Protein 4YD8 (pdb70)

Radius of gyration: 30.94 Å; Cα contacts (8 Å, |Δi|>4): 1951; chains: 2; bounding box: 53×60×100 Å

Organism: Homo sapiens (NCBI:txid9606)

Sequence (660 aa):
LFKARDWWSTILGDKEEFDDQGCLCLLANVDNSGNGQDKIIVGSFGYLRIFSPHPAKTGDGAQAEDDLLLEVDLRDPVLQVEVGKFVSGTELHLAVLHSRKLCVYSVSGTLGNQCQKLYEHNLQRTACNTYGSSFGGVKGRDLICIQSDGLVFEEQESYAFGRFLPGFLLPGPLAYSSRTDSFLTVSSCQQVESYKKYQVLAFATDADKLVVDWTTLNIGEQALLDICIVSFSASSVFVLGEERNFFCLKDNGQIIRRFKKKLDWSPSCFLPYCSVSEGTIINTLIGNHNNLHIYQDVTLKWATTQLPHIPVAVRVGCCLHDLKGVIVTLSDDGHLQQCSSYLGTDPSLFQAPKARDWWSTILGDKEEFDQGCLCLLANVDNSGNGQDKIIVVGSSFGYLRIFSPHPAKTGDGAQEDLLLLEVVDLRDPVLLQVEVGKFVSGTELHLAVLHSSRKLCVYSSVSQCCQKLYEHNLQRTTACNTYGSSFGGVKGRDLICIQSDGLVFEQESYAFGRFLPGFLLPGPLAYSSRTDSFLTVSSCQQQVESYKKYQVLAFATDADKVVDWTTLNIGEQALDIICIVSFSVFVLGEERNFFCLKDNGQIRRFKKKLDWWSSPSCFLPYCSVSEGTIINTLIGNHNNLHIYQDVTLKWATTQLPHIPVAVRVGCCLHDDLKGVIVTLSDDGHLQCSYLGTDPSLFQAP

Solvent-accessible surface area: 27239 Å² total

B-factor: mean 36.92, std 14.33, range [16.3, 105.73]

InterPro domains:
  IPR026511 Parathyroid hormone-responsive B1 [PTHR20991] (1-833)
  IPR028073 PTHB1, N-terminal domain [PF14727] (1-363)
  IPR028074 PTHB1, GAE domain [PF14728] (437-527)
  IPR055362 PTHB1, platform domain [PF23337] (530-637)
  IPR055363 PTHB1, hairpin domain [PF23338] (639-742)
  IPR055364 PTHB1, C-terminal helix bundle domain [PF23339] (744-819)

Foldseek 3Di:
DDAFQFFDWDFPDDQWFAFPQQWDWAPQQPDPLGHTWIWGFTLFKIWIFFDDGDDDPPPDDDDRTQEIDGNVFTFQHKDWFQQAPPAATWIWTDGQFKIKIGRWHPADVHRIDGTQMDGHPATFHHEWDCQPLNPRHIWDWTWGCAITGNRNGDQADFGDPPADPFFAWYADNVQSWIWGAHPQQKIFIAHRVQRNPPNVGRCGDTQDIDRPPFGWDYWDWDDLPFIWIWTHGQFDIFTAHPSGHTPDEGDPAGWQEKDFAHAPDPPWTWMWTFGPQAIFIDTGHHTDDDHGHPAGFSDWDFAGHPNDGGWIWGAHRRGMITIGHDDDDPVVDDDD/DFFFFDWDFPDDQWFAFPQFWDWFPQQVDPVGHTWIWGFTCFKIWIFFDDGDDDPDDDDGRTLDIDGRPHGFQHKDWFQQAPPAQTWIWTDGQFKIWIGHKNVTDGTQMGGHPATFHAEWDCAPLNPRHIWDWTWGCAITGNRNGDQADFGDPPADDFFAWYADNVQSWIWGAHPQQKIFIGHSVNRNPPRVRRVDTQDIDRPPFGWHYWDDDDCAIWTHGQFDTFGADVSGHTPDEGDPAGWQEKDFAHAPDPPWTWMWTFGQQAIFIDTRHHTDDDDGHPAGFNDKHFAQHPNDGGWIWTAHRRGMITIGHGDDDVVVDDDD

GO terms:
  GO:0000242 pericentriolar material (C, IDA)
  GO:0005929 cilium (C, IDA)
  GO:0034464 BBSome (C, IDA)
  GO:0005515 protein binding (F, IPI)
  GO:0005829 cytosol (C, TAS)
  GO:0097542 ciliary tip (C, IDA)
  GO:0035869 ciliary transition zone (C, IDA)
  GO:0005829 cytosol (C, IDA)
  GO:0034451 centriolar satellite (C, IDA)
  GO:0061512 protein localization to cilium (P, IMP)
  GO:0060170 ciliary membrane (C, IDA)

Nearest PDB structures (foldseek):
  4yd8-assembly1_A  TM=1.003E+00  e=3.127E-58  Homo sapiens
  4yd8-assembly2_B  TM=9.718E-01  e=7.698E-51  Homo sapiens
  6voa-assembly1_I  TM=9.150E-01  e=1.988E-43  Bos taurus
  4v0n-assembly1_D  TM=7.879E-01  e=8.560E-11  Chlamydomonas reinhardtii
  4v0n-assembly4_F  TM=7.511E-01  e=4.605E-10  Chlamydomonas reinhardtii

Secondary structure (DSSP, 8-state):
-EEPEEEEEEE-TTT----TTSEEEE-TT--TT---EEEEE---EEEEE----EEESSS-PPPSEEEEEE-SS---EEEEE--STT---EEEEE-SSEEEEEPPPS----S-----EEE-SS-----EE-GGG-SS--EE--------EETTEE----PPSS-SS---EEEETTTTEEEEE-TTSEEEEEEHHHHHH-TT------SEEEE-SS-EEEEEEE-----EEEEEESSBEEEE-TTS-B---B-SS-EEEEEEEE-SSTT--EEEEEETT--EEEETTEEEEEEE-SS-EEEEEEEEETTEEEEEEEEETT-EEEEEEPPB-TTT----/--EEEEEEE-TTT----TTSEEEE-TT--TT---EEEEE---EEEEE----EEESSS----EEEEEE-SS---EEEEE--STT---EEEEE-SSEEEEE---------EEE-SS-----EE-GGG-SS--EE--------EETTEE----PPSS-SS---EEEETTTTEEEEE-TTSEEEEEEHHHHHH-GGG----SEEEE-SS-EEEEEE----EEEEESSBEEEE-TTS-B---B-SS-EEEEEEEE-SSTT--EEEEEETT--EEEETTEEEEE---SS-EEEEEEEEETTEEEEEEEEETT-EEEEEE--B-TTT----

Structure (mmCIF, N/CA/C/O backbone):
data_4YD8
#
_entry.id   4YD8
#
_cell.length_a   136.417
_cell.length_b   81.878
_cell.length_c   85.649
_cell.angle_alpha   90.00
_cell.angle_beta   90.00
_cell.angle_gamma   90.00
#
_symmetry.space_group_name_H-M   'P 21 21 2'
#
loop_
_entity.id
_entity.type
_entity.pdbx_description
1 polymer 'Protein PTHB1'
2 water water
#
loop_
_atom_site.group_PDB
_atom_site.id
_atom_site.type_symbol
_atom_site.label_atom_id
_atom_site.label_alt_id
_atom_site.label_comp_id
_atom_site.label_asym_id
_atom_site.label_entity_id
_atom_site.label_seq_id
_atom_site.pdbx_PDB_ins_code
_atom_site.Cartn_x
_atom_site.Cartn_y
_atom_site.Cartn_z
_atom_site.occupancy
_atom_site.B_iso_or_equiv
_atom_site.auth_seq_id
_atom_site.auth_comp_id
_atom_site.auth_asym_id
_atom_site.auth_atom_id
_atom_site.pdbx_PDB_model_num
ATOM 1 N N . LEU A 1 7 ? 61.851 63.936 109.984 1.00 71.50 3 LEU A N 1
ATOM 2 C CA . LEU A 1 7 ? 62.601 64.375 111.158 1.00 76.53 3 LEU A CA 1
ATOM 3 C C . LEU A 1 7 ? 61.693 64.392 112.390 1.00 79.13 3 LEU A C 1
ATOM 4 O O . LEU A 1 7 ? 61.705 63.457 113.193 1.00 85.07 3 LEU A O 1
ATOM 9 N N . PHE A 1 8 ? 60.906 65.451 112.534 1.00 70.45 4 PHE A N 1
ATOM 10 C CA . PHE A 1 8 ? 59.866 65.481 113.554 1.00 65.50 4 PHE A CA 1
ATOM 11 C C . PHE A 1 8 ? 58.626 64.769 113.027 1.00 61.38 4 PHE A C 1
ATOM 12 O O . PHE A 1 8 ? 58.342 64.814 111.832 1.00 55.78 4 PHE A O 1
ATOM 14 N N . LYS A 1 9 ? 57.897 64.084 113.898 1.00 57.96 5 LYS A N 1
ATOM 15 C CA . LYS A 1 9 ? 56.587 63.598 113.494 1.00 57.15 5 LYS A CA 1
ATOM 16 C C . LYS A 1 9 ? 55.656 64.793 113.583 1.00 51.09 5 LYS A C 1
ATOM 17 O O . LYS A 1 9 ? 56.005 65.801 114.201 1.00 52.55 5 LYS A O 1
ATOM 19 N N . ALA A 1 10 ? 54.497 64.711 112.936 1.00 49.40 6 ALA A N 1
ATOM 20 C CA . ALA A 1 10 ? 53.534 65.804 112.984 1.00 47.95 6 ALA A CA 1
ATOM 21 C C . ALA A 1 10 ? 52.915 65.922 114.372 1.00 43.26 6 ALA A C 1
ATOM 22 O O . ALA A 1 10 ? 52.636 64.915 115.021 1.00 49.39 6 ALA A O 1
ATOM 24 N N . ARG A 1 11 ? 52.738 67.159 114.828 1.00 40.86 7 ARG A N 1
ATOM 25 C CA . ARG A 1 11 ? 51.977 67.436 116.042 1.00 36.29 7 ARG A CA 1
ATOM 26 C C . ARG A 1 11 ? 50.527 67.603 115.615 1.00 32.95 7 ARG A C 1
ATOM 27 O O . ARG A 1 11 ? 49.962 68.699 115.657 1.00 33.39 7 ARG A O 1
ATOM 35 N N . ASP A 1 12 ? 49.937 66.509 115.163 1.00 30.32 8 ASP A N 1
ATOM 36 C CA . ASP A 1 12 ? 48.567 66.534 114.682 1.00 33.56 8 ASP A CA 1
ATOM 37 C C . ASP A 1 12 ? 47.572 66.540 115.833 1.00 31.68 8 ASP A C 1
ATOM 38 O O . ASP A 1 12 ? 47.865 66.054 116.933 1.00 34.28 8 ASP A O 1
ATOM 43 N N . TRP A 1 13 ? 46.395 67.099 115.585 1.00 28.61 9 TRP A N 1
ATOM 44 C CA . TRP A 1 13 ? 45.377 67.118 116.618 1.00 32.04 9 TRP A CA 1
ATOM 45 C C . TRP A 1 13 ? 43.992 66.814 116.067 1.00 32.08 9 TRP A C 1
ATOM 46 O O . TRP A 1 13 ? 43.019 66.815 116.819 1.00 26.89 9 TRP A O 1
ATOM 57 N N . TRP A 1 14 ? 43.904 66.538 114.765 1.00 26.20 10 TRP A N 1
ATOM 58 C CA . TRP A 1 14 ? 42.619 66.232 114.129 1.00 26.44 10 TRP A CA 1
ATOM 59 C C . TRP A 1 14 ? 42.832 65.718 112.713 1.00 31.06 10 TRP A C 1
ATOM 60 O O . TRP A 1 14 ? 43.622 66.279 111.953 1.00 26.49 10 TRP A O 1
ATOM 71 N N . SER A 1 15 ? 42.120 64.659 112.350 1.00 27.40 11 SER A N 1
ATOM 72 C CA . SER A 1 15 ? 42.118 64.228 110.965 1.00 29.32 11 SER A CA 1
ATOM 73 C C . SER A 1 15 ? 40.788 63.593 110.603 1.00 30.50 11 SER A C 1
ATOM 74 O O . SER A 1 15 ? 40.035 63.142 111.466 1.00 31.35 11 SER A O 1
ATOM 77 N N . THR A 1 16 ? 40.484 63.587 109.317 1.00 25.60 12 THR A N 1
ATOM 78 C CA . THR A 1 16 ? 39.325 62.854 108.840 1.00 26.39 12 THR A CA 1
ATOM 79 C C . THR A 1 16 ? 39.627 62.332 107.444 1.00 30.33 12 THR A C 1
ATOM 80 O O . THR A 1 16 ? 40.629 62.705 106.824 1.00 27.64 12 THR A O 1
ATOM 84 N N . ILE A 1 17 ? 38.760 61.457 106.960 1.00 32.69 13 ILE A N 1
ATOM 85 C CA . ILE A 1 17 ? 38.841 61.001 105.584 1.00 34.85 13 ILE A CA 1
ATOM 86 C C . ILE A 1 17 ? 37.558 61.424 104.886 1.00 34.07 13 ILE A C 1
ATOM 87 O O . ILE A 1 17 ? 36.462 61.141 105.369 1.00 33.13 13 ILE A O 1
ATOM 92 N N . LEU A 1 18 ? 37.706 62.130 103.768 1.00 27.12 14 LEU A N 1
ATOM 93 C CA . LEU A 1 18 ? 36.575 62.724 103.061 1.00 27.64 14 LEU A CA 1
ATOM 94 C C . LEU A 1 18 ? 35.915 61.763 102.078 1.00 35.60 14 LEU A C 1
ATOM 95 O O . LEU A 1 18 ? 36.467 61.477 101.017 1.00 37.48 14 LEU A O 1
ATOM 100 N N . GLY A 1 19 ? 34.734 61.273 102.435 1.00 35.36 15 GLY A N 1
ATOM 101 C CA . GLY A 1 19 ? 33.973 60.398 101.562 1.00 37.27 15 GLY A CA 1
ATOM 102 C C . GLY A 1 19 ? 34.633 59.056 101.315 1.00 43.34 15 GLY A C 1
ATOM 103 O O . GLY A 1 19 ? 35.512 58.629 102.069 1.00 43.08 15 GLY A O 1
ATOM 104 N N . ASP A 1 20 ? 34.201 58.390 100.247 1.00 44.24 16 ASP A N 1
ATOM 105 C CA . ASP A 1 20 ? 34.696 57.061 99.918 1.00 51.20 16 ASP A CA 1
ATOM 106 C C . ASP A 1 20 ? 35.403 57.058 98.575 1.00 48.59 16 ASP A C 1
ATOM 107 O O . ASP A 1 20 ? 34.759 57.118 97.526 1.00 48.94 16 ASP A O 1
ATOM 112 N N . LYS A 1 21 ? 36.729 56.981 98.624 1.00 47.78 17 LYS A N 1
ATOM 113 C CA . LYS A 1 21 ? 37.565 56.998 97.424 1.00 49.66 17 LYS A CA 1
ATOM 114 C C . LYS A 1 21 ? 37.274 58.218 96.552 1.00 42.12 17 LYS A C 1
ATOM 115 O O . LYS A 1 21 ? 37.194 58.119 95.332 1.00 39.47 17 LYS A O 1
ATOM 121 N N . GLU A 1 22 ? 37.113 59.370 97.192 1.00 37.68 18 GLU A N 1
ATOM 122 C CA . GLU A 1 22 ? 37.005 60.627 96.472 1.00 41.33 18 GLU A CA 1
ATOM 123 C C . GLU A 1 22 ? 38.403 61.123 96.098 1.00 37.93 18 GLU A C 1
ATOM 124 O O . GLU A 1 22 ? 39.395 60.701 96.680 1.00 37.10 18 GLU A O 1
ATOM 130 N N . GLU A 1 23 ? 38.467 62.009 95.111 1.00 34.28 19 GLU A N 1
ATOM 131 C CA . GLU A 1 23 ? 39.717 62.554 94.591 1.00 34.88 19 GLU A CA 1
ATOM 132 C C . GLU A 1 23 ? 39.690 64.075 94.675 1.00 32.44 19 GLU A C 1
ATOM 133 O O . GLU A 1 23 ? 38.639 64.719 94.563 1.00 30.80 19 GLU A O 1
ATOM 139 N N . PHE A 1 24 ? 40.867 64.642 94.906 1.00 30.88 20 PHE A N 1
ATOM 140 C CA . PHE A 1 24 ? 41.033 66.063 95.160 1.00 25.41 20 PHE A CA 1
ATOM 141 C C . PHE A 1 24 ? 42.310 66.535 94.499 1.00 30.06 20 PHE A C 1
ATOM 142 O O . PHE A 1 24 ? 43.192 65.729 94.220 1.00 28.66 20 PHE A O 1
ATOM 150 N N . ASP A 1 25 ? 42.436 67.830 94.252 1.00 28.64 21 ASP A N 1
ATOM 151 C CA A ASP A 1 25 ? 43.696 68.372 93.755 0.44 33.54 21 ASP A CA 1
ATOM 152 C CA B ASP A 1 25 ? 43.715 68.356 93.779 0.56 33.61 21 ASP A CA 1
ATOM 153 C C . ASP A 1 25 ? 43.938 69.732 94.380 1.00 29.11 21 ASP A C 1
ATOM 154 O O . ASP A 1 25 ? 43.151 70.182 95.217 1.00 26.71 21 ASP A O 1
ATOM 163 N N . GLN A 1 26 ? 45.016 70.384 93.964 1.00 29.45 22 GLN A N 1
ATOM 164 C CA . GLN A 1 26 ? 45.285 71.736 94.412 1.00 35.29 22 GLN A CA 1
ATOM 165 C C . GLN A 1 26 ? 44.105 72.577 93.926 1.00 38.80 22 GLN A C 1
ATOM 166 O O . GLN A 1 26 ? 43.575 72.350 92.838 1.00 48.20 22 GLN A O 1
ATOM 172 N N . GLY A 1 27 ? 43.666 73.519 94.739 1.00 35.81 23 GLY A N 1
ATOM 173 C CA . GLY A 1 27 ? 42.448 74.238 94.412 1.00 26.34 23 GLY A CA 1
ATOM 174 C C . GLY A 1 27 ? 41.261 73.820 95.265 1.00 22.66 23 GLY A C 1
ATOM 175 O O . GLY A 1 27 ? 40.359 74.620 95.500 1.00 24.37 23 GLY A O 1
ATOM 176 N N . CYS A 1 28 ? 41.263 72.572 95.736 1.00 23.09 24 CYS A N 1
ATOM 177 C CA . CYS A 1 28 ? 40.102 72.001 96.421 1.00 20.26 24 CYS A CA 1
ATOM 178 C C . CYS A 1 28 ? 40.036 72.363 97.905 1.00 23.10 24 CYS A C 1
ATOM 179 O O . CYS A 1 28 ? 39.052 72.056 98.552 1.00 21.97 24 CYS A O 1
ATOM 182 N N . LEU A 1 29 ? 41.100 72.964 98.431 1.00 21.01 25 LEU A N 1
ATOM 183 C CA . LEU A 1 29 ? 41.188 73.285 99.870 1.00 20.76 25 LEU A CA 1
ATOM 184 C C . LEU A 1 29 ? 41.198 74.797 100.113 1.00 22.43 25 LEU A C 1
ATOM 185 O O . LEU A 1 29 ? 42.011 75.524 99.522 1.00 22.50 25 LEU A O 1
ATOM 190 N N . CYS A 1 30 ? 40.313 75.272 100.981 1.00 18.56 26 CYS A N 1
ATOM 191 C CA . CYS A 1 30 ? 40.287 76.674 101.325 1.00 19.73 26 CYS A CA 1
ATOM 192 C C . CYS A 1 30 ? 40.127 76.828 102.835 1.00 21.43 26 CYS A C 1
ATOM 193 O O . CYS A 1 30 ? 39.370 76.092 103.464 1.00 22.31 26 CYS A O 1
ATOM 196 N N . LEU A 1 31 ? 40.892 77.750 103.397 1.00 19.11 27 LEU A N 1
ATOM 197 C CA A LEU A 1 31 ? 40.808 78.080 104.816 0.37 24.39 27 LEU A CA 1
ATOM 198 C CA B LEU A 1 31 ? 40.813 78.077 104.822 0.63 24.34 27 LEU A CA 1
ATOM 199 C C . LEU A 1 31 ? 40.369 79.525 104.980 1.00 25.40 27 LEU A C 1
ATOM 200 O O . LEU A 1 31 ? 41.119 80.439 104.640 1.00 27.83 27 LEU A O 1
ATOM 209 N N . ALA A 1 32 ? 39.166 79.747 105.503 1.00 18.98 28 ALA A N 1
ATOM 210 C CA . ALA A 1 32 ? 38.664 81.118 105.577 1.00 18.03 28 ALA A CA 1
ATOM 211 C C . ALA A 1 32 ? 37.517 81.262 106.556 1.00 21.09 28 ALA A C 1
ATOM 212 O O . ALA A 1 32 ? 36.866 80.279 106.915 1.00 24.11 28 ALA A O 1
ATOM 214 N N . ASN A 1 33 ? 37.266 82.499 106.967 1.00 21.10 29 ASN A N 1
ATOM 215 C CA . ASN A 1 33 ? 36.168 82.789 107.882 1.00 20.59 29 ASN A CA 1
ATOM 216 C C . ASN A 1 33 ? 34.883 82.914 107.073 1.00 25.54 29 ASN A C 1
ATOM 217 O O . ASN A 1 33 ? 34.297 83.991 106.984 1.00 22.46 29 ASN A O 1
ATOM 222 N N . VAL A 1 34 ? 34.458 81.791 106.495 1.00 22.53 30 VAL A N 1
ATOM 223 C CA . VAL A 1 34 ? 33.445 81.786 105.435 1.00 25.31 30 VAL A CA 1
ATOM 224 C C . VAL A 1 34 ? 32.048 82.121 105.975 1.00 24.76 30 VAL A C 1
ATOM 225 O O . VAL A 1 34 ? 31.177 82.579 105.223 1.00 25.88 30 VAL A O 1
ATOM 229 N N . ASP A 1 35 ? 31.846 81.955 107.283 1.00 23.87 31 ASP A N 1
ATOM 230 C CA . ASP A 1 35 ? 30.559 82.331 107.876 1.00 23.11 31 ASP A CA 1
ATOM 231 C C . ASP A 1 35 ? 30.610 83.682 108.576 1.00 25.51 31 ASP A C 1
ATOM 232 O O . ASP A 1 35 ? 29.710 84.011 109.354 1.00 27.06 31 ASP A O 1
ATOM 237 N N . ASN A 1 36 ? 31.658 84.456 108.297 1.00 24.23 32 ASN A N 1
ATOM 238 C CA . ASN A 1 36 ? 31.788 85.804 108.828 1.00 26.05 32 ASN A CA 1
ATOM 239 C C . ASN A 1 36 ? 31.608 85.867 110.336 1.00 27.57 32 ASN A C 1
ATOM 240 O O . ASN A 1 36 ? 30.946 86.753 110.851 1.00 29.63 32 ASN A O 1
ATOM 245 N N . SER A 1 37 ? 32.199 84.903 111.021 1.00 26.76 33 SER A N 1
ATOM 246 C CA . SER A 1 37 ? 32.081 84.842 112.481 1.00 28.29 33 SER A CA 1
ATOM 247 C C . SER A 1 37 ? 32.862 85.963 113.156 1.00 29.98 33 SER A C 1
ATOM 248 O O . SER A 1 37 ? 33.900 86.396 112.655 1.00 38.85 33 SER A O 1
ATOM 251 N N . GLY A 1 38 ? 32.391 86.407 114.321 1.00 32.30 34 GLY A N 1
ATOM 252 C CA . GLY A 1 38 ? 33.047 87.496 115.002 1.00 34.39 34 GLY A CA 1
ATOM 253 C C . GLY A 1 38 ? 34.337 87.095 115.693 1.00 41.23 34 GLY A C 1
ATOM 254 O O . GLY A 1 38 ? 35.183 87.945 115.958 1.00 47.31 34 GLY A O 1
ATOM 255 N N . ASN A 1 39 ? 34.505 85.812 115.994 1.00 35.91 35 ASN A N 1
ATOM 256 C CA . ASN A 1 39 ? 35.730 85.398 116.687 1.00 46.96 35 ASN A CA 1
ATOM 257 C C . ASN A 1 39 ? 36.906 85.250 115.717 1.00 45.46 35 ASN A C 1
ATOM 258 O O . ASN A 1 39 ? 38.043 85.015 116.125 1.00 43.80 35 ASN A O 1
ATOM 263 N N . GLY A 1 40 ? 36.614 85.384 114.430 1.00 38.20 36 GLY A N 1
ATOM 264 C CA . GLY A 1 40 ? 37.650 85.421 113.410 1.00 38.01 36 GLY A CA 1
ATOM 265 C C . GLY A 1 40 ? 38.315 84.088 113.089 1.00 39.83 36 GLY A C 1
ATOM 266 O O . GLY A 1 40 ? 39.353 84.047 112.435 1.00 41.72 36 GLY A O 1
ATOM 267 N N . GLN A 1 41 ? 37.725 82.991 113.541 1.00 27.22 37 GLN A N 1
ATOM 268 C CA . GLN A 1 41 ? 38.284 81.668 113.260 1.00 25.74 37 GLN A CA 1
ATOM 269 C C . GLN A 1 41 ? 38.071 81.223 111.817 1.00 26.71 37 GLN A C 1
ATOM 270 O O . GLN A 1 41 ? 36.998 81.432 111.242 1.00 28.37 37 GLN A O 1
ATOM 276 N N . ASP A 1 42 ? 39.077 80.575 111.230 1.00 25.24 38 ASP A N 1
ATOM 277 C CA . ASP A 1 42 ? 38.873 79.981 109.912 1.00 23.56 38 ASP A CA 1
ATOM 278 C C . ASP A 1 42 ? 38.003 78.736 110.003 1.00 25.32 38 ASP A C 1
ATOM 279 O O . ASP A 1 42 ? 37.876 78.129 111.064 1.00 25.20 38 ASP A O 1
ATOM 284 N N . LYS A 1 43 ? 37.389 78.383 108.885 1.00 20.40 39 LYS A N 1
ATOM 285 C CA . LYS A 1 43 ? 36.781 77.068 108.729 1.00 21.64 39 LYS A CA 1
ATOM 286 C C . LYS A 1 43 ? 37.495 76.392 107.573 1.00 23.27 39 LYS A C 1
ATOM 287 O O . LYS A 1 43 ? 38.061 77.075 106.728 1.00 22.03 39 LYS A O 1
ATOM 293 N N . ILE A 1 44 ? 37.478 75.063 107.546 1.00 18.24 40 ILE A N 1
ATOM 294 C CA . ILE A 1 44 ? 38.072 74.326 106.434 1.00 18.75 40 ILE A CA 1
ATOM 295 C C . ILE A 1 44 ? 36.976 74.082 105.405 1.00 20.91 40 ILE A C 1
ATOM 296 O O . ILE A 1 44 ? 35.928 73.510 105.736 1.00 22.67 40 ILE A O 1
ATOM 301 N N . ILE A 1 45 ? 37.203 74.531 104.174 1.00 19.25 41 ILE A N 1
ATOM 302 C CA . ILE A 1 45 ? 36.266 74.260 103.091 1.00 18.44 41 ILE A CA 1
ATOM 303 C C . ILE A 1 45 ? 36.953 73.367 102.080 1.00 19.12 41 ILE A C 1
ATOM 304 O O . ILE A 1 45 ? 38.042 73.696 101.611 1.00 20.72 41 ILE A O 1
ATOM 309 N N . VAL A 1 46 ? 36.332 72.232 101.767 1.00 17.75 42 VAL A N 1
ATOM 310 C CA . VAL A 1 46 ? 36.898 71.321 100.783 1.00 19.42 42 VAL A CA 1
ATOM 311 C C . VAL A 1 46 ? 35.849 70.890 99.769 1.00 22.92 42 VAL A C 1
ATOM 312 O O . VAL A 1 46 ? 34.764 70.436 100.147 1.00 23.49 42 VAL A O 1
ATOM 316 N N . GLY A 1 47 ? 36.173 71.036 98.483 1.00 22.28 43 GLY A N 1
ATOM 317 C CA . GLY A 1 47 ? 35.313 70.511 97.430 1.00 26.33 43 GLY A CA 1
ATOM 318 C C . GLY A 1 47 ? 35.984 69.307 96.790 1.00 25.40 43 GLY A C 1
ATOM 319 O O . GLY A 1 47 ? 37.211 69.234 96.756 1.00 26.48 43 GLY A O 1
ATOM 320 N N . SER A 1 48 ? 35.202 68.341 96.315 1.00 26.11 44 SER A N 1
ATOM 321 C CA . SER A 1 48 ? 35.802 67.167 95.689 1.00 26.63 44 SER A CA 1
ATOM 322 C C . SER A 1 48 ? 35.378 67.015 94.230 1.00 26.56 44 SER A C 1
ATOM 323 O O . SER A 1 48 ? 34.375 67.590 93.796 1.00 27.46 44 SER A O 1
ATOM 326 N N . PHE A 1 49 ? 36.144 66.233 93.479 1.00 26.99 45 PHE A N 1
ATOM 327 C CA . PHE A 1 49 ? 35.803 65.997 92.075 1.00 31.65 45 PHE A CA 1
ATOM 328 C C . PHE A 1 49 ? 34.574 65.069 92.004 1.00 33.73 45 PHE A C 1
ATOM 329 O O . PHE A 1 49 ? 34.048 64.828 90.930 1.00 32.24 45 PHE A O 1
ATOM 345 N N . GLY A 1 51 ? 31.904 65.929 93.603 1.00 29.84 47 GLY A N 1
ATOM 346 C CA . GLY A 1 51 ? 30.779 66.855 93.645 1.00 29.52 47 GLY A CA 1
ATOM 347 C C . GLY A 1 51 ? 30.355 67.306 95.032 1.00 33.46 47 GLY A C 1
ATOM 348 O O . GLY A 1 51 ? 29.467 68.141 95.160 1.00 32.39 47 GLY A O 1
ATOM 349 N N . TYR A 1 52 ? 30.985 66.765 96.071 1.00 28.21 48 TYR A N 1
ATOM 350 C CA . TYR A 1 52 ? 30.674 67.174 97.450 1.00 26.58 48 TYR A CA 1
ATOM 351 C C . TYR A 1 52 ? 31.422 68.420 97.921 1.00 30.11 48 TYR A C 1
ATOM 352 O O . TYR A 1 52 ? 32.618 68.561 97.698 1.00 28.16 48 TYR A O 1
ATOM 361 N N . LEU A 1 53 ? 30.698 69.307 98.597 1.00 30.28 49 LEU A N 1
ATOM 362 C CA . LEU A 1 53 ? 31.281 70.458 99.274 1.00 25.93 49 LEU A CA 1
ATOM 363 C C . LEU A 1 53 ? 31.137 70.236 100.778 1.00 26.13 49 LEU A C 1
ATOM 364 O O . LEU A 1 53 ? 30.034 69.970 101.261 1.00 25.14 49 LEU A O 1
ATOM 369 N N . ARG A 1 54 ? 32.241 70.340 101.511 1.00 23.16 50 ARG A N 1
ATOM 370 C CA . ARG A 1 54 ? 32.215 70.127 102.960 1.00 23.63 50 ARG A CA 1
ATOM 371 C C . ARG A 1 54 ? 32.853 71.307 103.690 1.00 23.04 50 ARG A C 1
ATOM 372 O O . ARG A 1 54 ? 33.843 71.858 103.233 1.00 22.65 50 ARG A O 1
ATOM 380 N N . ILE A 1 55 ? 32.284 71.677 104.831 1.00 24.09 51 ILE A N 1
ATOM 381 C CA . ILE A 1 55 ? 32.847 72.733 105.663 1.00 20.04 51 ILE A CA 1
ATOM 382 C C . ILE A 1 55 ? 33.033 72.206 107.087 1.00 20.62 51 ILE A C 1
ATOM 383 O O . ILE A 1 55 ? 32.093 71.663 107.675 1.00 22.81 51 ILE A O 1
ATOM 388 N N . PHE A 1 56 ? 34.240 72.351 107.620 1.00 18.51 52 PHE A N 1
ATOM 389 C CA . PHE A 1 56 ? 34.575 71.849 108.961 1.00 19.25 52 PHE A CA 1
ATOM 390 C C . PHE A 1 56 ? 35.016 72.959 109.900 1.00 24.31 52 PHE A C 1
ATOM 391 O O . PHE A 1 56 ? 35.661 73.925 109.493 1.00 23.39 52 PHE A O 1
ATOM 399 N N . SER A 1 57 ? 34.713 72.768 111.175 1.00 23.03 53 SER A N 1
ATOM 400 C CA . SER A 1 57 ? 35.314 73.556 112.245 1.00 25.89 53 SER A CA 1
ATOM 401 C C . SER A 1 57 ? 35.861 72.556 113.257 1.00 25.22 53 SER A C 1
ATOM 402 O O . SER A 1 57 ? 35.175 72.174 114.184 1.00 27.50 53 SER A O 1
ATOM 405 N N . PRO A 1 58 ? 37.094 72.093 113.043 1.00 28.20 54 PRO A N 1
ATOM 406 C CA . PRO A 1 58 ? 37.625 70.956 113.810 1.00 28.83 54 PRO A CA 1
ATOM 407 C C . PRO A 1 58 ? 37.911 71.284 115.272 1.00 29.03 54 PRO A C 1
ATOM 408 O O . PRO A 1 58 ? 38.299 72.402 115.608 1.00 28.11 54 PRO A O 1
ATOM 412 N N . HIS A 1 59 ? 37.719 70.289 116.125 1.00 26.06 55 HIS A N 1
ATOM 413 C CA . HIS A 1 59 ? 38.025 70.401 117.547 1.00 30.50 55 HIS A CA 1
ATOM 414 C C . HIS A 1 59 ? 38.811 69.172 117.956 1.00 32.50 55 HIS A C 1
ATOM 415 O O . HIS A 1 59 ? 38.578 68.085 117.432 1.00 32.69 55 HIS A O 1
ATOM 422 N N . PRO A 1 60 ? 39.745 69.331 118.898 1.00 33.13 56 PRO A N 1
ATOM 423 C CA . PRO A 1 60 ? 40.476 68.156 119.373 1.00 32.01 56 PRO A CA 1
ATOM 424 C C . PRO A 1 60 ? 39.572 67.224 120.179 1.00 32.77 56 PRO A C 1
ATOM 425 O O . PRO A 1 60 ? 38.523 67.646 120.677 1.00 31.56 56 PRO A O 1
ATOM 429 N N . ALA A 1 61 ? 39.989 65.969 120.289 1.00 30.98 57 ALA A N 1
ATOM 430 C CA . ALA A 1 61 ? 39.258 64.960 121.034 1.00 32.97 57 ALA A CA 1
ATOM 431 C C . ALA A 1 61 ? 38.932 65.444 122.449 1.00 40.61 57 ALA A C 1
ATOM 432 O O . ALA A 1 61 ? 39.814 65.918 123.170 1.00 35.32 57 ALA A O 1
ATOM 434 N N . LYS A 1 62 ? 37.659 65.331 122.831 1.00 38.84 58 LYS A N 1
ATOM 435 C CA . LYS A 1 62 ? 37.178 65.837 124.113 1.00 41.20 58 LYS A CA 1
ATOM 436 C C . LYS A 1 62 ? 36.060 64.950 124.646 1.00 47.34 58 LYS A C 1
ATOM 437 O O . LYS A 1 62 ? 34.942 64.979 124.137 1.00 51.34 58 LYS A O 1
ATOM 443 N N . THR A 1 63 ? 36.364 64.158 125.665 1.00 42.45 59 THR A N 1
ATOM 444 C CA . THR A 1 63 ? 35.447 63.123 126.126 1.00 46.84 59 THR A CA 1
ATOM 445 C C . THR A 1 63 ? 35.049 63.344 127.578 1.00 53.37 59 THR A C 1
ATOM 446 O O . THR A 1 63 ? 35.626 64.185 128.265 1.00 51.45 59 THR A O 1
ATOM 450 N N . GLY A 1 64 ? 34.051 62.595 128.037 1.00 59.52 60 GLY A N 1
ATOM 451 C CA . GLY A 1 64 ? 33.586 62.696 129.409 1.00 60.75 60 GLY A CA 1
ATOM 452 C C . GLY A 1 64 ? 32.809 63.967 129.705 1.00 60.47 60 GLY A C 1
ATOM 453 O O . GLY A 1 64 ? 32.444 64.223 130.854 1.00 65.09 60 GLY A O 1
ATOM 454 N N . ASP A 1 65 ? 32.557 64.763 128.670 1.00 56.49 61 ASP A N 1
ATOM 455 C CA . ASP A 1 65 ? 31.826 66.019 128.813 1.00 71.24 61 ASP A CA 1
ATOM 456 C C . ASP A 1 65 ? 30.469 65.940 128.098 1.00 75.21 61 ASP A C 1
ATOM 457 O O . ASP A 1 65 ? 29.829 66.960 127.823 1.00 75.37 61 ASP A O 1
ATOM 462 N N . GLY A 1 66 ? 30.035 64.720 127.796 1.00 73.25 62 GLY A N 1
ATOM 463 C CA . GLY A 1 66 ? 28.743 64.509 127.170 1.00 74.17 62 GLY A CA 1
ATOM 464 C C . GLY A 1 66 ? 28.754 64.656 125.659 1.00 79.97 62 GLY A C 1
ATOM 465 O O . GLY A 1 66 ? 29.415 63.893 124.953 1.00 83.53 62 GLY A O 1
ATOM 466 N N . ALA A 1 67 ? 28.022 65.649 125.164 1.00 78.40 63 ALA A N 1
ATOM 467 C CA . ALA A 1 67 ? 27.810 65.794 123.730 1.00 78.09 63 ALA A CA 1
ATOM 468 C C . ALA A 1 67 ? 28.587 66.964 123.138 1.00 76.02 63 ALA A C 1
ATOM 469 O O . ALA A 1 67 ? 28.369 68.116 123.511 1.00 75.03 63 ALA A O 1
ATOM 471 N N . GLN A 1 68 ? 29.491 66.660 122.211 1.00 76.74 64 GLN A N 1
ATOM 472 C CA . GLN A 1 68 ? 30.201 67.696 121.465 1.00 75.13 64 GLN A CA 1
ATOM 473 C C . GLN A 1 68 ? 29.551 67.915 120.104 1.00 66.12 64 GLN A C 1
ATOM 474 O O . GLN A 1 68 ? 29.136 66.959 119.443 1.00 60.25 64 GLN A O 1
ATOM 480 N N . ALA A 1 69 ? 29.452 69.176 119.693 1.00 63.35 65 ALA A N 1
ATOM 481 C CA . ALA A 1 69 ? 28.968 69.496 118.351 1.00 60.70 65 ALA A CA 1
ATOM 482 C C . ALA A 1 69 ? 29.889 68.866 117.313 1.00 52.75 65 ALA A C 1
ATOM 483 O O . ALA A 1 69 ? 31.092 68.734 117.537 1.00 55.71 65 ALA A O 1
ATOM 485 N N . GLU A 1 70 ? 29.315 68.464 116.186 1.00 54.11 66 GLU A N 1
ATOM 486 C CA . GLU A 1 70 ? 30.079 67.835 115.121 1.00 48.28 66 GLU A CA 1
ATOM 487 C C . GLU A 1 70 ? 31.111 68.791 114.542 1.00 39.87 66 GLU A C 1
ATOM 488 O O . GLU A 1 70 ? 30.908 70.004 114.525 1.00 38.71 66 GLU A O 1
ATOM 494 N N . ASP A 1 71 ? 32.219 68.233 114.075 1.00 32.13 67 ASP A N 1
ATOM 495 C CA A ASP A 1 71 ? 33.263 68.989 113.391 0.54 31.24 67 ASP A CA 1
ATOM 496 C CA B ASP A 1 71 ? 33.222 69.045 113.417 0.46 30.91 67 ASP A CA 1
ATOM 497 C C . ASP A 1 71 ? 32.741 69.420 112.022 1.00 26.26 67 ASP A C 1
ATOM 498 O O . ASP A 1 71 ? 33.132 70.447 111.481 1.00 29.78 67 ASP A O 1
ATOM 507 N N . LEU A 1 72 ? 31.874 68.594 111.455 1.00 24.29 68 LEU A N 1
ATOM 508 C CA . LEU A 1 72 ? 31.331 68.865 110.127 1.00 26.44 68 LEU A CA 1
ATOM 509 C C . LEU A 1 72 ? 30.162 69.840 110.240 1.00 26.65 68 LEU A C 1
ATOM 510 O O . LEU A 1 72 ? 29.121 69.506 110.798 1.00 29.99 68 LEU A O 1
ATOM 515 N N . LEU A 1 73 ? 30.339 71.046 109.717 1.00 26.54 69 LEU A N 1
ATOM 516 C CA . LEU A 1 73 ? 29.282 72.051 109.777 1.00 25.03 69 LEU A CA 1
ATOM 517 C C . LEU A 1 73 ? 28.278 71.859 108.655 1.00 24.68 69 LEU A C 1
ATOM 518 O O . LEU A 1 73 ? 27.096 72.106 108.825 1.00 28.27 69 LEU A O 1
ATOM 523 N N . LEU A 1 74 ? 28.768 71.422 107.502 1.00 24.64 70 LEU A N 1
ATOM 524 C CA . LEU A 1 74 ? 27.921 71.331 106.336 1.00 29.65 70 LEU A CA 1
ATOM 525 C C . LEU A 1 74 ? 28.515 70.383 105.321 1.00 26.00 70 LEU A C 1
ATOM 526 O O . LEU A 1 74 ? 29.722 70.384 105.086 1.00 26.48 70 LEU A O 1
ATOM 531 N N . GLU A 1 75 ? 27.647 69.580 104.724 1.00 28.49 71 GLU A N 1
ATOM 532 C CA . GLU A 1 75 ? 28.015 68.751 103.595 1.00 29.00 71 GLU A CA 1
ATOM 533 C C . GLU A 1 75 ? 26.882 68.842 102.588 1.00 26.11 71 GLU A C 1
ATOM 534 O O . GLU A 1 75 ? 25.732 68.638 102.945 1.00 31.59 71 GLU A O 1
ATOM 540 N N . VAL A 1 76 ? 27.202 69.168 101.343 1.00 29.82 72 VAL A N 1
ATOM 541 C CA . VAL A 1 76 ? 26.184 69.216 100.302 1.00 29.89 72 VAL A CA 1
ATOM 542 C C . VAL A 1 76 ? 26.709 68.575 99.016 1.00 32.59 72 VAL A C 1
ATOM 543 O O . VAL A 1 76 ? 27.867 68.764 98.625 1.00 27.92 72 VAL A O 1
ATOM 547 N N . ASP A 1 77 ? 25.849 67.795 98.378 1.00 30.93 73 ASP A N 1
ATOM 548 C CA . ASP A 1 77 ? 26.137 67.230 97.073 1.00 32.11 73 ASP A CA 1
ATOM 549 C C . ASP A 1 77 ? 25.769 68.237 95.987 1.00 29.98 73 ASP A C 1
ATOM 550 O O . ASP A 1 77 ? 24.590 68.449 95.706 1.00 32.14 73 ASP A O 1
ATOM 555 N N . LEU A 1 78 ? 26.777 68.849 95.376 1.00 27.24 74 LEU A N 1
ATOM 556 C CA . LEU A 1 78 ? 26.546 69.841 94.332 1.00 31.93 74 LEU A CA 1
ATOM 557 C C . LEU A 1 78 ? 26.306 69.196 92.960 1.00 34.74 74 LEU A C 1
ATOM 558 O O . LEU A 1 78 ? 25.984 69.893 91.999 1.00 36.71 74 LEU A O 1
ATOM 563 N N . ARG A 1 79 ? 26.444 67.869 92.897 1.00 37.43 75 ARG A N 1
ATOM 564 C CA . ARG A 1 79 ? 26.125 67.052 91.715 1.00 38.94 75 ARG A CA 1
ATOM 565 C C . ARG A 1 79 ? 26.905 67.445 90.462 1.00 40.10 75 ARG A C 1
ATOM 566 O O . ARG A 1 79 ? 26.410 67.326 89.337 1.00 44.81 75 ARG A O 1
ATOM 568 N N . ASP A 1 80 ? 28.137 67.876 90.675 1.00 32.74 76 ASP A N 1
ATOM 569 C CA . ASP A 1 80 ? 28.985 68.441 89.640 1.00 37.79 76 ASP A CA 1
ATOM 570 C C . ASP A 1 80 ? 30.398 68.520 90.238 1.00 31.11 76 ASP A C 1
ATOM 571 O O . ASP A 1 80 ? 30.565 69.081 91.319 1.00 32.14 76 ASP A O 1
ATOM 576 N N . PRO A 1 81 ? 31.409 67.930 89.565 1.00 31.51 77 PRO A N 1
ATOM 577 C CA . PRO A 1 81 ? 32.765 67.982 90.141 1.00 29.40 77 PRO A CA 1
ATOM 578 C C . PRO A 1 81 ? 33.213 69.397 90.507 1.00 29.30 77 PRO A C 1
ATOM 579 O O . PRO A 1 81 ? 32.995 70.343 89.739 1.00 30.74 77 PRO A O 1
ATOM 583 N N . VAL A 1 82 ? 33.808 69.534 91.689 1.00 27.68 78 VAL A N 1
ATOM 584 C CA . VAL A 1 82 ? 34.332 70.811 92.142 1.00 26.96 78 VAL A CA 1
ATOM 585 C C . VAL A 1 82 ? 35.784 70.944 91.691 1.00 33.52 78 VAL A C 1
ATOM 586 O O . VAL A 1 82 ? 36.616 70.099 92.014 1.00 32.09 78 VAL A O 1
ATOM 590 N N . LEU A 1 83 ? 36.070 71.985 90.915 1.00 23.69 79 LEU A N 1
ATOM 591 C CA . LEU A 1 83 ? 37.423 72.233 90.417 1.00 24.12 79 LEU A CA 1
ATOM 592 C C . LEU A 1 83 ? 38.227 73.126 91.357 1.00 26.37 79 LEU A C 1
ATOM 593 O O . LEU A 1 83 ? 39.441 72.999 91.451 1.00 27.20 79 LEU A O 1
ATOM 598 N N . GLN A 1 84 ? 37.548 74.044 92.034 1.00 24.25 80 GLN A N 1
ATOM 599 C CA . GLN A 1 84 ? 38.235 74.993 92.911 1.00 24.03 80 GLN A CA 1
ATOM 600 C C . GLN A 1 84 ? 37.252 75.636 93.878 1.00 24.88 80 GLN A C 1
ATOM 601 O O . GLN A 1 84 ? 36.073 75.780 93.554 1.00 24.02 80 GLN A O 1
ATOM 607 N N . VAL A 1 85 ? 37.730 75.998 95.069 1.00 23.23 81 VAL A N 1
ATOM 608 C CA . VAL A 1 85 ? 36.933 76.788 96.009 1.00 22.90 81 VAL A CA 1
ATOM 609 C C . VAL A 1 85 ? 37.751 77.999 96.467 1.00 23.53 81 VAL A C 1
ATOM 610 O O . VAL A 1 85 ? 38.973 77.897 96.656 1.00 21.46 81 VAL A O 1
ATOM 614 N N . GLU A 1 86 ? 37.084 79.140 96.608 1.00 21.96 82 GLU A N 1
ATOM 615 C CA . GLU A 1 86 ? 37.713 80.365 97.109 1.00 20.20 82 GLU A CA 1
ATOM 616 C C . GLU A 1 86 ? 36.677 81.138 97.916 1.00 21.16 82 GLU A C 1
ATOM 617 O O . GLU A 1 86 ? 35.479 80.947 97.742 1.00 22.74 82 GLU A O 1
ATOM 623 N N . VAL A 1 87 ? 37.150 82.028 98.776 1.00 20.82 83 VAL A N 1
ATOM 624 C CA . VAL A 1 87 ? 36.272 82.791 99.651 1.00 18.73 83 VAL A CA 1
ATOM 625 C C . VAL A 1 87 ? 36.690 84.237 99.554 1.00 22.67 83 VAL A C 1
ATOM 626 O O . VAL A 1 87 ? 37.875 84.545 99.673 1.00 21.60 83 VAL A O 1
ATOM 630 N N . GLY A 1 88 ? 35.730 85.126 99.322 1.00 21.10 84 GLY A N 1
ATOM 631 C CA . GLY A 1 88 ? 36.046 86.515 99.097 1.00 22.07 84 GLY A CA 1
ATOM 632 C C . GLY A 1 88 ? 34.808 87.387 99.056 1.00 23.21 84 GLY A C 1
ATOM 633 O O . GLY A 1 88 ? 33.687 86.919 99.277 1.00 23.88 84 GLY A O 1
ATOM 634 N N . LYS A 1 89 ? 35.010 88.660 98.753 1.00 21.45 85 LYS A N 1
ATOM 635 C CA . LYS A 1 89 ? 33.901 89.612 98.753 1.00 22.27 85 LYS A CA 1
ATOM 636 C C . LYS A 1 89 ? 33.186 89.614 97.395 1.00 22.70 85 LYS A C 1
ATOM 637 O O . LYS A 1 89 ? 33.268 90.587 96.645 1.00 22.81 85 LYS A O 1
ATOM 643 N N . PHE A 1 90 ? 32.471 88.529 97.118 1.00 26.42 86 PHE A N 1
ATOM 644 C CA . PHE A 1 90 ? 31.960 88.253 95.781 1.00 26.58 86 PHE A CA 1
ATOM 645 C C . PHE A 1 90 ? 30.547 88.797 95.548 1.00 28.72 86 PHE A C 1
ATOM 646 O O . PHE A 1 90 ? 29.989 88.617 94.461 1.00 26.80 86 PHE A O 1
ATOM 654 N N . VAL A 1 91 ? 29.960 89.453 96.557 1.00 21.93 87 VAL A N 1
ATOM 655 C CA . VAL A 1 91 ? 28.587 89.963 96.423 1.00 24.05 87 VAL A CA 1
ATOM 656 C C . VAL A 1 91 ? 28.550 91.490 96.514 1.00 26.59 87 VAL A C 1
ATOM 657 O O . VAL A 1 91 ? 29.103 92.085 97.439 1.00 23.18 87 VAL A O 1
ATOM 661 N N . SER A 1 92 ? 27.922 92.135 95.533 1.00 24.36 88 SER A N 1
ATOM 662 C CA . SER A 1 92 ? 27.923 93.592 95.504 1.00 24.84 88 SER A CA 1
ATOM 663 C C . SER A 1 92 ? 27.099 94.154 96.671 1.00 28.00 88 SER A C 1
ATOM 664 O O . SER A 1 92 ? 26.111 93.563 97.083 1.00 27.27 88 SER A O 1
ATOM 667 N N . GLY A 1 93 ? 27.535 95.278 97.221 1.00 26.74 89 GLY A N 1
ATOM 668 C CA . GLY A 1 93 ? 26.752 95.966 98.239 1.00 26.27 89 GLY A CA 1
ATOM 669 C C . GLY A 1 93 ? 27.071 95.490 99.654 1.00 25.70 89 GLY A C 1
ATOM 670 O O . GLY A 1 93 ? 26.556 96.045 100.623 1.00 28.16 89 GLY A O 1
ATOM 671 N N . THR A 1 94 ? 27.924 94.474 99.771 1.00 24.97 90 THR A N 1
ATOM 672 C CA . THR A 1 94 ? 28.404 94.026 101.082 1.00 25.17 90 THR A CA 1
ATOM 673 C C . THR A 1 94 ? 29.875 93.637 101.026 1.00 23.72 90 THR A C 1
ATOM 674 O O . THR A 1 94 ? 30.399 93.251 99.973 1.00 23.89 90 THR A O 1
ATOM 678 N N . GLU A 1 95 ? 30.554 93.730 102.162 1.00 24.85 91 GLU A N 1
ATOM 679 C CA . GLU A 1 95 ? 31.932 93.265 102.235 1.00 24.45 91 GLU A CA 1
ATOM 680 C C . GLU A 1 95 ? 32.035 91.923 102.946 1.00 24.75 91 GLU A C 1
ATOM 681 O O . GLU A 1 95 ? 33.134 91.417 103.193 1.00 28.97 91 GLU A O 1
ATOM 700 N N . LEU A 1 97 ? 32.263 87.999 103.463 1.00 21.13 93 LEU A N 1
ATOM 701 C CA . LEU A 1 97 ? 32.872 86.944 102.660 1.00 20.62 93 LEU A CA 1
ATOM 702 C C . LEU A 1 97 ? 31.809 85.960 102.184 1.00 25.27 93 LEU A C 1
ATOM 703 O O . LEU A 1 97 ? 30.857 85.647 102.909 1.00 20.84 93 LEU A O 1
ATOM 708 N N . HIS A 1 98 ? 31.991 85.482 100.957 1.00 20.98 94 HIS A N 1
ATOM 709 C CA . HIS A 1 98 ? 31.146 84.461 100.351 1.00 20.59 94 HIS A CA 1
ATOM 710 C C . HIS A 1 98 ? 32.017 83.374 99.712 1.00 20.32 94 HIS A C 1
ATOM 711 O O . HIS A 1 98 ? 33.198 83.584 99.464 1.00 22.27 94 HIS A O 1
ATOM 718 N N . LEU A 1 99 ? 31.407 82.226 99.446 1.00 20.45 95 LEU A N 1
ATOM 719 C CA . LEU A 1 99 ? 32.096 81.059 98.884 1.00 21.23 95 LEU A CA 1
ATOM 720 C C . LEU A 1 99 ? 31.889 81.018 97.383 1.00 20.63 95 LEU A C 1
ATOM 721 O O . LEU A 1 99 ? 30.745 81.045 96.929 1.00 21.26 95 LEU A O 1
ATOM 726 N N . ALA A 1 100 ? 32.978 80.946 96.617 1.00 20.41 96 ALA A N 1
ATOM 727 C CA . ALA A 1 100 ? 32.857 80.693 95.176 1.00 21.61 96 ALA A CA 1
ATOM 728 C C . ALA A 1 100 ? 33.240 79.242 94.923 1.00 23.15 96 ALA A C 1
ATOM 729 O O . ALA A 1 100 ? 34.256 78.765 95.421 1.00 21.21 96 ALA A O 1
ATOM 731 N N . VAL A 1 101 ? 32.402 78.538 94.174 1.00 23.26 97 VAL A N 1
ATOM 732 C CA . VAL A 1 101 ? 32.669 77.165 93.794 1.00 22.40 97 VAL A CA 1
ATOM 733 C C . VAL A 1 101 ? 32.776 77.134 92.279 1.00 25.90 97 VAL A C 1
ATOM 734 O O . VAL A 1 101 ? 31.831 77.506 91.577 1.00 23.41 97 VAL A O 1
ATOM 738 N N . LEU A 1 102 ? 33.929 76.711 91.786 1.00 22.84 98 LEU A N 1
ATOM 739 C CA . LEU A 1 102 ? 34.144 76.613 90.348 1.00 23.43 98 LEU A CA 1
ATOM 740 C C . LEU A 1 102 ? 33.857 75.203 89.887 1.00 24.54 98 LEU A C 1
ATOM 741 O O . LEU A 1 102 ? 34.427 74.245 90.418 1.00 26.98 98 LEU A O 1
ATOM 746 N N . HIS A 1 103 ? 32.982 75.082 88.889 1.00 25.54 99 HIS A N 1
ATOM 747 C CA . HIS A 1 103 ? 32.724 73.818 88.202 1.00 26.89 99 HIS A CA 1
ATOM 748 C C . HIS A 1 103 ? 33.216 73.962 86.770 1.00 27.48 99 HIS A C 1
ATOM 749 O O . HIS A 1 103 ? 33.588 75.053 86.351 1.00 28.24 99 HIS A O 1
ATOM 756 N N . SER A 1 104 ? 33.201 72.868 86.020 1.00 28.81 100 SER A N 1
ATOM 757 C CA . SER A 1 104 ? 33.640 72.906 84.629 1.00 31.19 100 SER A CA 1
ATOM 758 C C . SER A 1 104 ? 32.900 73.949 83.786 1.00 29.98 100 SER A C 1
ATOM 759 O O . SER A 1 104 ? 33.527 74.672 82.998 1.00 34.48 100 SER A O 1
ATOM 762 N N . ARG A 1 105 ? 31.576 74.010 83.928 1.00 30.58 101 ARG A N 1
ATOM 763 C CA . ARG A 1 105 ? 30.772 74.935 83.130 1.00 31.18 101 ARG A CA 1
ATOM 764 C C . ARG A 1 105 ? 29.913 75.917 83.931 1.00 30.42 101 ARG A C 1
ATOM 765 O O . ARG A 1 105 ? 28.992 76.530 83.381 1.00 31.15 101 ARG A O 1
ATOM 773 N N . LYS A 1 106 ? 30.193 76.087 85.219 1.00 31.12 102 LYS A N 1
ATOM 774 C CA . LYS A 1 106 ? 29.499 77.143 85.955 1.00 28.27 102 LYS A CA 1
ATOM 775 C C . LYS A 1 106 ? 30.300 77.584 87.175 1.00 26.68 102 LYS A C 1
ATOM 776 O O . LYS A 1 106 ? 31.091 76.828 87.720 1.00 27.11 102 LYS A O 1
ATOM 782 N N . LEU A 1 107 ? 30.098 78.835 87.551 1.00 26.00 103 LEU A N 1
ATOM 783 C CA . LEU A 1 107 ? 30.672 79.409 88.756 1.00 26.95 103 LEU A CA 1
ATOM 784 C C . LEU A 1 107 ? 29.503 79.744 89.679 1.00 28.65 103 LEU A C 1
ATOM 785 O O . LEU A 1 107 ? 28.574 80.445 89.265 1.00 28.16 103 LEU A O 1
ATOM 790 N N . CYS A 1 108 ? 29.527 79.232 90.910 1.00 24.12 104 CYS A N 1
ATOM 791 C CA . CYS A 1 108 ? 28.415 79.453 91.841 1.00 24.15 104 CYS A CA 1
ATOM 792 C C . CYS A 1 108 ? 28.918 80.160 93.089 1.00 25.93 104 CYS A C 1
ATOM 793 O O . CYS A 1 108 ? 29.959 79.788 93.632 1.00 23.51 104 CYS A O 1
ATOM 796 N N . VAL A 1 109 ? 28.199 81.192 93.517 1.00 23.03 105 VAL A N 1
ATOM 797 C CA . VAL A 1 109 ? 28.609 81.957 94.696 1.00 24.80 105 VAL A CA 1
ATOM 798 C C . VAL A 1 109 ? 27.549 81.795 95.790 1.00 24.45 105 VAL A C 1
ATOM 799 O O . VAL A 1 109 ? 26.358 81.945 95.537 1.00 23.12 105 VAL A O 1
ATOM 803 N N . TYR A 1 110 ? 27.997 81.438 96.995 1.00 22.84 106 TYR A N 1
ATOM 804 C CA . TYR A 1 110 ? 27.107 81.072 98.096 1.00 22.35 106 TYR A CA 1
ATOM 805 C C . TYR A 1 110 ? 27.314 81.932 99.319 1.00 23.69 106 TYR A C 1
ATOM 806 O O . TYR A 1 110 ? 28.437 82.340 99.618 1.00 22.87 106 TYR A O 1
ATOM 815 N N . SER A 1 111 ? 26.230 82.143 100.051 1.00 22.32 107 SER A N 1
ATOM 816 C CA . SER A 1 111 ? 26.291 82.733 101.386 1.00 22.75 107 SER A CA 1
ATOM 817 C C . SER A 1 111 ? 26.208 81.643 102.459 1.00 24.74 107 SER A C 1
ATOM 818 O O . SER A 1 111 ? 25.218 80.919 102.529 1.00 29.52 107 SER A O 1
ATOM 821 N N . VAL A 1 112 ? 27.223 81.548 103.319 1.00 22.22 108 VAL A N 1
ATOM 822 C CA . VAL A 1 112 ? 27.222 80.562 104.393 1.00 22.67 108 VAL A CA 1
ATOM 823 C C . VAL A 1 112 ? 26.903 81.258 105.700 1.00 24.51 108 VAL A C 1
ATOM 824 O O . VAL A 1 112 ? 27.585 82.209 106.069 1.00 25.11 108 VAL A O 1
ATOM 828 N N . SER A 1 113 ? 25.852 80.808 106.377 1.00 25.32 109 SER A N 1
ATOM 829 C CA . SER A 1 113 ? 25.427 81.439 107.619 1.00 25.63 109 SER A CA 1
ATOM 830 C C . SER A 1 113 ? 26.281 81.006 108.802 1.00 26.08 109 SER A C 1
ATOM 831 O O . SER A 1 113 ? 27.000 80.006 108.748 1.00 24.74 109 SER A O 1
ATOM 834 N N . GLY A 1 114 ? 26.166 81.742 109.900 1.00 26.15 110 GLY A N 1
ATOM 835 C CA . GLY A 1 114 ? 26.706 81.261 111.155 1.00 30.10 110 GLY A CA 1
ATOM 836 C C . GLY A 1 114 ? 25.839 80.119 111.662 1.00 32.09 110 GLY A C 1
ATOM 837 O O . GLY A 1 114 ? 24.902 79.679 110.983 1.00 28.91 110 GLY A O 1
ATOM 838 N N . THR A 1 115 ? 26.134 79.653 112.869 1.00 32.50 111 THR A N 1
ATOM 839 C CA . THR A 1 115 ? 25.461 78.495 113.443 1.00 31.16 111 THR A CA 1
ATOM 840 C C . THR A 1 115 ? 23.944 78.623 113.559 1.00 34.82 111 THR A C 1
ATOM 841 O O . THR A 1 115 ? 23.433 79.582 114.141 1.00 39.58 111 THR A O 1
ATOM 845 N N . LEU A 1 116 ? 23.233 77.630 113.029 1.00 32.71 112 LEU A N 1
ATOM 846 C CA . LEU A 1 116 ? 21.780 77.565 113.146 1.00 41.94 112 LEU A CA 1
ATOM 847 C C . LEU A 1 116 ? 21.370 76.622 114.281 1.00 65.74 112 LEU A C 1
ATOM 848 O O . LEU A 1 116 ? 22.163 76.359 115.186 1.00 67.52 112 LEU A O 1
ATOM 853 N N . GLY A 1 122 ? 22.539 66.626 111.221 1.00 81.15 118 GLY A N 1
ATOM 854 C CA . GLY A 1 122 ? 22.637 67.277 109.925 1.00 71.78 118 GLY A CA 1
ATOM 855 C C . GLY A 1 122 ? 23.546 68.492 109.896 1.00 57.63 118 GLY A C 1
ATOM 856 O O . GLY A 1 122 ? 24.473 68.620 110.695 1.00 54.30 118 GLY A O 1
ATOM 857 N N . ASN A 1 123 ? 23.273 69.391 108.959 1.00 44.95 119 ASN A N 1
ATOM 858 C CA . ASN A 1 123 ? 24.050 70.611 108.806 1.00 41.04 119 ASN A CA 1
ATOM 859 C C . ASN A 1 123 ? 23.809 71.577 109.960 1.00 39.70 119 ASN A C 1
ATOM 860 O O . ASN A 1 123 ? 22.714 71.636 110.503 1.00 45.56 119 ASN A O 1
ATOM 865 N N . GLN A 1 124 ? 24.837 72.332 110.331 1.00 34.30 120 GLN A N 1
ATOM 866 C CA . GLN A 1 124 ? 24.739 73.267 111.444 1.00 37.71 120 GLN A CA 1
ATOM 867 C C . GLN A 1 124 ? 24.639 74.713 110.969 1.00 40.03 120 GLN A C 1
ATOM 868 O O . GLN A 1 124 ? 24.582 75.646 111.770 1.00 39.61 120 GLN A O 1
ATOM 874 N N . CYS A 1 125 ? 24.624 74.889 109.657 1.00 35.69 121 CYS A N 1
ATOM 875 C CA . CYS A 1 125 ? 24.496 76.201 109.057 1.00 29.86 121 CYS A CA 1
ATOM 876 C C . CYS A 1 125 ? 23.763 76.033 107.741 1.00 33.90 121 CYS A C 1
ATOM 877 O O . CYS A 1 125 ? 23.496 74.910 107.316 1.00 37.79 121 CYS A O 1
ATOM 880 N N . GLN A 1 126 ? 23.432 77.138 107.091 1.00 28.27 122 GLN A N 1
ATOM 881 C CA . GLN A 1 126 ? 22.855 77.037 105.753 1.00 30.30 122 GLN A CA 1
ATOM 882 C C . GLN A 1 126 ? 23.851 77.584 104.745 1.00 30.95 122 GLN A C 1
ATOM 883 O O . GLN A 1 126 ? 24.743 78.359 105.091 1.00 29.00 122 GLN A O 1
ATOM 897 N N . LYS A 1 128 ? 23.368 79.263 100.981 1.00 29.97 124 LYS A N 1
ATOM 898 C CA . LYS A 1 128 ? 22.372 79.682 100.000 1.00 29.53 124 LYS A CA 1
ATOM 899 C C . LYS A 1 128 ? 23.055 80.236 98.766 1.00 29.29 124 LYS A C 1
ATOM 900 O O . LYS A 1 128 ? 23.995 81.026 98.875 1.00 24.89 124 LYS A O 1
ATOM 906 N N . LEU A 1 129 ? 22.563 79.853 97.594 1.00 26.04 125 LEU A N 1
ATOM 907 C CA . LEU A 1 129 ? 23.097 80.374 96.339 1.00 26.68 125 LEU A CA 1
ATOM 908 C C . LEU A 1 129 ? 22.744 81.848 96.167 1.00 27.97 125 LEU A C 1
ATOM 909 O O . LEU A 1 129 ? 21.569 82.231 96.262 1.00 26.38 125 LEU A O 1
ATOM 922 N N . TYR A 1 131 ? 24.236 83.770 93.382 1.00 24.79 127 TYR A N 1
ATOM 923 C CA . TYR A 1 131 ? 24.102 83.852 91.934 1.00 26.03 127 TYR A CA 1
ATOM 924 C C . TYR A 1 131 ? 24.984 82.802 91.316 1.00 29.02 127 TYR A C 1
ATOM 925 O O . TYR A 1 131 ? 25.865 82.254 91.974 1.00 25.65 127 TYR A O 1
ATOM 934 N N . GLU A 1 132 ? 24.743 82.519 90.046 1.00 28.17 128 GLU A N 1
ATOM 935 C CA . GLU A 1 132 ? 25.639 81.637 89.317 1.00 27.07 128 GLU A CA 1
ATOM 936 C C . GLU A 1 132 ? 25.823 82.147 87.902 1.00 29.64 128 GLU A C 1
ATOM 937 O O . GLU A 1 132 ? 24.918 82.759 87.324 1.00 30.37 128 GLU A O 1
ATOM 943 N N . HIS A 1 133 ? 27.009 81.894 87.363 1.00 27.36 129 HIS A N 1
ATOM 944 C CA . HIS A 1 133 ? 27.325 82.225 85.988 1.00 31.16 129 HIS A CA 1
ATOM 945 C C . HIS A 1 133 ? 27.500 80.943 85.200 1.00 29.06 129 HIS A C 1
ATOM 946 O O . HIS A 1 133 ? 28.313 80.095 85.562 1.00 30.14 129 HIS A O 1
ATOM 953 N N . ASN A 1 134 ? 26.759 80.801 84.112 1.00 30.22 130 ASN A N 1
ATOM 954 C CA . ASN A 1 134 ? 26.979 79.665 83.239 1.00 33.88 130 ASN A CA 1
ATOM 955 C C . ASN A 1 134 ? 28.092 80.006 82.250 1.00 38.03 130 ASN A C 1
ATOM 956 O O . ASN A 1 134 ? 28.021 81.016 81.552 1.00 37.67 130 ASN A O 1
ATOM 961 N N . LEU A 1 135 ? 29.129 79.171 82.213 1.00 36.11 131 LEU A N 1
ATOM 962 C CA . LEU A 1 135 ? 30.331 79.458 81.433 1.00 34.20 131 LEU A CA 1
ATOM 963 C C . LEU A 1 135 ? 30.177 78.991 79.995 1.00 39.78 131 LEU A C 1
ATOM 964 O O . LEU A 1 135 ? 29.658 77.901 79.736 1.00 39.89 131 LEU A O 1
ATOM 969 N N . GLN A 1 136 ? 30.634 79.813 79.058 1.00 42.04 132 GLN A N 1
ATOM 970 C CA . GLN A 1 136 ? 30.517 79.473 77.646 1.00 46.83 132 GLN A CA 1
ATOM 971 C C . GLN A 1 136 ? 31.645 78.534 77.214 1.00 45.28 132 GLN A C 1
ATOM 972 O O . GLN A 1 136 ? 31.623 77.990 76.111 1.00 44.31 132 GLN A O 1
ATOM 974 N N . ARG A 1 137 ? 32.632 78.357 78.089 1.00 42.63 133 ARG A N 1
ATOM 975 C CA . ARG A 1 137 ? 33.774 77.472 77.837 1.00 44.28 133 ARG A CA 1
ATOM 976 C C . ARG A 1 137 ? 34.103 76.666 79.085 1.00 40.20 133 ARG A C 1
ATOM 977 O O . ARG A 1 137 ? 33.858 77.126 80.193 1.00 36.48 133 ARG A O 1
ATOM 985 N N . THR A 1 138 ? 34.663 75.472 78.907 1.00 35.61 134 THR A N 1
ATOM 986 C CA . THR A 1 138 ? 35.114 74.661 80.049 1.00 32.85 134 THR A CA 1
ATOM 987 C C . THR A 1 138 ? 36.186 75.363 80.880 1.00 35.52 134 THR A C 1
ATOM 988 O O . THR A 1 138 ? 37.155 75.888 80.334 1.00 31.79 134 THR A O 1
ATOM 992 N N . ALA A 1 139 ? 36.027 75.342 82.204 1.00 29.75 135 ALA A N 1
ATOM 993 C CA . ALA A 1 139 ? 36.948 76.053 83.092 1.00 28.02 135 ALA A CA 1
ATOM 994 C C . ALA A 1 139 ? 38.174 75.230 83.460 1.00 29.71 135 ALA A C 1
ATOM 995 O O . ALA A 1 139 ? 38.114 74.007 83.510 1.00 28.44 135 ALA A O 1
ATOM 997 N N . CYS A 1 140 ? 39.285 75.914 83.725 1.00 26.02 136 CYS A N 1
ATOM 998 C CA . CYS A 1 140 ? 40.441 75.268 84.326 1.00 25.52 136 CYS A CA 1
ATOM 999 C C . CYS A 1 140 ? 40.568 75.659 85.803 1.00 30.46 136 CYS A C 1
ATOM 1000 O O . CYS A 1 140 ? 40.417 74.819 86.689 1.00 28.53 136 CYS A O 1
ATOM 1003 N N . ASN A 1 141 ? 40.840 76.938 86.048 1.00 23.49 137 ASN A N 1
ATOM 1004 C CA . ASN A 1 141 ? 41.107 77.436 87.406 1.00 22.46 137 ASN A CA 1
ATOM 1005 C C . ASN A 1 141 ? 40.683 78.903 87.494 1.00 23.11 137 ASN A C 1
ATOM 1006 O O . ASN A 1 141 ? 40.211 79.468 86.513 1.00 26.11 137 ASN A O 1
ATOM 1019 N N . THR A 1 143 ? 41.107 82.961 89.788 1.00 21.56 139 THR A N 1
ATOM 1020 C CA . THR A 1 143 ? 41.709 83.795 90.825 1.00 21.87 139 THR A CA 1
ATOM 1021 C C . THR A 1 143 ? 40.734 84.947 91.083 1.00 22.82 139 THR A C 1
ATOM 1022 O O . THR A 1 143 ? 39.706 85.059 90.414 1.00 21.73 139 THR A O 1
ATOM 1026 N N . TYR A 1 144 ? 41.031 85.793 92.058 1.00 23.44 140 TYR A N 1
ATOM 1027 C CA . TYR A 1 144 ? 40.102 86.853 92.412 1.00 21.58 140 TYR A CA 1
ATOM 1028 C C . TYR A 1 144 ? 40.843 87.995 93.061 1.00 25.14 140 TYR A C 1
ATOM 1029 O O . TYR A 1 144 ? 41.979 87.838 93.509 1.00 22.44 140 TYR A O 1
ATOM 1038 N N . GLY A 1 145 ? 40.190 89.145 93.142 1.00 25.09 141 GLY A N 1
ATOM 1039 C CA . GLY A 1 145 ? 40.806 90.278 93.800 1.00 24.55 141 GLY A CA 1
ATOM 1040 C C . GLY A 1 145 ? 40.166 91.563 93.347 1.00 25.07 141 GLY A C 1
ATOM 1041 O O . GLY A 1 145 ? 39.188 91.554 92.593 1.00 26.06 141 GLY A O 1
ATOM 1042 N N . SER A 1 146 ? 40.712 92.677 93.813 1.00 24.75 142 SER A N 1
ATOM 1043 C CA A SER A 1 146 ? 40.143 93.992 93.538 0.50 28.65 142 SER A CA 1
ATOM 1044 C CA B SER A 1 146 ? 40.113 93.978 93.525 0.50 27.82 142 SER A CA 1
ATOM 1045 C C . SER A 1 146 ? 40.636 94.532 92.202 1.00 26.98 142 SER A C 1
ATOM 1046 O O . SER A 1 146 ? 41.302 95.568 92.168 1.00 29.14 142 SER A O 1
ATOM 1051 N N . PHE A 1 147 ? 40.320 93.820 91.122 1.00 27.54 143 PHE A N 1
ATOM 1052 C CA . PHE A 1 147 ? 40.792 94.174 89.772 1.00 28.41 143 PHE A CA 1
ATOM 1053 C C . PHE A 1 147 ? 40.505 95.637 89.497 1.00 27.11 143 PHE A C 1
ATOM 1054 O O . PHE A 1 147 ? 39.404 96.109 89.751 1.00 27.70 143 PHE A O 1
ATOM 1062 N N . GLY A 1 148 ? 41.479 96.353 88.952 1.00 34.10 144 GLY A N 1
ATOM 1063 C CA . GLY A 1 148 ? 41.254 97.734 88.579 1.00 35.92 144 GLY A CA 1
ATOM 1064 C C . GLY A 1 148 ? 41.441 98.678 89.746 1.00 40.13 144 GLY A C 1
ATOM 1065 O O . GLY A 1 148 ? 41.345 99.884 89.579 1.00 40.54 144 GLY A O 1
ATOM 1066 N N . GLY A 1 149 ? 41.710 98.135 90.930 1.00 37.28 145 GLY A N 1
ATOM 1067 C CA . GLY A 1 149 ? 41.936 98.966 92.099 1.00 40.53 145 GLY A CA 1
ATOM 1068 C C . GLY A 1 149 ? 40.644 99.385 92.780 1.00 37.68 145 GLY A C 1
ATOM 1069 O O . GLY A 1 149 ? 40.641 100.283 93.614 1.00 37.37 145 GLY A O 1
ATOM 1070 N N . VAL A 1 150 ? 39.543 98.741 92.404 1.00 34.93 146 VAL A N 1
ATOM 1071 C CA . VAL A 1 150 ? 38.255 98.935 93.063 1.00 42.29 146 VAL A CA 1
ATOM 1072 C C . VAL A 1 150 ? 38.337 98.493 94.520 1.00 43.25 146 VAL A C 1
ATOM 1073 O O . VAL A 1 150 ? 38.834 97.428 94.808 1.00 47.92 146 VAL A O 1
ATOM 1077 N N . LYS A 1 151 ? 37.866 99.304 95.452 1.00 44.73 147 LYS A N 1
ATOM 1078 C CA . LYS A 1 151 ? 37.926 98.894 96.855 1.00 49.25 147 LYS A CA 1
ATOM 1079 C C . LYS A 1 151 ? 36.653 98.176 97.291 1.00 39.49 147 LYS A C 1
ATOM 1080 O O . LYS A 1 151 ? 35.564 98.491 96.814 1.00 41.79 147 LYS A O 1
ATOM 1082 N N . GLY A 1 152 ? 36.796 97.209 98.198 1.00 34.81 148 GLY A N 1
ATOM 1083 C CA . GLY A 1 152 ? 35.651 96.625 98.878 1.00 33.02 148 GLY A CA 1
ATOM 1084 C C . GLY A 1 152 ? 34.914 95.538 98.117 1.00 30.82 148 GLY A C 1
ATOM 1085 O O . GLY A 1 152 ? 33.811 95.155 98.474 1.00 30.34 148 GLY A O 1
ATOM 1086 N N . ARG A 1 153 ? 35.518 95.032 97.053 1.00 27.41 149 ARG A N 1
ATOM 1087 C CA . ARG A 1 153 ? 34.880 93.964 96.298 1.00 25.88 149 ARG A CA 1
ATOM 1088 C C . ARG A 1 153 ? 35.939 93.081 95.642 1.00 26.47 149 ARG A C 1
ATOM 1089 O O . ARG A 1 153 ? 37.006 93.562 95.245 1.00 29.23 149 ARG A O 1
ATOM 1097 N N . ASP A 1 154 ? 35.648 91.790 95.548 1.00 25.42 150 ASP A N 1
ATOM 1098 C CA . ASP A 1 154 ? 36.539 90.846 94.876 1.00 24.12 150 ASP A CA 1
ATOM 1099 C C . ASP A 1 154 ? 35.905 90.395 93.571 1.00 24.76 150 ASP A C 1
ATOM 1100 O O . ASP A 1 154 ? 34.866 89.745 93.583 1.00 24.07 150 ASP A O 1
ATOM 1105 N N . LEU A 1 155 ? 36.526 90.760 92.457 1.00 24.92 151 LEU A N 1
ATOM 1106 C CA . LEU A 1 155 ? 36.082 90.284 91.144 1.00 22.76 151 LEU A CA 1
ATOM 1107 C C . LEU A 1 155 ? 36.730 88.928 90.911 1.00 27.27 151 LEU A C 1
ATOM 1108 O O . LEU A 1 155 ? 37.681 88.587 91.600 1.00 23.15 151 LEU A O 1
ATOM 1113 N N . ILE A 1 156 ? 36.227 88.160 89.950 1.00 23.05 152 ILE A N 1
ATOM 1114 C CA . ILE A 1 156 ? 36.716 86.807 89.726 1.00 21.64 152 ILE A CA 1
ATOM 1115 C C . ILE A 1 156 ? 37.159 86.681 88.273 1.00 25.43 152 ILE A C 1
ATOM 1116 O O . ILE A 1 156 ? 36.516 87.223 87.371 1.00 25.05 152 ILE A O 1
ATOM 1121 N N . CYS A 1 157 ? 38.286 86.015 88.069 1.00 23.08 153 CYS A N 1
ATOM 1122 C CA . CYS A 1 157 ? 38.785 85.737 86.721 1.00 22.60 153 CYS A CA 1
ATOM 1123 C C . CYS A 1 157 ? 38.963 84.241 86.589 1.00 24.67 153 CYS A C 1
ATOM 1124 O O . CYS A 1 157 ? 39.675 83.619 87.385 1.00 25.87 153 CYS A O 1
ATOM 1127 N N . ILE A 1 158 ? 38.302 83.656 85.597 1.00 25.73 154 ILE A N 1
ATOM 1128 C CA . ILE A 1 158 ? 38.382 82.223 85.364 1.00 23.37 154 ILE A CA 1
ATOM 1129 C C . ILE A 1 158 ? 39.168 81.974 84.077 1.00 24.31 154 ILE A C 1
ATOM 1130 O O . ILE A 1 158 ? 38.862 82.566 83.047 1.00 28.43 154 ILE A O 1
ATOM 1135 N N . GLN A 1 159 ? 40.185 81.121 84.148 1.00 25.96 155 GLN A N 1
ATOM 1136 C CA . GLN A 1 159 ? 40.888 80.686 82.950 1.00 24.65 155 GLN A CA 1
ATOM 1137 C C . GLN A 1 159 ? 40.210 79.451 82.369 1.00 27.21 155 GLN A C 1
ATOM 1138 O O . GLN A 1 159 ? 40.031 78.454 83.079 1.00 27.93 155 GLN A O 1
ATOM 1144 N N . SER A 1 160 ? 39.844 79.499 81.080 1.00 26.78 156 SER A N 1
ATOM 1145 C CA . SER A 1 160 ? 39.236 78.346 80.440 1.00 27.91 156 SER A CA 1
ATOM 1146 C C . SER A 1 160 ? 40.306 77.333 80.051 1.00 28.46 156 SER A C 1
ATOM 1147 O O . SER A 1 160 ? 41.490 77.662 80.009 1.00 29.84 156 SER A O 1
ATOM 1158 N N . ASP A 1 162 ? 40.911 76.312 77.188 1.00 34.63 158 ASP A N 1
ATOM 1159 C CA . ASP A 1 162 ? 41.549 76.713 75.934 1.00 37.59 158 ASP A CA 1
ATOM 1160 C C . ASP A 1 162 ? 42.136 78.129 76.010 1.00 39.13 158 ASP A C 1
ATOM 1161 O O . ASP A 1 162 ? 42.494 78.715 74.996 1.00 37.23 158 ASP A O 1
ATOM 1166 N N . GLY A 1 163 ? 42.271 78.659 77.220 1.00 38.09 159 GLY A N 1
ATOM 1167 C CA . GLY A 1 163 ? 43.100 79.832 77.431 1.00 35.10 159 GLY A CA 1
ATOM 1168 C C . GLY A 1 163 ? 42.465 81.203 77.332 1.00 39.73 159 GLY A C 1
ATOM 1169 O O . GLY A 1 163 ? 43.146 82.184 77.044 1.00 39.24 159 GLY A O 1
ATOM 1178 N N . LEU A 1 165 ? 40.824 84.194 79.451 1.00 28.79 161 LEU A N 1
ATOM 1179 C CA . LEU A 1 165 ? 40.580 84.752 80.780 1.00 27.70 161 LEU A CA 1
ATOM 1180 C C . LEU A 1 165 ? 39.211 85.407 80.764 1.00 31.60 161 LEU A C 1
ATOM 1181 O O . LEU A 1 165 ? 38.957 86.315 79.965 1.00 35.08 161 LEU A O 1
ATOM 1194 N N . VAL A 1 167 ? 36.425 87.371 82.935 1.00 28.21 163 VAL A N 1
ATOM 1195 C CA . VAL A 1 167 ? 36.350 88.240 84.097 1.00 28.36 163 VAL A CA 1
ATOM 1196 C C . VAL A 1 167 ? 34.902 88.508 84.451 1.00 31.40 163 VAL A C 1
ATOM 1197 O O . VAL A 1 167 ? 34.094 88.875 83.590 1.00 31.19 163 VAL A O 1
ATOM 1201 N N . PHE A 1 168 ? 34.584 88.302 85.725 1.00 30.94 164 PHE A N 1
ATOM 1202 C CA . PHE A 1 168 ? 33.246 88.511 86.252 1.00 30.06 164 PHE A CA 1
ATOM 1203 C C . PHE A 1 168 ? 33.265 89.584 87.327 1.00 31.62 164 PHE A C 1
ATOM 1204 O O . PHE A 1 168 ? 34.018 89.489 88.294 1.00 29.79 164 PHE A O 1
ATOM 1212 N N . GLU A 1 169 ? 32.442 90.610 87.139 1.00 26.07 165 GLU A N 1
ATOM 1213 C CA A GLU A 1 169 ? 32.309 91.669 88.119 0.56 29.41 165 GLU A CA 1
ATOM 1214 C CA B GLU A 1 169 ? 32.304 91.675 88.118 0.44 29.41 165 GLU A CA 1
ATOM 1215 C C . GLU A 1 169 ? 31.152 91.295 89.039 1.00 30.71 165 GLU A C 1
ATOM 1216 O O . GLU A 1 169 ? 30.024 91.753 88.854 1.00 31.72 165 GLU A O 1
ATOM 1227 N N . GLN A 1 170 ? 31.448 90.419 89.996 1.00 27.71 166 GLN A N 1
ATOM 1228 C CA . GLN A 1 170 ? 30.457 89.877 90.918 1.00 24.37 166 GLN A CA 1
ATOM 1229 C C . GLN A 1 170 ? 29.271 89.308 90.125 1.00 27.97 166 GLN A C 1
ATOM 1230 O O . GLN A 1 170 ? 29.459 88.360 89.364 1.00 28.93 166 GLN A O 1
ATOM 1236 N N . GLU A 1 171 ? 28.069 89.874 90.282 1.00 29.56 167 GLU A N 1
ATOM 1237 C CA . GLU A 1 171 ? 26.874 89.323 89.635 1.00 29.28 167 GLU A CA 1
ATOM 1238 C C . GLU A 1 171 ? 26.861 89.438 88.107 1.00 32.67 167 GLU A C 1
ATOM 1239 O O . GLU A 1 171 ? 25.975 88.883 87.464 1.00 32.24 167 GLU A O 1
ATOM 1245 N N . SER A 1 172 ? 27.793 90.173 87.513 1.00 28.88 168 SER A N 1
ATOM 1246 C CA . SER A 1 172 ? 27.727 90.330 86.057 1.00 36.44 168 SER A CA 1
ATOM 1247 C C . SER A 1 172 ? 29.023 89.980 85.331 1.00 35.27 168 SER A C 1
ATOM 1248 O O . SER A 1 172 ? 30.125 90.209 85.828 1.00 33.91 168 SER A O 1
ATOM 1251 N N . TYR A 1 173 ? 28.869 89.401 84.142 1.00 34.65 169 TYR A N 1
ATOM 1252 C CA . TYR A 1 173 ? 30.004 89.083 83.289 1.00 36.02 169 TYR A CA 1
ATOM 1253 C C . TYR A 1 173 ? 30.569 90.365 82.699 1.00 40.17 169 TYR A C 1
ATOM 1254 O O . TYR A 1 173 ? 29.820 91.188 82.180 1.00 41.72 169 TYR A O 1
ATOM 1263 N N . ALA A 1 174 ? 31.884 90.534 82.771 1.00 37.42 170 ALA A N 1
ATOM 1264 C CA . ALA A 1 174 ? 32.525 91.738 82.252 1.00 34.41 170 ALA A CA 1
ATOM 1265 C C . ALA A 1 174 ? 33.036 91.527 80.828 1.00 36.62 170 ALA A C 1
ATOM 1266 O O . ALA A 1 174 ? 32.552 92.147 79.891 1.00 38.15 170 ALA A O 1
ATOM 1268 N N . PHE A 1 175 ? 34.009 90.639 80.663 1.00 33.49 171 PHE A N 1
ATOM 1269 C CA . PHE A 1 175 ? 34.593 90.401 79.348 1.00 35.10 171 PHE A CA 1
ATOM 1270 C C . PHE A 1 175 ? 35.455 89.142 79.351 1.00 36.41 171 PHE A C 1
ATOM 1271 O O . PHE A 1 175 ? 35.726 88.562 80.409 1.00 34.80 171 PHE A O 1
ATOM 1279 N N . GLY A 1 176 ? 35.892 88.739 78.162 1.00 34.58 172 GLY A N 1
ATOM 1280 C CA . GLY A 1 176 ? 36.795 87.606 78.015 1.00 36.97 172 GLY A CA 1
ATOM 1281 C C . GLY A 1 176 ? 37.891 87.882 76.990 1.00 39.31 172 GLY A C 1
ATOM 1282 O O . GLY A 1 176 ? 37.640 88.503 75.957 1.00 38.50 172 GLY A O 1
ATOM 1283 N N . ARG A 1 177 ? 39.108 87.423 77.280 1.00 35.35 173 ARG A N 1
ATOM 1284 C CA . ARG A 1 177 ? 40.266 87.638 76.407 1.00 40.48 173 ARG A CA 1
ATOM 1285 C C . ARG A 1 177 ? 41.082 86.366 76.271 1.00 39.15 173 ARG A C 1
ATOM 1286 O O . ARG A 1 177 ? 41.384 85.725 77.270 1.00 35.27 173 ARG A O 1
ATOM 1294 N N . PH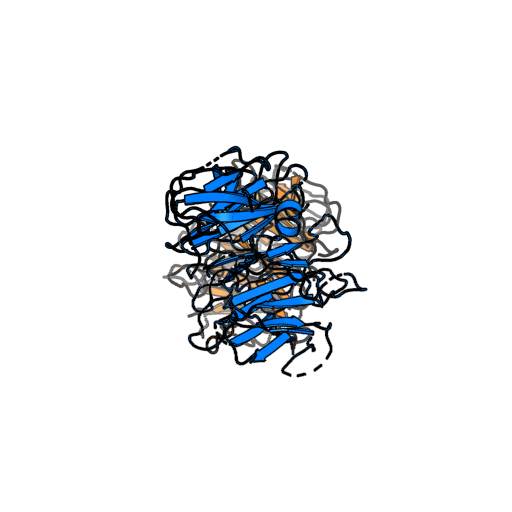E A 1 178 ? 41.450 86.001 75.043 1.00 35.50 174 PHE A N 1
ATOM 1295 C CA . PHE A 1 178 ? 42.355 84.873 74.837 1.00 34.14 174 PHE A CA 1
ATOM 1296 C C . PHE A 1 178 ? 43.807 85.245 75.091 1.00 37.14 174 PHE A C 1
ATOM 1297 O O . PHE A 1 178 ? 44.294 86.244 74.569 1.00 38.00 174 PHE A O 1
ATOM 1305 N N . LEU A 1 179 ? 44.493 84.421 75.877 1.00 35.48 175 LEU A N 1
ATOM 1306 C CA . LEU A 1 179 ? 45.944 84.526 76.066 1.00 31.84 175 LEU A CA 1
ATOM 1307 C C . LEU A 1 179 ? 46.740 84.159 74.820 1.00 33.67 175 LEU A C 1
ATOM 1308 O O . LEU A 1 179 ? 46.487 83.126 74.212 1.00 36.14 175 LEU A O 1
ATOM 1313 N N . PRO A 1 180 ? 47.749 84.975 74.480 1.00 41.49 176 PRO A N 1
ATOM 1314 C CA . PRO A 1 180 ? 48.673 84.585 73.414 1.00 44.58 176 PRO A CA 1
ATOM 1315 C C . PRO A 1 180 ? 49.742 83.629 73.954 1.00 42.03 176 PRO A C 1
ATOM 1316 O O . PRO A 1 180 ? 49.931 83.540 75.183 1.00 36.30 176 PRO A O 1
ATOM 1320 N N . GLY A 1 181 ? 50.401 82.907 73.051 1.00 38.02 177 GLY A N 1
ATOM 1321 C CA . GLY A 1 181 ? 51.475 81.994 73.410 1.00 40.29 177 GLY A CA 1
ATOM 1322 C C . GLY A 1 181 ? 50.984 80.867 74.296 1.00 37.21 177 GLY A C 1
ATOM 1323 O O . GLY A 1 181 ? 51.700 80.394 75.198 1.00 36.65 177 GLY A O 1
ATOM 1324 N N . PHE A 1 182 ? 49.747 80.443 74.042 1.00 38.66 178 PHE A N 1
ATOM 1325 C CA . PHE A 1 182 ? 49.048 79.509 74.921 1.00 38.46 178 PHE A CA 1
ATOM 1326 C C . PHE A 1 182 ? 49.061 78.098 74.368 1.00 39.09 178 PHE A C 1
ATOM 1327 O O . PHE A 1 182 ? 48.811 77.897 73.188 1.00 35.59 178 PHE A O 1
ATOM 1335 N N . LEU A 1 183 ? 49.305 77.113 75.224 1.00 31.07 179 LEU A N 1
ATOM 1336 C CA . LEU A 1 183 ? 49.180 75.720 74.808 1.00 32.05 179 LEU A CA 1
ATOM 1337 C C . LEU A 1 183 ? 48.290 74.964 75.802 1.00 37.47 179 LEU A C 1
ATOM 1338 O O . LEU A 1 183 ? 47.158 74.601 75.476 1.00 35.27 179 LEU A O 1
ATOM 1343 N N . LEU A 1 184 ? 48.809 74.736 77.009 1.00 32.01 180 LEU A N 1
ATOM 1344 C CA . LEU A 1 184 ? 48.025 74.187 78.127 1.00 29.49 180 LEU A CA 1
ATOM 1345 C C . LEU A 1 184 ? 47.913 75.204 79.275 1.00 29.61 180 LEU A C 1
ATOM 1346 O O . LEU A 1 184 ? 48.831 75.986 79.514 1.00 30.91 180 LEU A O 1
ATOM 1351 N N . PRO A 1 185 ? 46.782 75.193 79.994 1.00 27.51 181 PRO A N 1
ATOM 1352 C CA . PRO A 1 185 ? 46.574 76.218 81.020 1.00 26.56 181 PRO A CA 1
ATOM 1353 C C . PRO A 1 185 ? 47.485 76.032 82.238 1.00 27.32 181 PRO A C 1
ATOM 1354 O O . PRO A 1 185 ? 47.586 74.929 82.784 1.00 28.85 181 PRO A O 1
ATOM 1358 N N . GLY A 1 186 ? 48.147 77.109 82.641 1.00 26.58 182 GLY A N 1
ATOM 1359 C CA . GLY A 1 186 ? 49.033 77.073 83.793 1.00 23.72 182 GLY A CA 1
ATOM 1360 C C . GLY A 1 186 ? 48.317 77.607 85.023 1.00 25.12 182 GLY A C 1
ATOM 1361 O O . GLY A 1 186 ? 47.143 77.972 84.966 1.00 25.45 182 GLY A O 1
ATOM 1362 N N . PRO A 1 187 ? 49.038 77.679 86.147 1.00 22.24 183 PRO A N 1
ATOM 1363 C CA . PRO A 1 187 ? 48.467 78.277 87.356 1.00 22.43 183 PRO A CA 1
ATOM 1364 C C . PRO A 1 187 ? 48.150 79.742 87.109 1.00 23.72 183 PRO A C 1
ATOM 1365 O O . PRO A 1 187 ? 48.747 80.366 86.217 1.00 26.38 183 PRO A O 1
ATOM 1369 N N . LEU A 1 188 ? 47.223 80.290 87.888 1.00 21.62 184 LEU A N 1
ATOM 1370 C CA . LEU A 1 188 ? 46.757 81.650 87.669 1.00 24.02 184 LEU A CA 1
ATOM 1371 C C . LEU A 1 188 ? 46.664 82.412 88.989 1.00 26.30 184 LEU A C 1
ATOM 1372 O O . LEU A 1 188 ? 46.142 81.885 89.967 1.00 24.58 184 LEU A O 1
ATOM 1377 N N . ALA A 1 189 ? 47.158 83.644 89.015 1.00 23.02 185 ALA A N 1
ATOM 1378 C CA . ALA A 1 189 ? 47.069 84.457 90.233 1.00 21.69 185 ALA A CA 1
ATOM 1379 C C . ALA A 1 189 ? 46.931 85.932 89.889 1.00 23.33 185 ALA A C 1
ATOM 1380 O O . ALA A 1 189 ? 47.361 86.383 88.828 1.00 29.99 185 ALA A O 1
ATOM 1382 N N . TYR A 1 190 ? 46.284 86.671 90.782 1.00 21.94 186 TYR A N 1
ATOM 1383 C CA . TYR A 1 190 ? 46.144 88.115 90.642 1.00 22.01 186 TYR A CA 1
ATOM 1384 C C . TYR A 1 190 ? 47.073 88.842 91.609 1.00 25.67 186 TYR A C 1
ATOM 1385 O O . TYR A 1 190 ? 47.136 88.510 92.801 1.00 26.80 186 TYR A O 1
ATOM 1394 N N . SER A 1 191 ? 47.795 89.834 91.101 1.00 25.15 187 SER A N 1
ATOM 1395 C CA . SER A 1 191 ? 48.623 90.696 91.944 1.00 26.15 187 SER A CA 1
ATOM 1396 C C . SER A 1 191 ? 47.936 92.043 92.141 1.00 30.65 187 SER A C 1
ATOM 1397 O O . SER A 1 191 ? 47.780 92.794 91.190 1.00 29.31 187 SER A O 1
ATOM 1400 N N . SER A 1 192 ? 47.512 92.356 93.364 1.00 27.73 188 SER A N 1
ATOM 1401 C CA . SER A 1 192 ? 46.852 93.634 93.588 1.00 31.72 188 SER A CA 1
ATOM 1402 C C . SER A 1 192 ? 47.842 94.789 93.469 1.00 31.64 188 SER A C 1
ATOM 1403 O O . SER A 1 192 ? 47.469 95.871 93.028 1.00 36.09 188 SER A O 1
ATOM 1406 N N . ARG A 1 193 ? 49.103 94.557 93.839 1.00 27.24 189 ARG A N 1
ATOM 1407 C CA . ARG A 1 193 ? 50.086 95.638 93.845 1.00 30.90 189 ARG A CA 1
ATOM 1408 C C . ARG A 1 193 ? 50.368 96.139 92.432 1.00 35.34 189 ARG A C 1
ATOM 1409 O O . ARG A 1 193 ? 50.558 97.338 92.217 1.00 36.88 189 ARG A O 1
ATOM 1411 N N . THR A 1 194 ? 50.377 95.229 91.466 1.00 28.97 190 THR A N 1
ATOM 1412 C CA . THR A 1 194 ? 50.634 95.627 90.084 1.00 31.10 190 THR A CA 1
ATOM 1413 C C . THR A 1 194 ? 49.372 95.585 89.228 1.00 32.43 190 THR A C 1
ATOM 1414 O O . THR A 1 194 ? 49.441 95.808 88.017 1.00 33.56 190 THR A O 1
ATOM 1418 N N . ASP A 1 195 ? 48.244 95.297 89.870 1.00 31.04 191 ASP A N 1
ATOM 1419 C CA . ASP A 1 195 ? 46.949 95.096 89.207 1.00 29.18 191 ASP A CA 1
ATOM 1420 C C . ASP A 1 195 ? 47.141 94.269 87.928 1.00 29.99 191 ASP A C 1
ATOM 1421 O O . ASP A 1 195 ? 46.828 94.718 86.823 1.00 30.66 191 ASP A O 1
ATOM 1426 N N . SER A 1 196 ? 47.686 93.063 88.097 1.00 27.86 192 SER A N 1
ATOM 1427 C CA . SER A 1 196 ? 47.989 92.191 86.963 1.00 26.91 192 SER A CA 1
ATOM 1428 C C . SER A 1 196 ? 47.641 90.737 87.235 1.00 28.30 192 SER A C 1
ATOM 1429 O O . SER A 1 196 ? 47.558 90.304 88.392 1.00 25.48 192 SER A O 1
ATOM 1432 N N . PHE A 1 197 ? 47.447 89.986 86.154 1.00 28.03 193 PHE A N 1
ATOM 1433 C CA . PHE A 1 197 ? 47.275 88.542 86.227 1.00 25.54 193 PHE A CA 1
ATOM 1434 C C . PHE A 1 197 ? 48.582 87.852 85.891 1.00 27.02 193 PHE A C 1
ATOM 1435 O O . PHE A 1 197 ? 49.248 88.209 84.919 1.00 26.47 193 PHE A O 1
ATOM 1443 N N . LEU A 1 198 ? 48.940 86.854 86.686 1.00 22.68 194 LEU A N 1
ATOM 1444 C CA . LEU A 1 198 ? 50.167 86.101 86.439 1.00 22.38 194 LEU A CA 1
ATOM 1445 C C . LEU A 1 198 ? 49.831 84.663 86.081 1.00 30.14 194 LEU A C 1
ATOM 1446 O O . LEU A 1 198 ? 48.937 84.051 86.673 1.00 25.30 194 LEU A O 1
ATOM 1451 N N . THR A 1 199 ? 50.530 84.123 85.093 1.00 27.53 195 THR A N 1
ATOM 1452 C CA . THR A 1 199 ? 50.393 82.715 84.803 1.00 24.01 195 THR A CA 1
ATOM 1453 C C . THR A 1 199 ? 51.740 82.172 84.338 1.00 27.95 195 THR A C 1
ATOM 1454 O O . THR A 1 199 ? 52.714 82.921 84.253 1.00 26.70 195 THR A O 1
ATOM 1458 N N . VAL A 1 200 ? 51.813 80.864 84.113 1.00 23.00 196 VAL A N 1
ATOM 1459 C CA . VAL A 1 200 ? 53.003 80.273 83.502 1.00 25.37 196 VAL A CA 1
ATOM 1460 C C . VAL A 1 200 ? 52.580 79.414 82.317 1.00 30.48 196 VAL A C 1
ATOM 1461 O O . VAL A 1 200 ? 51.719 78.546 82.452 1.00 30.51 196 VAL A O 1
ATOM 1465 N N . SER A 1 201 ? 53.199 79.647 81.167 1.00 26.92 197 SER A N 1
ATOM 1466 C CA . SER A 1 201 ? 52.788 78.978 79.936 1.00 27.30 197 SER A CA 1
ATOM 1467 C C . SER A 1 201 ? 53.483 77.637 79.757 1.00 29.73 197 SER A C 1
ATOM 1468 O O . SER A 1 201 ? 54.421 77.308 80.481 1.00 27.28 197 SER A O 1
ATOM 1471 N N . SER A 1 202 ? 53.051 76.881 78.752 1.00 27.46 198 SER A N 1
ATOM 1472 C CA . SER A 1 202 ? 53.666 75.589 78.473 1.00 29.98 198 SER A CA 1
ATOM 1473 C C . SER A 1 202 ? 55.101 75.705 77.980 1.00 33.32 198 SER A C 1
ATOM 1474 O O . SER A 1 202 ? 55.881 74.766 78.125 1.00 34.52 198 SER A O 1
ATOM 1477 N N . CYS A 1 203 ? 55.469 76.846 77.413 1.00 28.75 199 CYS A N 1
ATOM 1478 C CA . CYS A 1 203 ? 56.859 77.001 77.005 1.00 35.59 199 CYS A CA 1
ATOM 1479 C C . CYS A 1 203 ? 57.674 77.659 78.133 1.00 34.26 199 CYS A C 1
ATOM 1480 O O . CYS A 1 203 ? 58.739 78.239 77.906 1.00 32.75 199 CYS A O 1
ATOM 1483 N N . GLN A 1 204 ? 57.157 77.526 79.353 1.00 27.54 200 GLN A N 1
ATOM 1484 C CA . GLN A 1 204 ? 57.912 77.749 80.590 1.00 29.90 200 GLN A CA 1
ATOM 1485 C C . GLN A 1 204 ? 58.218 79.228 80.848 1.00 32.41 200 GLN A C 1
ATOM 1486 O O . GLN A 1 204 ? 59.229 79.577 81.464 1.00 29.94 200 GLN A O 1
ATOM 1492 N N . GLN A 1 205 ? 57.311 80.086 80.396 1.00 28.92 201 GLN A N 1
ATOM 1493 C CA . GLN A 1 205 ? 57.388 81.522 80.636 1.00 31.86 201 GLN A CA 1
ATOM 1494 C C . GLN A 1 205 ? 56.416 81.954 81.722 1.00 26.04 201 GLN A C 1
ATOM 1495 O O . GLN A 1 205 ? 55.207 81.746 81.590 1.00 28.85 201 GLN A O 1
ATOM 1501 N N . VAL A 1 206 ? 56.931 82.572 82.779 1.00 25.27 202 VAL A N 1
ATOM 1502 C CA . VAL A 1 206 ? 56.075 83.311 83.691 1.00 23.37 202 VAL A CA 1
ATOM 1503 C C . VAL A 1 206 ? 55.641 84.589 82.979 1.00 28.14 202 VAL A C 1
ATOM 1504 O O . VAL A 1 206 ? 56.473 85.315 82.465 1.00 34.89 202 VAL A O 1
ATOM 1508 N N . GLU A 1 207 ? 54.342 84.855 82.947 1.00 26.96 203 GLU A N 1
ATOM 1509 C CA . GLU A 1 207 ? 53.812 86.000 82.215 1.00 27.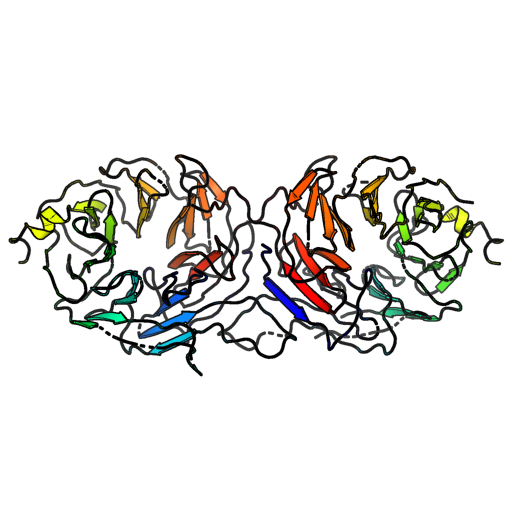22 203 GLU A CA 1
ATOM 1510 C C . GLU A 1 207 ? 52.925 86.861 83.093 1.00 25.36 203 GLU A C 1
ATOM 1511 O O . GLU A 1 207 ? 52.147 86.341 83.890 1.00 27.62 203 GLU A O 1
ATOM 1517 N N . SER A 1 208 ? 53.048 88.175 82.944 1.00 25.60 204 SER A N 1
ATOM 1518 C CA . SER A 1 208 ? 52.236 89.108 83.708 1.00 28.13 204 SER A CA 1
ATOM 1519 C C . SER A 1 208 ? 51.452 89.990 82.741 1.00 27.92 204 SER A C 1
ATOM 1520 O O . SER A 1 208 ? 52.035 90.614 81.860 1.00 31.25 204 SER A O 1
ATOM 1523 N N . TYR A 1 209 ? 50.136 90.035 82.923 1.00 27.18 205 TYR A N 1
ATOM 1524 C CA . TYR A 1 209 ? 49.254 90.846 82.088 1.00 30.54 205 TYR A CA 1
ATOM 1525 C C . TYR A 1 209 ? 48.534 91.903 82.917 1.00 33.90 205 TYR A C 1
ATOM 1526 O O . TYR A 1 209 ? 47.836 91.566 83.865 1.00 28.05 205 TYR A O 1
ATOM 1535 N N . LYS A 1 210 ? 48.684 93.170 82.548 1.00 32.67 206 LYS A N 1
ATOM 1536 C CA A LYS A 1 210 ? 47.978 94.254 83.224 0.52 35.27 206 LYS A CA 1
ATOM 1537 C CA B LYS A 1 210 ? 47.981 94.244 83.238 0.48 35.26 206 LYS A CA 1
ATOM 1538 C C . LYS A 1 210 ? 46.474 94.137 83.026 1.00 36.34 206 LYS A C 1
ATOM 1539 O O . LYS A 1 210 ? 46.004 93.906 81.904 1.00 33.77 206 LYS A O 1
ATOM 1550 N N . TYR A 1 211 ? 45.717 94.297 84.112 1.00 30.91 207 TYR A N 1
ATOM 1551 C CA . TYR A 1 211 ? 44.262 94.218 84.035 1.00 32.17 207 TYR A CA 1
ATOM 1552 C C . TYR A 1 211 ? 43.657 95.189 83.017 1.00 34.50 207 TYR A C 1
ATOM 1553 O O . TYR A 1 211 ? 42.777 94.812 82.235 1.00 38.90 207 TYR A O 1
ATOM 1562 N N . GLN A 1 212 ? 44.114 96.437 83.027 1.00 34.99 208 GLN A N 1
ATOM 1563 C CA . GLN A 1 212 ? 43.527 97.431 82.127 1.00 38.44 208 GLN A CA 1
ATOM 1564 C C . GLN A 1 212 ? 43.878 97.145 80.672 1.00 43.52 208 GLN A C 1
ATOM 1565 O O . GLN A 1 212 ? 43.068 97.393 79.782 1.00 46.55 208 GLN A O 1
ATOM 1571 N N . VAL A 1 213 ? 45.070 96.604 80.433 1.00 40.22 209 VAL A N 1
ATOM 1572 C CA . VAL A 1 213 ? 45.450 96.189 79.090 1.00 44.67 209 VAL A CA 1
ATOM 1573 C C . VAL A 1 213 ? 44.525 95.067 78.627 1.00 45.45 209 VAL A C 1
ATOM 1574 O O . VAL A 1 213 ? 44.046 95.077 77.498 1.00 47.28 209 VAL A O 1
ATOM 1578 N N . LEU A 1 214 ? 44.257 94.112 79.509 1.00 41.03 210 LEU A N 1
ATOM 1579 C CA . LEU A 1 214 ? 43.266 93.073 79.233 1.00 38.06 210 LEU A CA 1
ATOM 1580 C C . LEU A 1 214 ? 41.897 93.665 78.944 1.00 40.41 210 LEU A C 1
ATOM 1581 O O . LEU A 1 214 ? 41.272 93.338 77.939 1.00 45.38 210 LEU A O 1
ATOM 1586 N N . ALA A 1 215 ? 41.443 94.537 79.840 1.00 39.82 211 ALA A N 1
ATOM 1587 C CA . ALA A 1 215 ? 40.131 95.154 79.727 1.00 41.69 211 ALA A CA 1
ATOM 1588 C C . ALA A 1 215 ? 39.985 95.895 78.404 1.00 52.35 211 ALA A C 1
ATOM 1589 O O . ALA A 1 215 ? 38.944 95.809 77.750 1.00 52.96 211 ALA A O 1
ATOM 1591 N N . PHE A 1 216 ? 41.034 96.606 78.000 1.00 47.29 212 PHE A N 1
ATOM 1592 C CA . PHE A 1 216 ? 40.933 97.479 76.828 1.00 54.04 212 PHE A CA 1
ATOM 1593 C C . PHE A 1 216 ? 41.425 96.828 75.536 1.00 49.88 212 PHE A C 1
ATOM 1594 O O . PHE A 1 216 ? 41.335 97.438 74.477 1.00 50.27 212 PHE A O 1
ATOM 1596 N N . ALA A 1 217 ? 41.936 95.601 75.617 1.00 50.64 213 ALA A N 1
ATOM 1597 C CA . ALA A 1 217 ? 42.344 94.858 74.422 1.00 54.79 213 ALA A CA 1
ATOM 1598 C C . ALA A 1 217 ? 41.142 94.169 73.803 1.00 58.64 213 ALA A C 1
ATOM 1599 O O . ALA A 1 217 ? 41.106 92.943 73.671 1.00 59.17 213 ALA A O 1
ATOM 1601 N N . THR A 1 218 ? 40.175 94.978 73.390 1.00 54.79 214 THR A N 1
ATOM 1602 C CA . THR A 1 218 ? 38.885 94.494 72.916 1.00 60.34 214 THR A CA 1
ATOM 1603 C C . THR A 1 218 ? 38.982 93.588 71.690 1.00 64.31 214 THR A C 1
ATOM 1604 O O . THR A 1 218 ? 37.984 93.032 71.245 1.00 65.86 214 THR A O 1
ATOM 1608 N N . ASP A 1 219 ? 40.190 93.433 71.162 1.00 66.58 215 ASP A N 1
ATOM 1609 C CA . ASP A 1 219 ? 40.406 92.682 69.942 1.00 71.93 215 ASP A CA 1
ATOM 1610 C C . ASP A 1 219 ? 41.010 91.301 70.214 1.00 72.02 215 ASP A C 1
ATOM 1611 O O . ASP A 1 219 ? 41.557 90.670 69.311 1.00 73.21 215 ASP A O 1
ATOM 1613 N N . ALA A 1 220 ? 40.902 90.827 71.453 1.00 70.17 216 ALA A N 1
ATOM 1614 C CA . ALA A 1 220 ? 41.391 89.495 71.809 1.00 62.93 216 ALA A CA 1
ATOM 1615 C C . ALA A 1 220 ? 40.254 88.577 72.272 1.00 60.80 216 ALA A C 1
ATOM 1616 O O . ALA A 1 220 ? 40.501 87.477 72.772 1.00 49.25 216 ALA A O 1
ATOM 1618 N N . ASP A 1 221 ? 39.011 89.026 72.107 1.00 61.09 217 ASP A N 1
ATOM 1619 C CA . ASP A 1 221 ? 37.861 88.212 72.497 1.00 61.97 217 ASP A CA 1
ATOM 1620 C C . ASP A 1 221 ? 37.527 87.181 71.412 1.00 64.18 217 ASP A C 1
ATOM 1621 O O . ASP A 1 221 ? 36.574 86.411 71.536 1.00 64.71 217 ASP A O 1
ATOM 1623 N N . LYS A 1 222 ? 38.327 87.181 70.351 1.00 65.50 218 LYS A N 1
ATOM 1624 C CA . LYS A 1 222 ? 38.223 86.187 69.288 1.00 68.85 218 LYS A CA 1
ATOM 1625 C C . LYS A 1 222 ? 39.624 85.722 68.903 1.00 75.02 218 LYS A C 1
ATOM 1626 O O . LYS A 1 222 ? 40.594 86.469 69.051 1.00 74.81 218 LYS A O 1
ATOM 1628 N N . LEU A 1 237 ? 46.131 91.822 72.773 1.00 70.11 233 LEU A N 1
ATOM 1629 C CA . LEU A 1 237 ? 46.563 91.618 74.148 1.00 63.14 233 LEU A CA 1
ATOM 1630 C C . LEU A 1 237 ? 48.073 91.393 74.211 1.00 66.41 233 LEU A C 1
ATOM 1631 O O . LEU A 1 237 ? 48.585 90.419 73.659 1.00 69.55 233 LEU A O 1
ATOM 1636 N N . VAL A 1 238 ? 48.784 92.294 74.884 1.00 57.21 234 VAL A N 1
ATOM 1637 C CA . VAL A 1 238 ? 50.230 92.171 74.989 1.00 52.82 234 VAL A CA 1
ATOM 1638 C C . VAL A 1 238 ? 50.664 91.909 76.436 1.00 47.58 234 VAL A C 1
ATOM 1639 O O . VAL A 1 238 ? 50.103 92.448 77.390 1.00 46.56 234 VAL A O 1
ATOM 1643 N N . VAL A 1 239 ? 51.657 91.049 76.589 1.00 35.96 235 VAL A N 1
ATOM 1644 C CA . VAL A 1 239 ? 52.174 90.732 77.911 1.00 35.09 235 VAL A CA 1
ATOM 1645 C C . VAL A 1 239 ? 52.906 91.964 78.453 1.00 39.32 235 VAL A C 1
ATOM 1646 O O . VAL A 1 239 ? 53.445 92.757 77.680 1.00 40.83 235 VAL A O 1
ATOM 1650 N N . ASP A 1 240 ? 52.888 92.152 79.768 1.00 38.13 236 ASP A N 1
ATOM 1651 C CA . ASP A 1 240 ? 53.606 93.265 80.385 1.00 42.76 236 ASP A CA 1
ATOM 1652 C C . ASP A 1 240 ? 55.081 92.902 80.556 1.00 41.33 236 ASP A C 1
ATOM 1653 O O . ASP A 1 240 ? 55.980 93.640 80.134 1.00 40.59 236 ASP A O 1
ATOM 1658 N N . TRP A 1 241 ? 55.325 91.753 81.176 1.00 33.27 237 TRP A N 1
ATOM 1659 C CA . TRP A 1 241 ? 56.668 91.198 81.221 1.00 34.18 237 TRP A CA 1
ATOM 1660 C C . TRP A 1 241 ? 56.612 89.674 81.216 1.00 33.99 237 TRP A C 1
ATOM 1661 O O . TRP A 1 241 ? 55.579 89.075 81.480 1.00 29.24 237 TRP A O 1
ATOM 1672 N N . THR A 1 242 ? 57.743 89.058 80.899 1.00 32.74 238 THR A N 1
ATOM 1673 C CA A THR A 1 242 ? 57.861 87.604 80.834 0.49 31.85 238 THR A CA 1
ATOM 1674 C CA B THR A 1 242 ? 57.826 87.612 80.877 0.51 30.38 238 THR A CA 1
ATOM 1675 C C . THR A 1 242 ? 59.182 87.171 81.443 1.00 30.00 238 THR A C 1
ATOM 1676 O O . THR A 1 242 ? 60.160 87.919 81.393 1.00 34.71 238 THR A O 1
ATOM 1683 N N . LEU A 1 243 ? 59.218 85.972 82.019 1.00 29.19 239 LEU A N 1
ATOM 1684 C CA . LEU A 1 243 ? 60.451 85.417 82.582 1.00 28.58 239 LEU A CA 1
ATOM 1685 C C . LEU A 1 243 ? 60.509 83.936 82.236 1.00 31.24 239 LEU A C 1
ATOM 1686 O O . LEU A 1 243 ? 59.612 83.170 82.592 1.00 33.18 239 LEU A O 1
ATOM 1691 N N . ASN A 1 244 ? 61.553 83.518 81.531 1.00 32.90 240 ASN A N 1
ATOM 1692 C CA . ASN A 1 244 ? 61.695 82.096 81.281 1.00 31.63 240 ASN A CA 1
ATOM 1693 C C . ASN A 1 244 ? 62.324 81.413 82.475 1.00 33.84 240 ASN A C 1
ATOM 1694 O O . ASN A 1 244 ? 63.458 81.722 82.836 1.00 37.27 240 ASN A O 1
ATOM 1699 N N . ILE A 1 245 ? 61.595 80.481 83.086 1.00 32.47 241 ILE A N 1
ATOM 1700 C CA . ILE A 1 245 ? 62.111 79.771 84.254 1.00 28.84 241 ILE A CA 1
ATOM 1701 C C . ILE A 1 245 ? 62.627 78.370 83.926 1.00 30.65 241 ILE A C 1
ATOM 1702 O O . ILE A 1 245 ? 63.073 77.640 84.816 1.00 29.18 241 ILE A O 1
ATOM 1707 N N . GLY A 1 246 ? 62.523 77.983 82.658 1.00 31.44 242 GLY A N 1
ATOM 1708 C CA . GLY A 1 246 ? 63.145 76.763 82.171 1.00 36.68 242 GLY A CA 1
ATOM 1709 C C . GLY A 1 246 ? 62.563 75.450 82.661 1.00 29.73 242 GLY A C 1
ATOM 1710 O O . GLY A 1 246 ? 63.200 74.405 82.525 1.00 32.56 242 GLY A O 1
ATOM 1711 N N . GLU A 1 247 ? 61.353 75.495 83.201 1.00 28.81 243 GLU A N 1
ATOM 1712 C CA . GLU A 1 247 ? 60.681 74.295 83.697 1.00 29.14 243 GLU A CA 1
ATOM 1713 C C . GLU A 1 247 ? 59.198 74.565 83.809 1.00 26.86 243 GLU A C 1
ATOM 1714 O O . GLU A 1 247 ? 58.783 75.721 83.797 1.00 27.49 243 GLU A O 1
ATOM 1720 N N . GLN A 1 248 ? 58.400 73.511 83.946 1.00 27.14 244 GLN A N 1
ATOM 1721 C CA . GLN A 1 248 ? 56.961 73.679 84.137 1.00 28.16 244 GLN A CA 1
ATOM 1722 C C . GLN A 1 248 ? 56.666 74.140 85.564 1.00 30.73 244 GLN A C 1
ATOM 1723 O O . GLN A 1 248 ? 57.335 73.719 86.515 1.00 27.50 244 GLN A O 1
ATOM 1729 N N . ALA A 1 249 ? 55.677 75.016 85.707 1.00 24.31 245 ALA A N 1
ATOM 1730 C CA . ALA A 1 249 ? 55.242 75.468 87.034 1.00 23.97 245 ALA A CA 1
ATOM 1731 C C . ALA A 1 249 ? 54.090 74.635 87.583 1.00 30.80 245 ALA A C 1
ATOM 1732 O O . ALA A 1 249 ? 53.169 74.272 86.851 1.00 29.17 245 ALA A O 1
ATOM 1734 N N . LEU A 1 250 ? 54.150 74.346 88.880 1.00 23.29 246 LEU A N 1
ATOM 1735 C CA A LEU A 1 250 ? 53.055 73.675 89.578 0.50 25.77 246 LEU A CA 1
ATOM 1736 C CA B LEU A 1 250 ? 53.051 73.681 89.584 0.50 25.75 246 LEU A CA 1
ATOM 1737 C C . LEU A 1 250 ? 52.038 74.669 90.141 1.00 26.65 246 LEU A C 1
ATOM 1738 O O . LEU A 1 250 ? 50.831 74.410 90.148 1.00 24.46 246 LEU A O 1
ATOM 1747 N N . ASP A 1 251 ? 52.529 75.800 90.629 1.00 21.21 247 ASP A N 1
ATOM 1748 C CA . ASP A 1 251 ? 51.666 76.743 91.318 1.00 24.65 247 ASP A CA 1
ATOM 1749 C C . ASP A 1 251 ? 52.310 78.122 91.341 1.00 26.27 247 ASP A C 1
ATOM 1750 O O . ASP A 1 251 ? 53.532 78.251 91.184 1.00 25.50 247 ASP A O 1
ATOM 1755 N N . ILE A 1 252 ? 51.474 79.143 91.519 1.00 24.62 248 ILE A N 1
ATOM 1756 C CA . ILE A 1 252 ? 51.916 80.512 91.777 1.00 28.55 248 ILE A CA 1
ATOM 1757 C C . ILE A 1 252 ? 51.162 81.035 92.985 1.00 33.26 248 ILE A C 1
ATOM 1758 O O . ILE A 1 252 ? 49.969 80.785 93.123 1.00 33.85 248 ILE A O 1
ATOM 1763 N N . CYS A 1 253 ? 51.853 81.772 93.842 1.00 25.99 249 CYS A N 1
ATOM 1764 C CA . CYS A 1 253 ? 51.241 82.367 95.028 1.00 26.57 249 CYS A CA 1
ATOM 1765 C C . CYS A 1 253 ? 51.781 83.783 95.178 1.00 33.68 249 CYS A C 1
ATOM 1766 O O . CYS A 1 253 ? 52.992 83.965 95.290 1.00 35.98 249 CYS A O 1
ATOM 1769 N N . ILE A 1 254 ? 50.913 84.789 95.182 1.00 25.67 250 ILE A N 1
ATOM 1770 C CA . ILE A 1 254 ? 51.398 86.161 95.360 1.00 21.58 250 ILE A CA 1
ATOM 1771 C C . ILE A 1 254 ? 51.126 86.623 96.781 1.00 28.94 250 ILE A C 1
ATOM 1772 O O . ILE A 1 254 ? 49.982 86.619 97.213 1.00 27.46 250 ILE A O 1
ATOM 1777 N N . VAL A 1 255 ? 52.177 87.025 97.495 1.00 24.10 251 VAL A N 1
ATOM 1778 C CA . VAL A 1 255 ? 52.043 87.413 98.907 1.00 27.87 251 VAL A CA 1
ATOM 1779 C C . VAL A 1 255 ? 52.802 88.698 99.248 1.00 35.36 251 VAL A C 1
ATOM 1780 O O . VAL A 1 255 ? 53.797 89.038 98.618 1.00 39.0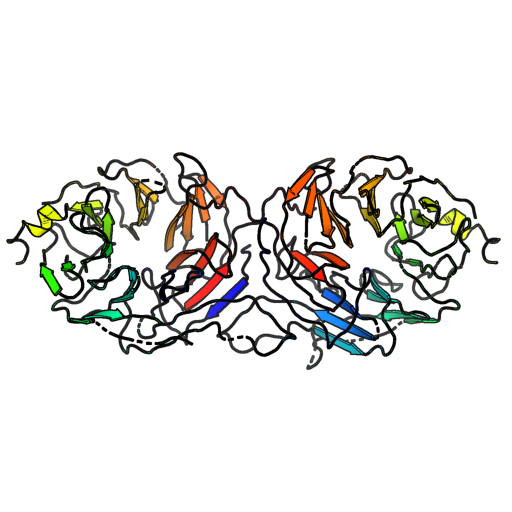6 251 VAL A O 1
ATOM 1784 N N . SER A 1 256 ? 52.327 89.397 100.268 1.00 33.69 252 SER A N 1
ATOM 1785 C CA . SER A 1 256 ? 53.061 90.513 100.853 1.00 47.16 252 SER A CA 1
ATOM 1786 C C . SER A 1 256 ? 52.904 90.487 102.371 1.00 50.31 252 SER A C 1
ATOM 1787 O O . SER A 1 256 ? 51.785 90.425 102.884 1.00 54.63 252 SER A O 1
ATOM 1790 N N . PHE A 1 257 ? 54.021 90.522 103.088 1.00 53.44 253 PHE A N 1
ATOM 1791 C CA . PHE A 1 257 ? 53.988 90.465 104.548 1.00 57.95 253 PHE A CA 1
ATOM 1792 C C . PHE A 1 257 ? 54.698 91.656 105.196 1.00 63.98 253 PHE A C 1
ATOM 1793 O O . PHE A 1 2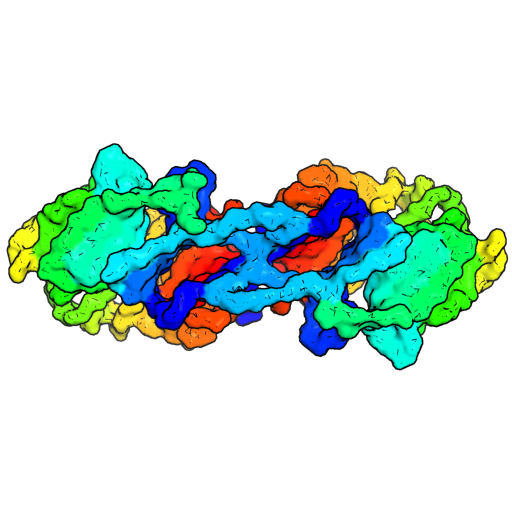57 ? 54.618 92.787 104.716 1.00 68.22 253 PHE A O 1
ATOM 1801 N N . SER A 1 260 ? 55.719 94.585 103.559 1.00 69.58 256 SER A N 1
ATOM 1802 C CA . SER A 1 260 ? 54.957 95.470 102.687 1.00 74.67 256 SER A CA 1
ATOM 1803 C C . SER A 1 260 ? 55.316 95.292 101.208 1.00 82.26 256 SER A C 1
ATOM 1804 O O . SER A 1 260 ? 54.523 95.633 100.330 1.00 89.45 256 SER A O 1
ATOM 1807 N N . ALA A 1 261 ? 56.505 94.761 100.935 1.00 80.63 257 ALA A N 1
ATOM 1808 C CA . ALA A 1 261 ? 56.970 94.592 99.557 1.00 82.53 257 ALA A CA 1
ATOM 1809 C C . ALA A 1 261 ? 56.488 93.272 98.961 1.00 73.88 257 ALA A C 1
ATOM 1810 O O . ALA A 1 261 ? 56.778 92.195 99.489 1.00 81.84 257 ALA A O 1
ATOM 1812 N N . SER A 1 262 ? 55.770 93.370 97.846 1.00 58.23 258 SER A N 1
ATOM 1813 C CA . SER A 1 262 ? 55.069 92.235 97.248 1.00 58.35 258 SER A CA 1
ATOM 1814 C C . SER A 1 262 ? 56.009 91.227 96.564 1.00 59.01 258 SER A C 1
ATOM 1815 O O . SER A 1 262 ? 57.060 91.599 96.026 1.00 65.30 258 SER A O 1
ATOM 1818 N N . SER A 1 263 ? 55.631 89.949 96.595 1.00 40.32 259 SER A N 1
ATOM 1819 C CA . SER A 1 263 ? 56.440 88.907 95.973 1.00 35.88 259 SER A CA 1
ATOM 1820 C C . SER A 1 263 ? 55.597 87.894 95.210 1.00 30.91 259 SER A C 1
ATOM 1821 O O . SER A 1 263 ? 54.535 87.458 95.668 1.00 31.10 259 SER A O 1
ATOM 1824 N N . VAL A 1 264 ? 56.100 87.512 94.046 1.00 26.35 260 VAL A N 1
ATOM 1825 C CA . VAL A 1 264 ? 55.493 86.473 93.235 1.00 26.19 260 VAL A CA 1
ATOM 1826 C C . VAL A 1 264 ? 56.213 85.156 93.474 1.00 28.17 260 VAL A C 1
ATOM 1827 O O . VAL A 1 264 ? 57.364 85.009 93.083 1.00 30.79 260 VAL A O 1
ATOM 1831 N N . PHE A 1 265 ? 55.573 84.198 94.130 1.00 21.60 261 PHE A N 1
ATOM 1832 C CA . PHE A 1 265 ? 56.263 82.924 94.336 1.00 22.01 261 PHE A CA 1
ATOM 1833 C C . PHE A 1 265 ? 55.816 81.922 93.296 1.00 22.14 261 PHE A C 1
ATOM 1834 O O . PHE A 1 265 ? 54.617 81.810 93.017 1.00 23.84 261 PHE A O 1
ATOM 1842 N N . VAL A 1 266 ? 56.786 81.216 92.708 1.00 22.92 262 VAL A N 1
ATOM 1843 C CA . VAL A 1 266 ? 56.493 80.178 91.734 1.00 22.26 262 VAL A CA 1
ATOM 1844 C C . VAL A 1 266 ? 57.075 78.846 92.185 1.00 21.29 262 VAL A C 1
ATOM 1845 O O . VAL A 1 266 ? 58.268 78.735 92.498 1.00 22.21 262 VAL A O 1
ATOM 1849 N N . LEU A 1 267 ? 56.206 77.847 92.269 1.00 20.02 263 LEU A N 1
ATOM 1850 C CA . LEU A 1 267 ? 56.641 76.487 92.539 1.00 25.16 263 LEU A CA 1
ATOM 1851 C C . LEU A 1 267 ? 56.848 75.745 91.228 1.00 26.13 263 LEU A C 1
ATOM 1852 O O . LEU A 1 267 ? 55.878 75.386 90.569 1.00 26.07 263 LEU A O 1
ATOM 1857 N N . GLY A 1 268 ? 58.103 75.510 90.860 1.00 23.46 264 GLY A N 1
ATOM 1858 C CA . GLY A 1 268 ? 58.405 74.761 89.653 1.00 25.51 264 GLY A CA 1
ATOM 1859 C C . GLY A 1 268 ? 58.591 73.291 89.974 1.00 27.90 264 GLY A C 1
ATOM 1860 O O . GLY A 1 268 ? 58.606 72.899 91.141 1.00 26.60 264 GLY A O 1
ATOM 1861 N N . GLU A 1 269 ? 58.730 72.465 88.947 1.00 25.43 265 GLU A N 1
ATOM 1862 C CA A GLU A 1 269 ? 58.979 71.043 89.141 0.51 30.57 265 GLU A CA 1
ATOM 1863 C CA B GLU A 1 269 ? 58.975 71.044 89.150 0.49 30.50 265 GLU A CA 1
ATOM 1864 C C . GLU A 1 269 ? 60.358 70.794 89.742 1.00 30.71 265 GLU A C 1
ATOM 1865 O O . GLU A 1 269 ? 60.585 69.773 90.387 1.00 35.11 265 GLU A O 1
ATOM 1876 N N . ARG A 1 270 ? 61.283 71.726 89.520 1.00 28.36 266 ARG A N 1
ATOM 1877 C CA . ARG A 1 270 ? 62.677 71.530 89.948 1.00 33.08 266 ARG A CA 1
ATOM 1878 C C . ARG A 1 270 ? 63.204 72.631 90.869 1.00 37.18 266 ARG A C 1
ATOM 1879 O O . ARG A 1 270 ? 64.192 72.442 91.590 1.00 36.00 266 ARG A O 1
ATOM 1887 N N . ASN A 1 271 ? 62.569 73.793 90.804 1.00 33.51 267 ASN A N 1
ATOM 1888 C CA . ASN A 1 271 ? 63.040 74.958 91.533 1.00 30.77 267 ASN A CA 1
ATOM 1889 C C . ASN A 1 271 ? 61.892 75.720 92.150 1.00 28.47 267 ASN A C 1
ATOM 1890 O O . ASN A 1 271 ? 60.743 75.619 91.723 1.00 30.46 267 ASN A O 1
ATOM 1895 N N . PHE A 1 272 ? 62.227 76.501 93.156 1.00 23.44 268 PHE A N 1
ATOM 1896 C CA . PHE A 1 272 ? 61.288 77.379 93.805 1.00 25.01 268 PHE A CA 1
ATOM 1897 C C . PHE A 1 272 ? 61.811 78.803 93.579 1.00 22.01 268 PHE A C 1
ATOM 1898 O O . PHE A 1 272 ? 63.005 79.073 93.781 1.00 23.04 268 PHE A O 1
ATOM 1906 N N . PHE A 1 273 ? 60.937 79.691 93.117 1.00 22.76 269 PHE A N 1
ATOM 1907 C CA . PHE A 1 273 ? 61.319 81.058 92.768 1.00 22.41 269 PHE A CA 1
ATOM 1908 C C . PHE A 1 273 ? 60.578 82.108 93.593 1.00 24.92 269 PHE A C 1
ATOM 1909 O O . PHE A 1 273 ? 59.378 81.989 93.841 1.00 25.31 269 PHE A O 1
ATOM 1917 N N . CYS A 1 274 ? 61.286 83.166 93.968 1.00 21.67 270 CYS A N 1
ATOM 1918 C CA . CYS A 1 274 ? 60.654 84.365 94.493 1.00 24.36 270 CYS A CA 1
ATOM 1919 C C . CYS A 1 274 ? 60.964 85.518 93.549 1.00 24.78 270 CYS A C 1
ATOM 1920 O O . CYS A 1 274 ? 62.125 85.891 93.397 1.00 28.66 270 CYS A O 1
ATOM 1923 N N . LEU A 1 275 ? 59.933 86.064 92.893 1.00 23.06 271 LEU A N 1
ATOM 1924 C CA . LEU A 1 275 ? 60.113 87.165 91.939 1.00 23.50 271 LEU A CA 1
ATOM 1925 C C . LEU A 1 275 ? 59.707 88.507 92.518 1.00 30.64 271 LEU A C 1
ATOM 1926 O O . LEU A 1 275 ? 58.769 88.588 93.329 1.00 30.32 271 LEU A O 1
ATOM 1931 N N . LYS A 1 276 ? 60.416 89.558 92.109 1.00 32.56 272 LYS A N 1
ATOM 1932 C CA . LYS A 1 276 ? 59.950 90.928 92.339 1.00 31.64 272 LYS A CA 1
ATOM 1933 C C . LYS A 1 276 ? 58.720 91.158 91.480 1.00 31.77 272 LYS A C 1
ATOM 1934 O O . LYS A 1 276 ? 58.513 90.429 90.508 1.00 30.57 272 LYS A O 1
ATOM 1940 N N . ASP A 1 277 ? 57.917 92.159 91.851 1.00 33.52 273 ASP A N 1
ATOM 1941 C CA . ASP A 1 277 ? 56.696 92.529 91.128 1.00 38.54 273 ASP A CA 1
ATOM 1942 C C . ASP A 1 277 ? 56.935 92.790 89.655 1.00 35.52 273 ASP A C 1
ATOM 1943 O O . ASP A 1 277 ? 56.037 92.601 88.840 1.00 32.14 273 ASP A O 1
ATOM 1948 N N . ASN A 1 278 ? 58.136 93.263 89.333 1.00 34.32 274 ASN A N 1
ATOM 1949 C CA . ASN A 1 278 ? 58.467 93.685 87.977 1.00 32.36 274 ASN A CA 1
ATOM 1950 C C . ASN A 1 278 ? 59.015 92.522 87.158 1.00 35.99 274 ASN A C 1
ATOM 1951 O O . ASN A 1 278 ? 59.443 92.687 86.005 1.00 31.52 274 ASN A O 1
ATOM 1956 N N . GLY A 1 279 ? 59.044 91.349 87.782 1.00 36.24 275 GLY A N 1
ATOM 1957 C CA . GLY A 1 279 ? 59.415 90.141 87.080 1.00 33.20 275 GLY A CA 1
ATOM 1958 C C . GLY A 1 279 ? 60.859 89.700 87.221 1.00 32.75 275 GLY A C 1
ATOM 1959 O O . GLY A 1 279 ? 61.237 88.676 86.669 1.00 35.07 275 GLY A O 1
ATOM 1960 N N . GLN A 1 280 ? 61.673 90.447 87.958 1.00 31.63 276 GLN A N 1
ATOM 1961 C CA . GLN A 1 280 ? 63.065 90.032 88.143 1.00 30.55 276 GLN A CA 1
ATOM 1962 C C . GLN A 1 280 ? 63.122 89.003 89.251 1.00 28.44 276 GLN A C 1
ATOM 1963 O O . GLN A 1 280 ? 62.361 89.064 90.200 1.00 27.22 276 GLN A O 1
ATOM 1969 N N . ILE A 1 281 ? 64.023 88.051 89.140 1.00 26.18 277 ILE A N 1
ATOM 1970 C CA A ILE A 1 281 ? 64.212 87.074 90.203 0.32 27.16 277 ILE A CA 1
ATOM 1971 C CA B ILE A 1 281 ? 64.163 87.089 90.217 0.68 26.68 277 ILE A CA 1
ATOM 1972 C C . ILE A 1 281 ? 64.753 87.762 91.448 1.00 27.22 277 ILE A C 1
ATOM 1973 O O . ILE A 1 281 ? 65.752 88.472 91.361 1.00 28.29 277 ILE A O 1
ATOM 1982 N N . ARG A 1 282 ? 64.101 87.560 92.597 1.00 23.24 278 ARG A N 1
ATOM 1983 C CA A ARG A 1 282 ? 64.638 88.042 93.863 0.60 23.67 278 ARG A CA 1
ATOM 1984 C CA B ARG A 1 282 ? 64.643 88.030 93.870 0.40 23.67 278 ARG A CA 1
ATOM 1985 C C . ARG A 1 282 ? 65.527 86.949 94.475 1.00 25.55 278 ARG A C 1
ATOM 1986 O O . ARG A 1 282 ? 66.655 87.213 94.888 1.00 25.15 278 ARG A O 1
ATOM 2001 N N . PHE A 1 283 ? 65.010 85.727 94.532 1.00 24.20 279 PHE A N 1
ATOM 2002 C CA . PHE A 1 283 ? 65.866 84.578 94.845 1.00 23.08 279 PHE A CA 1
ATOM 2003 C C . PHE A 1 283 ? 65.268 83.305 94.257 1.00 28.00 279 PHE A C 1
ATOM 2004 O O . PHE A 1 283 ? 64.089 83.265 93.874 1.00 26.37 279 PHE A O 1
ATOM 2025 N N . LYS A 1 285 ? 65.784 78.699 94.475 1.00 23.63 281 LYS A N 1
ATOM 2026 C CA . LYS A 1 285 ? 66.342 77.579 95.189 1.00 26.49 281 LYS A CA 1
ATOM 2027 C C . LYS A 1 285 ? 66.048 76.281 94.443 1.00 24.61 281 LYS A C 1
ATOM 2028 O O . LYS A 1 285 ? 64.885 75.990 94.162 1.00 24.66 281 LYS A O 1
ATOM 2034 N N . LYS A 1 286 ? 67.090 75.508 94.133 1.00 25.35 282 LYS A N 1
ATOM 2035 C CA A LYS A 1 286 ? 66.901 74.179 93.572 0.54 26.20 282 LYS A CA 1
ATOM 2036 C CA B LYS A 1 286 ? 66.909 74.176 93.574 0.46 26.31 282 LYS A CA 1
ATOM 2037 C C . LYS A 1 286 ? 66.350 73.248 94.640 1.00 30.12 282 LYS A C 1
ATOM 2038 O O . LYS A 1 286 ? 66.873 73.177 95.741 1.00 27.46 282 LYS A O 1
ATOM 2049 N N . LEU A 1 287 ? 65.283 72.536 94.312 1.00 24.58 283 LEU A N 1
ATOM 2050 C CA . LEU A 1 287 ? 64.687 71.618 95.268 1.00 33.22 283 LEU A CA 1
ATOM 2051 C C . LEU A 1 287 ? 65.333 70.236 95.148 1.00 34.58 283 LEU A C 1
ATOM 2052 O O . LEU A 1 287 ? 65.586 69.766 94.053 1.00 36.98 283 LEU A O 1
ATOM 2057 N N . ASP A 1 288 ? 65.603 69.598 96.283 1.00 39.37 284 ASP A N 1
ATOM 2058 C CA . ASP A 1 288 ? 66.271 68.301 96.293 1.00 50.08 284 ASP A CA 1
ATOM 2059 C C . ASP A 1 288 ? 65.287 67.132 96.210 1.00 49.26 284 ASP A C 1
ATOM 2060 O O . ASP A 1 288 ? 65.691 65.969 96.213 1.00 46.40 284 ASP A O 1
ATOM 2065 N N . TRP A 1 289 ? 63.999 67.456 96.147 1.00 41.63 285 TRP A N 1
ATOM 2066 C CA . TRP A 1 289 ? 62.917 66.474 96.101 1.00 42.95 285 TRP A CA 1
ATOM 2067 C C . TRP A 1 289 ? 61.814 67.041 95.209 1.00 41.96 285 TRP A C 1
ATOM 2068 O O . TRP A 1 289 ? 61.655 68.257 95.156 1.00 44.32 285 TRP A O 1
ATOM 2070 N N . SER A 1 290 ? 61.058 66.185 94.519 1.00 37.35 286 SER A N 1
ATOM 2071 C CA . SER A 1 290 ? 59.935 66.642 93.690 1.00 35.39 286 SER A CA 1
ATOM 2072 C C . SER A 1 290 ? 58.805 67.216 94.545 1.00 30.96 286 SER A C 1
ATOM 2073 O O . SER A 1 290 ? 58.208 66.496 95.340 1.00 30.82 286 SER A O 1
ATOM 2076 N N . PRO A 1 291 ? 58.487 68.502 94.360 1.00 33.11 287 PRO A N 1
ATOM 2077 C CA . PRO A 1 291 ? 57.415 69.076 95.184 1.00 26.27 287 PRO A CA 1
ATOM 2078 C C . PRO A 1 291 ? 56.017 68.661 94.720 1.00 32.38 287 PRO A C 1
ATOM 2079 O O . PRO A 1 291 ? 55.809 68.318 93.547 1.00 29.73 287 PRO A O 1
ATOM 2083 N N . SER A 1 292 ? 55.068 68.694 95.649 1.00 26.55 288 SER A N 1
ATOM 2084 C CA . SER A 1 292 ? 53.670 68.457 95.321 1.00 29.42 288 SER A CA 1
ATOM 2085 C C . SER A 1 292 ? 52.842 69.722 95.510 1.00 30.31 288 SER A C 1
ATOM 2086 O O . SER A 1 292 ? 51.865 69.923 94.802 1.00 27.57 288 SER A O 1
ATOM 2089 N N . CYS A 1 293 ? 53.225 70.572 96.461 1.00 25.03 289 CYS A N 1
ATOM 2090 C CA . CYS A 1 293 ? 52.463 71.787 96.712 1.00 23.94 289 CYS A CA 1
ATOM 2091 C C . CYS A 1 293 ? 53.262 72.746 97.581 1.00 21.82 289 CYS A C 1
ATOM 2092 O O . CYS A 1 293 ? 54.295 72.369 98.139 1.00 23.70 289 CYS A O 1
ATOM 2095 N N . PHE A 1 294 ? 52.786 73.979 97.731 1.00 18.29 290 PHE A N 1
ATOM 2096 C CA . PHE A 1 294 ? 53.523 74.943 98.570 1.00 19.91 290 PHE A CA 1
ATOM 2097 C C . PHE A 1 294 ? 52.637 76.076 99.062 1.00 22.96 290 PHE A C 1
ATOM 2098 O O . PHE A 1 294 ? 51.485 76.215 98.630 1.00 21.62 290 PHE A O 1
ATOM 2106 N N . LEU A 1 295 ? 53.160 76.842 100.013 1.00 20.97 291 LEU A N 1
ATOM 2107 C CA . LEU A 1 295 ? 52.459 77.988 100.558 1.00 24.51 291 LEU A CA 1
ATOM 2108 C C . LEU A 1 295 ? 53.440 78.909 101.273 1.00 21.77 291 LEU A C 1
ATOM 2109 O O . LEU A 1 295 ? 53.866 78.604 102.392 1.00 23.81 291 LEU A O 1
ATOM 2114 N N . PRO A 1 296 ? 53.800 80.041 100.638 1.00 24.52 292 PRO A N 1
ATOM 2115 C CA . PRO A 1 296 ? 54.461 81.136 101.362 1.00 23.16 292 PRO A CA 1
ATOM 2116 C C . PRO A 1 296 ? 53.464 81.677 102.378 1.00 26.31 292 PRO A C 1
ATOM 2117 O O . PRO A 1 296 ? 52.433 82.198 101.939 1.00 24.56 292 PRO A O 1
ATOM 2121 N N . TYR A 1 297 ? 53.728 81.539 103.677 1.00 25.46 293 TYR A N 1
ATOM 2122 C CA . TYR A 1 297 ? 52.647 81.678 104.668 1.00 27.18 293 TYR A CA 1
ATOM 2123 C C . TYR A 1 297 ? 52.883 82.717 105.743 1.00 27.88 293 TYR A C 1
ATOM 2124 O O . TYR A 1 297 ? 51.944 83.096 106.439 1.00 28.01 293 TYR A O 1
ATOM 2133 N N . CYS A 1 298 ? 54.117 83.187 105.901 1.00 25.73 294 CYS A N 1
ATOM 2134 C CA . CYS A 1 298 ? 54.363 84.235 106.891 1.00 33.18 294 CYS A CA 1
ATOM 2135 C C . CYS A 1 298 ? 55.755 84.811 106.743 1.00 36.84 294 CYS A C 1
ATOM 2136 O O . CYS A 1 298 ? 56.595 84.287 106.001 1.00 32.74 294 CYS A O 1
ATOM 2139 N N . SER A 1 299 ? 55.988 85.898 107.463 1.00 29.44 295 SER A N 1
ATOM 2140 C CA . SER A 1 299 ? 57.327 86.437 107.604 1.00 34.45 295 SER A CA 1
ATOM 2141 C C . SER A 1 299 ? 57.661 86.539 109.079 1.00 40.12 295 SER A C 1
ATOM 2142 O O . SER A 1 299 ? 56.916 87.165 109.835 1.00 40.45 295 SER A O 1
ATOM 2145 N N . VAL A 1 300 ? 58.761 85.916 109.501 1.00 34.73 296 VAL A N 1
ATOM 2146 C CA . VAL A 1 300 ? 59.138 85.966 110.922 1.00 37.12 296 VAL A CA 1
ATOM 2147 C C . VAL A 1 300 ? 60.217 87.004 111.178 1.00 37.23 296 VAL A C 1
ATOM 2148 O O . VAL A 1 300 ? 60.588 87.250 112.325 1.00 43.53 296 VAL A O 1
ATOM 2152 N N . SER A 1 301 ? 60.732 87.612 110.115 1.00 36.12 297 SER A N 1
ATOM 2153 C CA . SER A 1 301 ? 61.680 88.716 110.273 1.00 44.64 297 SER A CA 1
ATOM 2154 C C . SER A 1 301 ? 61.689 89.571 109.019 1.00 46.34 297 SER A C 1
ATOM 2155 O O . SER A 1 301 ? 61.430 89.075 107.917 1.00 42.24 297 SER A O 1
ATOM 2158 N N . GLU A 1 302 ? 61.992 90.855 109.190 1.00 44.36 298 GLU A N 1
ATOM 2159 C CA . GLU A 1 302 ? 61.922 91.799 108.081 1.00 46.74 298 GLU A CA 1
ATOM 2160 C C . GLU A 1 302 ? 62.749 91.343 106.879 1.00 44.36 298 GLU A C 1
ATOM 2161 O O . GLU A 1 302 ? 63.901 90.921 107.016 1.00 39.45 298 GLU A O 1
ATOM 2163 N N . GLY A 1 303 ? 62.145 91.413 105.701 1.00 39.02 299 GLY A N 1
ATOM 2164 C CA . GLY A 1 303 ? 62.835 91.042 104.484 1.00 39.19 299 GLY A CA 1
ATOM 2165 C C . GLY A 1 303 ? 62.864 89.550 104.202 1.00 40.31 299 GLY A C 1
ATOM 2166 O O . GLY A 1 303 ? 63.332 89.146 103.138 1.00 42.11 299 GLY A O 1
ATOM 2167 N N . THR A 1 304 ? 62.381 88.720 105.131 1.00 33.65 300 THR A N 1
ATOM 2168 C CA . THR A 1 304 ? 62.354 87.278 104.861 1.00 30.17 300 THR A CA 1
ATOM 2169 C C . THR A 1 304 ? 60.936 86.724 104.788 1.00 31.33 300 THR A C 1
ATOM 2170 O O . THR A 1 304 ? 59.979 87.332 105.259 1.00 34.68 300 THR A O 1
ATOM 2174 N N . ILE A 1 305 ? 60.820 85.554 104.180 1.00 31.72 301 ILE A N 1
ATOM 2175 C CA A ILE A 1 305 ? 59.547 84.885 103.957 0.41 31.29 301 ILE A CA 1
ATOM 2176 C CA B ILE A 1 305 ? 59.527 84.903 104.050 0.59 31.49 301 ILE A CA 1
ATOM 2177 C C . ILE A 1 305 ? 59.666 83.411 104.324 1.00 32.59 301 ILE A C 1
ATOM 2178 O O . ILE A 1 305 ? 60.645 82.762 103.920 1.00 30.60 301 ILE A O 1
ATOM 2187 N N . ASN A 1 306 ? 58.691 82.875 105.057 1.00 23.12 302 ASN A N 1
ATOM 2188 C CA . ASN A 1 306 ? 58.641 81.433 105.323 1.00 26.23 302 ASN A CA 1
ATOM 2189 C C . ASN A 1 306 ? 57.686 80.733 104.360 1.00 26.07 302 ASN A C 1
ATOM 2190 O O . ASN A 1 306 ? 56.567 81.199 104.127 1.00 27.46 302 ASN A O 1
ATOM 2195 N N . THR A 1 307 ? 58.126 79.603 103.813 1.00 21.24 303 THR A N 1
ATOM 2196 C CA . THR A 1 307 ? 57.363 78.872 102.810 1.00 21.35 303 THR A CA 1
ATOM 2197 C C . THR A 1 307 ? 57.262 77.391 103.154 1.00 24.15 303 THR A C 1
ATOM 2198 O O . THR A 1 307 ? 58.277 76.729 103.417 1.00 24.07 303 THR A O 1
ATOM 2202 N N . LEU A 1 308 ? 56.037 76.874 103.154 1.00 21.52 304 LEU A N 1
ATOM 2203 C CA . LEU A 1 308 ? 55.811 75.441 103.300 1.00 20.10 304 LEU A CA 1
ATOM 2204 C C . LEU A 1 308 ? 55.926 74.782 101.940 1.00 23.64 304 LEU A C 1
ATOM 2205 O O . LEU A 1 308 ? 55.379 75.291 100.983 1.00 24.12 304 LEU A O 1
ATOM 2210 N N . ILE A 1 309 ? 56.626 73.657 101.861 1.00 21.51 305 ILE A N 1
ATOM 2211 C CA . ILE A 1 309 ? 56.664 72.882 100.616 1.00 25.11 305 ILE A CA 1
ATOM 2212 C C . ILE A 1 309 ? 56.432 71.408 100.931 1.00 26.75 305 ILE A C 1
ATOM 2213 O O . ILE A 1 309 ? 57.179 70.806 101.713 1.00 26.55 305 ILE A O 1
ATOM 2218 N N . GLY A 1 310 ? 55.366 70.852 100.357 1.00 23.67 306 GLY A N 1
ATOM 2219 C CA . GLY A 1 310 ? 55.032 69.452 100.530 1.00 27.24 306 GLY A CA 1
ATOM 2220 C C . GLY A 1 310 ? 55.611 68.692 99.350 1.00 33.21 306 GLY A C 1
ATOM 2221 O O . GLY A 1 310 ? 55.763 69.261 98.267 1.00 33.27 306 GLY A O 1
ATOM 2222 N N . ASN A 1 311 ? 55.943 67.422 99.550 1.00 29.16 307 ASN A N 1
ATOM 2223 C CA . ASN A 1 311 ? 56.611 66.651 98.503 1.00 36.40 307 ASN A CA 1
ATOM 2224 C C . ASN A 1 311 ? 56.010 65.275 98.277 1.00 35.69 307 ASN A C 1
ATOM 2225 O O . ASN A 1 311 ? 55.169 64.821 99.049 1.00 30.96 307 ASN A O 1
ATOM 2230 N N . HIS A 1 312 ? 56.473 64.595 97.231 1.00 33.43 308 HIS A N 1
ATOM 2231 C CA . HIS A 1 312 ? 55.924 63.290 96.885 1.00 34.41 308 HIS A CA 1
ATOM 2232 C C . HIS A 1 312 ? 56.510 62.176 97.735 1.00 40.24 308 HIS A C 1
ATOM 2233 O O . HIS A 1 312 ? 56.140 61.016 97.587 1.00 51.54 308 HIS A O 1
ATOM 2240 N N . ASN A 1 313 ? 57.423 62.527 98.630 1.00 37.73 309 ASN A N 1
ATOM 2241 C CA . ASN A 1 313 ? 57.956 61.547 99.573 1.00 40.81 309 ASN A CA 1
ATOM 2242 C C . ASN A 1 313 ? 57.364 61.705 100.976 1.00 42.62 309 ASN A C 1
ATOM 2243 O O . ASN A 1 313 ? 57.980 61.308 101.967 1.00 48.61 309 ASN A O 1
ATOM 2248 N N . ASN A 1 314 ? 56.185 62.315 101.040 1.00 36.85 310 ASN A N 1
ATOM 2249 C CA . ASN A 1 314 ? 55.439 62.525 102.288 1.00 44.75 310 ASN A CA 1
ATOM 2250 C C . ASN A 1 314 ? 56.076 63.516 103.268 1.00 46.10 310 ASN A C 1
ATOM 2251 O O . ASN A 1 314 ? 55.613 63.661 104.395 1.00 52.17 310 ASN A O 1
ATOM 2269 N N . LEU A 1 316 ? 57.081 67.304 104.625 1.00 24.30 312 LEU A N 1
ATOM 2270 C CA . LEU A 1 316 ? 56.638 68.682 104.570 1.00 23.82 312 LEU A CA 1
ATOM 2271 C C . LEU A 1 316 ? 57.773 69.555 105.110 1.00 29.44 312 LEU A C 1
ATOM 2272 O O . LEU A 1 316 ? 58.239 69.336 106.228 1.00 33.23 312 LEU A O 1
ATOM 2277 N N . HIS A 1 317 ? 58.215 70.532 104.318 1.00 25.54 313 HIS A N 1
ATOM 2278 C CA . HIS A 1 317 ? 59.370 71.361 104.666 1.00 29.65 313 HIS A CA 1
ATOM 2279 C C . HIS A 1 317 ? 58.987 72.811 104.875 1.00 26.37 313 HIS A C 1
ATOM 2280 O O . HIS A 1 317 ? 58.073 73.302 104.235 1.00 26.66 313 HIS A O 1
ATOM 2287 N N . ILE A 1 318 ? 59.695 73.487 105.771 1.00 23.06 314 ILE A N 1
ATOM 2288 C CA . ILE A 1 318 ? 59.574 74.931 105.901 1.00 23.27 314 ILE A CA 1
ATOM 2289 C C . ILE A 1 318 ? 60.904 75.584 105.614 1.00 22.77 314 ILE A C 1
ATOM 2290 O O . ILE A 1 318 ? 61.893 75.257 106.245 1.00 23.93 314 ILE A O 1
ATOM 2295 N N . TYR A 1 319 ? 60.907 76.485 104.637 1.00 22.17 315 TYR A N 1
ATOM 2296 C CA . TYR A 1 319 ? 62.069 77.297 104.292 1.00 23.38 315 TYR A CA 1
ATOM 2297 C C . TYR A 1 319 ? 61.885 78.732 104.757 1.00 25.51 315 TYR A C 1
ATOM 2298 O O . TYR A 1 319 ? 60.810 79.298 104.611 1.00 25.94 315 TYR A O 1
ATOM 2307 N N . GLN A 1 320 ? 62.934 79.306 105.332 1.00 24.96 316 GLN A N 1
ATOM 2308 C CA . GLN A 1 320 ? 63.024 80.748 105.464 1.00 26.05 316 GLN A CA 1
ATOM 2309 C C . GLN A 1 320 ? 63.918 81.224 104.333 1.00 26.97 316 GLN A C 1
ATOM 2310 O O . GLN A 1 320 ? 65.111 80.916 104.320 1.00 27.14 316 GLN A O 1
ATOM 2316 N N . ASP A 1 321 ? 63.331 81.958 103.391 1.00 23.46 317 ASP A N 1
ATOM 2317 C CA . ASP A 1 321 ? 63.972 82.287 102.114 1.00 25.63 317 ASP A CA 1
ATOM 2318 C C . ASP A 1 321 ? 64.351 80.963 101.444 1.00 22.97 317 ASP A C 1
ATOM 2319 O O . ASP A 1 321 ? 63.452 80.203 101.096 1.00 22.77 317 ASP A O 1
ATOM 2324 N N . VAL A 1 322 ? 65.638 80.647 101.294 1.00 23.73 318 VAL A N 1
ATOM 2325 C CA . VAL A 1 322 ? 66.001 79.356 100.701 1.00 26.00 318 VAL A CA 1
ATOM 2326 C C . VAL A 1 322 ? 66.569 78.372 101.729 1.00 26.17 318 VAL A C 1
ATOM 2327 O O . VAL A 1 322 ? 67.061 77.300 101.374 1.00 27.45 318 VAL A O 1
ATOM 2331 N N . THR A 1 323 ? 66.488 78.720 103.007 1.00 25.07 319 THR A N 1
ATOM 2332 C CA . THR A 1 323 ? 67.149 77.920 104.031 1.00 26.18 319 THR A CA 1
ATOM 2333 C C . THR A 1 323 ? 66.146 76.993 104.725 1.00 36.86 319 THR A C 1
ATOM 2334 O O . THR A 1 323 ? 65.159 77.453 105.272 1.00 25.96 319 THR A O 1
ATOM 2338 N N . LEU A 1 324 ? 66.390 75.688 104.693 1.00 31.29 320 LEU A N 1
ATOM 2339 C CA . LEU A 1 324 ? 65.497 74.750 105.380 1.00 31.62 320 LEU A CA 1
ATOM 2340 C C . LEU A 1 324 ? 65.547 74.951 106.897 1.00 33.66 320 LEU A C 1
ATOM 2341 O O . LEU A 1 324 ? 66.623 75.004 107.488 1.00 33.58 320 LEU A O 1
ATOM 2346 N N . LYS A 1 325 ? 64.378 75.062 107.521 1.00 32.75 321 LYS A N 1
ATOM 2347 C CA . LYS A 1 325 ? 64.305 75.354 108.957 1.00 37.19 321 LYS A CA 1
ATOM 2348 C C . LYS A 1 325 ? 63.642 74.235 109.757 1.00 36.72 321 LYS A C 1
ATOM 2349 O O . LYS A 1 325 ? 63.842 74.123 110.969 1.00 35.35 321 LYS A O 1
ATOM 2355 N N . TRP A 1 326 ? 62.842 73.417 109.084 1.00 31.63 322 TRP A N 1
ATOM 2356 C CA . TRP A 1 326 ? 61.980 72.454 109.768 1.00 37.85 322 TRP A CA 1
ATOM 2357 C C . TRP A 1 326 ? 61.457 71.437 108.788 1.00 32.77 322 TRP A C 1
ATOM 2358 O O . TRP A 1 326 ? 61.214 71.769 107.631 1.00 29.47 322 TRP A O 1
ATOM 2369 N N . ALA A 1 327 ? 61.285 70.206 109.250 1.00 31.03 323 ALA A N 1
ATOM 2370 C CA . ALA A 1 327 ? 60.788 69.138 108.396 1.00 32.78 323 ALA A CA 1
ATOM 2371 C C . ALA A 1 327 ? 59.976 68.125 109.185 1.00 38.29 323 ALA A C 1
ATOM 2372 O O . ALA A 1 327 ? 60.366 67.738 110.287 1.00 35.70 323 ALA A O 1
ATOM 2374 N N . THR A 1 328 ? 58.858 67.695 108.611 1.00 34.64 324 THR A N 1
ATOM 2375 C CA A THR A 1 328 ? 58.010 66.680 109.214 0.52 38.36 324 THR A CA 1
ATOM 2376 C CA B THR A 1 328 ? 58.061 66.630 109.213 0.48 37.26 324 THR A CA 1
ATOM 2377 C C . THR A 1 328 ? 57.557 65.644 108.193 1.00 38.62 324 THR A C 1
ATOM 2378 O O . THR A 1 328 ? 57.352 65.979 107.025 1.00 35.20 324 THR A O 1
ATOM 2385 N N . GLN A 1 329 ? 57.377 64.410 108.649 1.00 36.83 325 GLN A N 1
ATOM 2386 C CA . GLN A 1 329 ? 56.809 63.370 107.821 1.00 44.93 325 GLN A CA 1
ATOM 2387 C C . GLN A 1 329 ? 55.305 63.426 107.972 1.00 41.42 325 GLN A C 1
ATOM 2388 O O . GLN A 1 329 ? 54.791 63.503 109.087 1.00 42.75 325 GLN A O 1
ATOM 2394 N N . LEU A 1 330 ? 54.605 63.416 106.844 1.00 34.36 326 LEU A N 1
ATOM 2395 C CA . LEU A 1 330 ? 53.157 63.323 106.837 1.00 34.92 326 LEU A CA 1
ATOM 2396 C C . LEU A 1 330 ? 52.763 61.886 106.518 1.00 37.33 326 LEU A C 1
ATOM 2397 O O . LEU A 1 330 ? 53.515 61.177 105.852 1.00 36.99 326 LEU A O 1
ATOM 2402 N N . PRO A 1 331 ? 51.581 61.456 106.986 1.00 41.29 327 PRO A N 1
ATOM 2403 C CA . PRO A 1 331 ? 51.071 60.116 106.665 1.00 42.08 327 PRO A CA 1
ATOM 2404 C C . PRO A 1 331 ? 50.671 59.981 105.198 1.00 42.22 327 PRO A C 1
ATOM 2405 O O . PRO A 1 331 ? 50.574 58.868 104.679 1.00 43.75 327 PRO A O 1
ATOM 2409 N N . HIS A 1 332 ? 50.455 61.109 104.528 1.00 37.61 328 HIS A N 1
ATOM 2410 C CA . HIS A 1 332 ? 49.991 61.088 103.145 1.00 35.32 328 HIS A CA 1
ATOM 2411 C C . HIS A 1 332 ? 50.585 62.242 102.349 1.00 36.71 328 HIS A C 1
ATOM 2412 O O . HIS A 1 332 ? 50.923 63.278 102.913 1.00 36.41 328 HIS A O 1
ATOM 2419 N N . ILE A 1 333 ? 50.704 62.064 101.038 1.00 32.87 329 ILE A N 1
ATOM 2420 C CA . ILE A 1 333 ? 51.208 63.121 100.170 1.00 33.40 329 ILE A CA 1
ATOM 2421 C C . ILE A 1 333 ? 50.188 64.247 100.037 1.00 29.60 329 ILE A C 1
ATOM 2422 O O . ILE A 1 333 ? 49.068 64.022 99.605 1.00 32.74 329 ILE A O 1
ATOM 2427 N N . PRO A 1 334 ? 50.585 65.471 100.401 1.00 29.46 330 PRO A N 1
ATOM 2428 C CA . PRO A 1 334 ? 49.666 66.609 100.324 1.00 28.27 330 PRO A CA 1
ATOM 2429 C C . PRO A 1 334 ? 49.527 67.130 98.886 1.00 29.88 330 PRO A C 1
ATOM 2430 O O . PRO A 1 334 ? 50.536 67.316 98.207 1.00 31.12 330 PRO A O 1
ATOM 2434 N N . VAL A 1 335 ? 48.298 67.338 98.429 1.00 26.55 331 VAL A N 1
ATOM 2435 C CA . VAL A 1 335 ? 48.080 68.071 97.180 1.00 28.25 331 VAL A CA 1
ATOM 2436 C C . VAL A 1 335 ? 47.815 69.533 97.453 1.00 26.23 331 VAL A C 1
ATOM 2437 O O . VAL A 1 335 ? 47.875 70.352 96.546 1.00 25.75 331 VAL A O 1
ATOM 2441 N N . ALA A 1 336 ? 47.476 69.857 98.703 1.00 24.80 332 ALA A N 1
ATOM 2442 C CA . ALA A 1 336 ? 47.314 71.246 99.109 1.00 22.74 332 ALA A CA 1
ATOM 2443 C C . ALA A 1 336 ? 47.647 71.395 100.580 1.00 24.97 332 ALA A C 1
ATOM 2444 O O . ALA A 1 336 ? 47.408 70.483 101.367 1.00 23.98 332 ALA A O 1
ATOM 2446 N N . VAL A 1 337 ? 48.189 72.555 100.929 1.00 21.83 333 VAL A N 1
ATOM 2447 C CA . VAL A 1 337 ? 48.467 72.900 102.319 1.00 21.66 333 VAL A CA 1
ATOM 2448 C C . VAL A 1 337 ? 48.031 74.333 102.548 1.00 23.28 333 VAL A C 1
ATOM 2449 O O . VAL A 1 337 ? 48.205 75.197 101.671 1.00 23.72 333 VAL A O 1
ATOM 2453 N N . ARG A 1 338 ? 47.414 74.576 103.702 1.00 21.12 334 ARG A N 1
ATOM 2454 C CA . ARG A 1 338 ? 47.028 75.922 104.122 1.00 20.12 334 ARG A CA 1
ATOM 2455 C C . ARG A 1 338 ? 47.413 76.147 105.576 1.00 25.30 334 ARG A C 1
ATOM 2456 O O . ARG A 1 338 ? 47.581 75.186 106.331 1.00 24.87 334 ARG A O 1
ATOM 2464 N N . VAL A 1 339 ? 47.561 77.412 105.960 1.00 22.64 335 VAL A N 1
ATOM 2465 C CA . VAL A 1 339 ? 47.802 77.788 107.351 1.00 19.81 335 VAL A CA 1
ATOM 2466 C C . VAL A 1 339 ? 46.723 78.748 107.807 1.00 27.76 335 VAL A C 1
ATOM 2467 O O . VAL A 1 339 ? 46.362 79.659 107.081 1.00 29.04 335 VAL A O 1
ATOM 2471 N N . GLY A 1 340 ? 46.212 78.574 109.015 1.00 23.53 336 GLY A N 1
ATOM 2472 C CA . GLY A 1 340 ? 45.190 79.501 109.458 1.00 25.50 336 GLY A CA 1
ATOM 2473 C C . GLY A 1 340 ? 44.893 79.415 110.923 1.00 28.64 336 GLY A C 1
ATOM 2474 O O . GLY A 1 340 ? 45.644 78.817 111.696 1.00 30.82 336 GLY A O 1
ATOM 2475 N N . CYS A 1 341 ? 43.778 80.024 111.305 1.00 24.97 337 CYS A N 1
ATOM 2476 C CA A CYS A 1 341 ? 43.387 80.091 112.700 0.50 26.22 337 CYS A CA 1
ATOM 2477 C CA B CYS A 1 341 ? 43.389 80.088 112.705 0.50 26.24 337 CYS A CA 1
ATOM 2478 C C . CYS A 1 341 ? 42.254 79.118 113.002 1.00 30.45 337 CYS A C 1
ATOM 2479 O O . CYS A 1 341 ? 41.113 79.308 112.553 1.00 26.51 337 CYS A O 1
ATOM 2484 N N . LEU A 1 342 ? 42.576 78.080 113.762 1.00 27.99 338 LEU A N 1
ATOM 2485 C CA . LEU A 1 342 ? 41.639 77.022 114.110 1.00 24.90 338 LEU A CA 1
ATOM 2486 C C . LEU A 1 342 ? 41.817 76.714 115.574 1.00 26.15 338 LEU A C 1
ATOM 2487 O O . LEU A 1 342 ? 42.913 76.885 116.093 1.00 31.85 338 LEU A O 1
ATOM 2492 N N . HIS A 1 343 ? 40.745 76.288 116.234 1.00 30.19 339 HIS A N 1
ATOM 2493 C CA . HIS A 1 343 ? 40.810 75.932 117.652 1.00 35.80 339 HIS A CA 1
ATOM 2494 C C . HIS A 1 343 ? 41.359 77.113 118.461 1.00 40.07 339 HIS A C 1
ATOM 2495 O O . HIS A 1 343 ? 42.053 76.936 119.467 1.00 38.63 339 HIS A O 1
ATOM 2502 N N . ASP A 1 344 ? 41.047 78.319 117.987 1.00 37.92 340 ASP A N 1
ATOM 2503 C CA . ASP A 1 344 ? 41.443 79.576 118.621 1.00 37.33 340 ASP A CA 1
ATOM 2504 C C . ASP A 1 344 ? 42.948 79.760 118.708 1.00 42.26 340 ASP A C 1
ATOM 2505 O O . ASP A 1 344 ? 43.441 80.483 119.575 1.00 47.16 340 ASP A O 1
ATOM 2510 N N . LEU A 1 345 ? 43.660 79.111 117.796 1.00 39.52 341 LEU A N 1
ATOM 2511 C CA . LEU A 1 345 ? 45.114 79.159 117.715 1.00 41.04 341 LEU A CA 1
ATOM 2512 C C . LEU A 1 345 ? 45.540 79.600 116.334 1.00 45.57 341 LEU A C 1
ATOM 2513 O O . LEU A 1 345 ? 44.933 79.188 115.348 1.00 47.41 341 LEU A O 1
ATOM 2518 N N . LYS A 1 346 ? 46.575 80.428 116.244 1.00 40.75 342 LYS A N 1
ATOM 2519 C CA . LYS A 1 346 ? 47.082 80.816 114.928 1.00 43.61 342 LYS A CA 1
ATOM 2520 C C . LYS A 1 346 ? 48.146 79.822 114.450 1.00 37.33 342 LYS A C 1
ATOM 2521 O O . LYS A 1 346 ? 48.668 79.029 115.241 1.00 39.60 342 LYS A O 1
ATOM 2527 N N . GLY A 1 347 ? 48.447 79.863 113.160 1.00 35.39 343 GLY A N 1
ATOM 2528 C CA . GLY A 1 347 ? 49.503 79.034 112.599 1.00 40.04 343 GLY A CA 1
ATOM 2529 C C . GLY A 1 347 ? 49.233 77.539 112.589 1.00 40.90 343 GLY A C 1
ATOM 2530 O O . GLY A 1 347 ? 50.167 76.742 112.640 1.00 39.33 343 GLY A O 1
ATOM 2531 N N . VAL A 1 348 ? 47.962 77.153 112.515 1.00 29.66 344 VAL A N 1
ATOM 2532 C CA . VAL A 1 348 ? 47.614 75.744 112.370 1.00 24.01 344 VAL A CA 1
ATOM 2533 C C . VAL A 1 348 ? 47.782 75.311 110.914 1.00 25.85 344 VAL A C 1
ATOM 2534 O O . VAL A 1 348 ? 47.311 75.982 110.007 1.00 22.78 344 VAL A O 1
ATOM 2538 N N . ILE A 1 349 ? 48.466 74.194 110.700 1.00 21.50 345 ILE A N 1
ATOM 2539 C CA . ILE A 1 349 ? 48.683 73.649 109.360 1.00 23.37 345 ILE A CA 1
ATOM 2540 C C . ILE A 1 349 ? 47.550 72.710 108.989 1.00 25.25 345 ILE A C 1
ATOM 2541 O O . ILE A 1 349 ? 47.197 71.825 109.769 1.00 21.57 345 ILE A O 1
ATOM 2546 N N . VAL A 1 350 ? 46.978 72.906 107.809 1.00 19.73 346 VAL A N 1
ATOM 2547 C CA . VAL A 1 350 ? 45.966 71.983 107.305 1.00 19.60 346 VAL A CA 1
ATOM 2548 C C . VAL A 1 350 ? 46.477 71.369 106.008 1.00 24.71 346 VAL A C 1
ATOM 2549 O O . VAL A 1 350 ? 46.854 72.098 105.091 1.00 22.27 346 VAL A O 1
ATOM 2553 N N . THR A 1 351 ? 46.509 70.041 105.937 1.00 23.01 347 THR A N 1
ATOM 2554 C CA . THR A 1 351 ? 46.897 69.357 104.693 1.00 21.66 347 THR A CA 1
ATOM 2555 C C . THR A 1 351 ? 45.772 68.503 104.118 1.00 27.70 347 THR A C 1
ATOM 2556 O O . THR A 1 351 ? 44.987 67.905 104.859 1.00 23.09 347 THR A O 1
ATOM 2560 N N . LEU A 1 352 ? 45.728 68.423 102.789 1.00 23.57 348 LEU A N 1
ATOM 2561 C CA . LEU A 1 352 ? 44.776 67.584 102.078 1.00 23.47 348 LEU A CA 1
ATOM 2562 C C . LEU A 1 352 ? 45.509 66.716 101.057 1.00 23.73 348 LEU A C 1
ATOM 2563 O O . LEU A 1 352 ? 46.309 67.229 100.264 1.00 25.63 348 LEU A O 1
ATOM 2568 N N . SER A 1 353 ? 45.236 65.413 101.073 1.00 22.35 349 SER A N 1
ATOM 2569 C CA . SER A 1 353 ? 45.836 64.485 100.102 1.00 25.46 349 SER A CA 1
ATOM 2570 C C . SER A 1 353 ? 44.893 64.277 98.910 1.00 28.00 349 SER A C 1
ATOM 2571 O O . SER A 1 353 ? 43.720 64.665 98.964 1.00 25.63 349 SER A O 1
ATOM 2574 N N . ASP A 1 354 ? 45.372 63.655 97.835 1.00 27.16 350 ASP A N 1
ATOM 2575 C CA . ASP A 1 354 ? 44.520 63.565 96.654 1.00 32.17 350 ASP A CA 1
ATOM 2576 C C . ASP A 1 354 ? 43.431 62.507 96.803 1.00 30.73 350 ASP A C 1
ATOM 2577 O O . ASP A 1 354 ? 42.535 62.422 95.967 1.00 33.67 350 ASP A O 1
ATOM 2582 N N . ASP A 1 355 ? 43.485 61.715 97.871 1.00 27.98 351 ASP A N 1
ATOM 2583 C CA . ASP A 1 355 ? 42.411 60.761 98.109 1.00 31.46 351 ASP A CA 1
ATOM 2584 C C . ASP A 1 355 ? 41.599 61.125 99.357 1.00 32.13 351 ASP A C 1
ATOM 2585 O O . ASP A 1 355 ? 40.822 60.320 99.873 1.00 31.59 351 ASP A O 1
ATOM 2590 N N . GLY A 1 356 ? 41.763 62.351 99.832 1.00 28.81 352 GLY A N 1
ATOM 2591 C CA . GLY A 1 356 ? 40.835 62.874 100.816 1.00 28.54 352 GLY A CA 1
ATOM 2592 C C . GLY A 1 356 ? 41.225 62.747 102.271 1.00 28.69 352 GLY A C 1
ATOM 2593 O O . GLY A 1 356 ? 40.372 62.879 103.142 1.00 28.42 352 GLY A O 1
ATOM 2594 N N . HIS A 1 357 ? 42.501 62.505 102.548 1.00 26.00 353 HIS A N 1
ATOM 2595 C CA . HIS A 1 357 ? 42.962 62.575 103.933 1.00 27.71 353 HIS A CA 1
ATOM 2596 C C . HIS A 1 357 ? 43.163 64.040 104.298 1.00 26.16 353 HIS A C 1
ATOM 2597 O O . HIS A 1 357 ? 43.938 64.757 103.663 1.00 28.57 353 HIS A O 1
ATOM 2604 N N . LEU A 1 358 ? 42.431 64.480 105.310 1.00 23.75 354 LEU A N 1
ATOM 2605 C CA . LEU A 1 358 ? 42.457 65.869 105.739 1.00 22.89 354 LEU A CA 1
ATOM 2606 C C . LEU A 1 358 ? 42.951 65.923 107.175 1.00 28.89 354 LEU A C 1
ATOM 2607 O O . LEU A 1 358 ? 42.383 65.262 108.055 1.00 25.36 354 LEU A O 1
ATOM 2612 N N . GLN A 1 359 ? 43.995 66.702 107.432 1.00 23.11 355 GLN A N 1
ATOM 2613 C CA A GLN A 1 359 ? 44.635 66.694 108.750 0.72 24.91 355 GLN A CA 1
ATOM 2614 C CA B GLN A 1 359 ? 44.562 66.699 108.772 0.28 25.07 355 GLN A CA 1
ATOM 2615 C C . GLN A 1 359 ? 45.018 68.086 109.246 1.00 27.54 355 GLN A C 1
ATOM 2616 O O . GLN A 1 359 ? 45.537 68.912 108.473 1.00 23.73 355 GLN A O 1
ATOM 2627 N N . CYS A 1 360 ? 44.797 68.342 110.530 1.00 24.36 356 CYS A N 1
ATOM 2628 C CA . CYS A 1 360 ? 45.265 69.579 111.162 1.00 23.16 356 CYS A CA 1
ATOM 2629 C C . CYS A 1 360 ? 46.424 69.259 112.079 1.00 28.56 356 CYS A C 1
ATOM 2630 O O . CYS A 1 360 ? 46.368 68.280 112.833 1.00 24.43 356 CYS A O 1
ATOM 2633 N N . SER A 1 361 ? 47.458 70.089 112.036 1.00 25.04 357 SER A N 1
ATOM 2634 C CA A SER A 1 361 ? 48.606 69.905 112.918 0.66 27.32 357 SER A CA 1
ATOM 2635 C CA B SER A 1 361 ? 48.633 69.907 112.883 0.34 26.88 357 SER A CA 1
ATOM 2636 C C . SER A 1 361 ? 49.179 71.244 113.368 1.00 27.77 357 SER A C 1
ATOM 2637 O O . SER A 1 361 ? 48.861 72.298 112.802 1.00 27.90 357 SER A O 1
ATOM 2642 N N . TYR A 1 362 ? 50.004 71.192 114.411 1.00 25.01 358 TYR A N 1
ATOM 2643 C CA . TYR A 1 362 ? 50.680 72.368 114.917 1.00 28.20 358 TYR A CA 1
ATOM 2644 C C . TYR A 1 362 ? 52.115 72.405 114.401 1.00 31.85 358 TYR A C 1
ATOM 2645 O O . TYR A 1 362 ? 52.715 71.369 114.096 1.00 35.57 358 TYR A O 1
ATOM 2654 N N . LEU A 1 363 ? 52.662 73.601 114.283 1.00 37.97 359 LEU A N 1
ATOM 2655 C CA . LEU A 1 363 ? 54.056 73.732 113.889 1.00 44.18 359 LEU A CA 1
ATOM 2656 C C . LEU A 1 363 ? 54.990 73.097 114.924 1.00 49.67 359 LEU A C 1
ATOM 2657 O O . LEU A 1 363 ? 54.558 72.710 116.020 1.00 55.60 359 LEU A O 1
ATOM 2662 N N . GLY A 1 364 ? 56.262 72.950 114.561 1.00 41.81 360 GLY A N 1
ATOM 2663 C CA . GLY A 1 364 ? 57.258 72.413 115.467 1.00 44.93 360 GLY A CA 1
ATOM 2664 C C . GLY A 1 364 ? 57.288 73.206 116.758 1.00 49.68 360 GLY A C 1
ATOM 2665 O O . GLY A 1 364 ? 56.934 74.388 116.786 1.00 50.43 360 GLY A O 1
ATOM 2666 N N . THR A 1 365 ? 57.704 72.555 117.835 1.00 51.61 361 THR A N 1
ATOM 2667 C CA . THR A 1 365 ? 57.731 73.206 119.128 1.00 59.89 361 THR A CA 1
ATOM 2668 C C . THR A 1 365 ? 59.040 73.963 119.353 1.00 65.27 361 THR A C 1
ATOM 2669 O O . THR A 1 365 ? 60.072 73.656 118.750 1.00 60.79 361 THR A O 1
ATOM 2673 N N . ASP A 1 366 ? 58.971 74.965 120.223 1.00 64.96 362 ASP A N 1
ATOM 2674 C CA . ASP A 1 366 ? 60.129 75.755 120.626 1.00 58.93 362 ASP A CA 1
ATOM 2675 C C . ASP A 1 366 ? 61.195 74.865 121.270 1.00 53.40 362 ASP A C 1
ATOM 2676 O O . ASP A 1 366 ? 60.964 74.295 122.337 1.00 52.92 362 ASP A O 1
ATOM 2681 N N . PRO A 1 367 ? 62.370 74.751 120.627 1.00 55.55 363 PRO A N 1
ATOM 2682 C CA . PRO A 1 367 ? 63.440 73.861 121.111 1.00 55.89 363 PRO A CA 1
ATOM 2683 C C . PRO A 1 367 ? 64.104 74.305 122.416 1.00 59.95 363 PRO A C 1
ATOM 2684 O O . PRO A 1 367 ? 64.862 73.536 123.014 1.00 59.96 363 PRO A O 1
ATOM 2688 N N . SER A 1 368 ? 63.837 75.529 122.855 1.00 57.70 364 SER A N 1
ATOM 2689 C CA . SER A 1 368 ? 64.342 75.975 124.150 1.00 62.81 364 SER A CA 1
ATOM 2690 C C . SER A 1 368 ? 63.443 75.460 125.271 1.00 59.57 364 SER A C 1
ATOM 2691 O O . SER A 1 368 ? 63.744 75.631 126.453 1.00 58.47 364 SER A O 1
ATOM 2694 N N . LEU A 1 369 ? 62.329 74.836 124.902 1.00 47.37 365 LEU A N 1
ATOM 2695 C CA . LEU A 1 369 ? 61.380 74.390 125.913 1.00 57.17 365 LEU A CA 1
ATOM 2696 C C . LEU A 1 369 ? 61.523 72.904 126.228 1.00 59.16 365 LEU A C 1
ATOM 2697 O O . LEU A 1 369 ? 61.123 72.448 127.303 1.00 55.68 365 LEU A O 1
ATOM 2702 N N . PHE A 1 370 ? 62.093 72.145 125.299 1.00 55.98 366 PHE A N 1
ATOM 2703 C CA . PHE A 1 370 ? 62.324 70.729 125.558 1.00 55.60 366 PHE A CA 1
ATOM 2704 C C . PHE A 1 370 ? 63.387 70.120 124.671 1.00 56.04 366 PHE A C 1
ATOM 2705 O O . PHE A 1 370 ? 63.426 70.368 123.463 1.00 60.09 366 PHE A O 1
ATOM 2713 N N . GLN A 1 371 ? 64.227 69.303 125.291 1.00 63.58 367 GLN A N 1
ATOM 2714 C CA . GLN A 1 371 ? 65.199 68.476 124.597 1.00 74.66 367 GLN A CA 1
ATOM 2715 C C . GLN A 1 371 ? 65.313 67.163 125.363 1.00 86.14 367 GLN A C 1
ATOM 2716 O O . GLN A 1 371 ? 65.432 67.164 126.588 1.00 94.26 367 GLN A O 1
ATOM 2718 N N . ALA A 1 372 ? 65.251 66.048 124.646 1.00 86.36 368 ALA A N 1
ATOM 2719 C CA . ALA A 1 372 ? 65.340 64.735 125.273 1.00 88.94 368 ALA A CA 1
ATOM 2720 C C . ALA A 1 372 ? 66.770 64.455 125.732 1.00 89.11 368 ALA A C 1
ATOM 2721 O O . ALA A 1 372 ? 67.721 64.975 125.147 1.00 89.33 368 ALA A O 1
ATOM 2723 N N . PRO A 1 373 ? 66.926 63.644 126.793 1.00 87.54 369 PRO A N 1
ATOM 2724 C CA . PRO A 1 373 ? 68.265 63.258 127.258 1.00 91.69 369 PRO A CA 1
ATOM 2725 C C . PRO A 1 373 ? 68.978 62.323 126.283 1.00 93.90 369 PRO A C 1
ATOM 2726 O O . PRO A 1 373 ? 69.972 62.731 125.681 1.00 94.35 369 PRO A O 1
ATOM 2730 N N . LYS B 1 9 ? 48.631 80.285 124.138 1.00 62.16 5 LYS B N 1
ATOM 2731 C CA . LYS B 1 9 ? 47.586 79.334 124.475 1.00 53.04 5 LYS B CA 1
ATOM 2732 C C . LYS B 1 9 ? 48.170 77.935 124.271 1.00 49.37 5 LYS B C 1
ATOM 2733 O O . LYS B 1 9 ? 49.204 77.779 123.612 1.00 51.31 5 LYS B O 1
ATOM 2735 N N . ALA B 1 10 ? 47.543 76.926 124.863 1.00 43.02 6 ALA B N 1
ATOM 2736 C CA . ALA B 1 10 ? 48.122 75.586 124.851 1.00 47.16 6 ALA B CA 1
ATOM 2737 C C . ALA B 1 10 ? 47.828 74.897 123.534 1.00 39.84 6 ALA B C 1
ATOM 2738 O O . ALA B 1 10 ? 46.753 75.075 122.966 1.00 44.50 6 ALA B O 1
ATOM 2740 N N . ARG B 1 11 ? 48.796 74.126 123.050 1.00 34.69 7 ARG B N 1
ATOM 2741 C CA . ARG B 1 11 ? 48.586 73.319 121.845 1.00 35.14 7 ARG B CA 1
ATOM 2742 C C . ARG B 1 11 ? 48.082 71.958 122.279 1.00 31.18 7 ARG B C 1
ATOM 2743 O O . ARG B 1 11 ? 48.811 70.965 122.280 1.00 28.22 7 ARG B O 1
ATOM 2751 N N . ASP B 1 12 ? 46.821 71.929 122.681 1.00 26.42 8 ASP B N 1
ATOM 2752 C CA . ASP B 1 12 ? 46.223 70.729 123.218 1.00 28.99 8 ASP B CA 1
ATOM 2753 C C . ASP B 1 12 ? 45.739 69.793 122.117 1.00 26.22 8 ASP B C 1
ATOM 2754 O O . ASP B 1 12 ? 45.348 70.234 121.034 1.00 28.76 8 ASP B O 1
ATOM 2759 N N . TRP B 1 13 ? 45.737 68.495 122.395 1.00 26.48 9 TRP B N 1
ATOM 2760 C CA . TRP B 1 13 ? 45.259 67.559 121.382 1.00 29.79 9 TRP B CA 1
ATOM 2761 C C . TRP B 1 13 ? 44.353 66.456 121.938 1.00 31.17 9 TRP B C 1
ATOM 2762 O O . TRP B 1 13 ? 43.906 65.598 121.184 1.00 27.15 9 TRP B O 1
ATOM 2773 N N . TRP B 1 14 ? 44.076 66.478 123.246 1.00 26.91 10 TRP B N 1
ATOM 2774 C CA . TRP B 1 14 ? 43.229 65.452 123.873 1.00 24.96 10 TRP B CA 1
ATOM 2775 C C . TRP B 1 14 ? 42.838 65.881 125.276 1.00 26.07 10 TRP B C 1
ATOM 2776 O O . TRP B 1 14 ? 43.672 66.377 126.029 1.00 26.06 10 TRP B O 1
ATOM 2787 N N . SER B 1 15 ? 41.576 65.706 125.633 1.00 25.48 11 SER B N 1
ATOM 2788 C CA . SER B 1 15 ? 41.224 65.873 127.039 1.00 27.45 11 SER B CA 1
ATOM 2789 C C . SER B 1 15 ? 40.032 65.006 127.393 1.00 25.99 11 SER B C 1
ATOM 2790 O O . SER B 1 15 ? 39.272 64.563 126.517 1.00 28.55 11 SER B O 1
ATOM 2793 N N . THR B 1 16 ? 39.875 64.765 128.691 1.00 24.02 12 THR B N 1
ATOM 2794 C CA . THR B 1 16 ? 38.721 64.057 129.175 1.00 24.93 12 THR B CA 1
ATOM 2795 C C . THR B 1 16 ? 38.399 64.575 130.574 1.00 27.60 12 THR B C 1
ATOM 2796 O O . THR B 1 16 ? 39.205 65.290 131.184 1.00 25.79 12 THR B O 1
ATOM 2800 N N . ILE B 1 17 ? 37.220 64.222 131.066 1.00 28.54 13 ILE B N 1
ATOM 2801 C CA . ILE B 1 17 ? 36.847 64.488 132.449 1.00 30.51 13 ILE B CA 1
ATOM 2802 C C . ILE B 1 17 ? 36.667 63.156 133.155 1.00 28.99 13 ILE B C 1
ATOM 2803 O O . ILE B 1 17 ? 35.904 62.314 132.698 1.00 31.14 13 ILE B O 1
ATOM 2808 N N . LEU B 1 18 ? 37.378 62.961 134.264 1.00 26.86 14 LEU B N 1
ATOM 2809 C CA . LEU B 1 18 ? 37.360 61.679 134.970 1.00 27.23 14 LEU B CA 1
ATOM 2810 C C . LEU B 1 18 ? 36.190 61.561 135.940 1.00 30.38 14 LEU B C 1
ATOM 2811 O O . LEU B 1 18 ? 36.188 62.185 137.001 1.00 30.64 14 LEU B O 1
ATOM 2816 N N . GLY B 1 19 ? 35.199 60.756 135.574 1.00 30.69 15 GLY B N 1
ATOM 2817 C CA . GLY B 1 19 ? 34.065 60.509 136.439 1.00 32.96 15 GLY B CA 1
ATOM 2818 C C . GLY B 1 19 ? 33.168 61.708 136.668 1.00 38.04 15 GLY B C 1
ATOM 2819 O O . GLY B 1 19 ? 33.144 62.662 135.885 1.00 39.42 15 GLY B O 1
ATOM 2820 N N . ASP B 1 20 ? 32.418 61.642 137.759 1.00 37.18 16 ASP B N 1
ATOM 2821 C CA . ASP B 1 20 ? 31.414 62.643 138.086 1.00 41.57 16 ASP B CA 1
ATOM 2822 C C . ASP B 1 20 ? 31.737 63.257 139.440 1.00 39.42 16 ASP B C 1
ATOM 2823 O O . ASP B 1 20 ? 31.509 62.631 140.479 1.00 40.19 16 ASP B O 1
ATOM 2828 N N . LYS B 1 21 ? 32.286 64.469 139.414 1.00 39.18 17 LYS B N 1
ATOM 2829 C CA . LYS B 1 21 ? 32.668 65.195 140.621 1.00 42.51 17 LYS B CA 1
ATOM 2830 C C . LYS B 1 21 ? 33.632 64.400 141.480 1.00 39.60 17 LYS B C 1
ATOM 2831 O O . LYS B 1 21 ? 33.475 64.329 142.696 1.00 40.63 17 LYS B O 1
ATOM 2837 N N . GLU B 1 22 ? 34.634 63.808 140.841 1.00 35.72 18 GLU B N 1
ATOM 2838 C CA . GLU B 1 22 ? 35.679 63.112 141.564 1.00 34.92 18 GLU B CA 1
ATOM 2839 C C . GLU B 1 22 ? 36.772 64.110 141.974 1.00 34.24 18 GLU B C 1
ATOM 2840 O O . GLU B 1 22 ? 36.825 65.221 141.452 1.00 35.23 18 GLU B O 1
ATOM 2846 N N . GLU B 1 23 ? 37.614 63.723 142.930 1.00 34.93 19 GLU B N 1
ATOM 2847 C CA . GLU B 1 23 ? 38.648 64.618 143.458 1.00 34.32 19 GLU B CA 1
ATOM 2848 C C . GLU B 1 23 ? 40.016 63.964 143.320 1.00 29.00 19 GLU B C 1
ATOM 2849 O O . GLU B 1 23 ? 40.148 62.747 143.411 1.00 26.69 19 GLU B O 1
ATOM 2855 N N . PHE B 1 24 ? 41.022 64.797 143.089 1.00 25.40 20 PHE B N 1
ATOM 2856 C CA . PHE B 1 24 ? 42.372 64.354 142.800 1.00 23.67 20 PHE B CA 1
ATOM 2857 C C . PHE B 1 24 ? 43.345 65.292 143.483 1.00 25.96 20 PHE B C 1
ATOM 2858 O O . PHE B 1 24 ? 43.016 66.448 143.741 1.00 27.29 20 PHE B O 1
ATOM 2866 N N . ASP B 1 25 ? 44.546 64.814 143.764 1.00 25.27 21 ASP B N 1
ATOM 2867 C CA . ASP B 1 25 ? 45.581 65.721 144.250 1.00 33.16 21 ASP B CA 1
ATOM 2868 C C . ASP B 1 25 ? 46.920 65.284 143.717 1.00 26.50 21 ASP B C 1
ATOM 2869 O O . ASP B 1 25 ? 47.018 64.349 142.906 1.00 27.40 21 ASP B O 1
ATOM 2874 N N . GLN B 1 26 ? 47.961 65.968 144.158 1.00 26.78 22 GLN B N 1
ATOM 2875 C CA . GLN B 1 26 ? 49.285 65.619 143.716 1.00 28.56 22 GLN B CA 1
ATOM 2876 C C . GLN B 1 26 ? 49.550 64.181 144.142 1.00 29.51 22 GLN B C 1
ATOM 2877 O O . GLN B 1 26 ? 49.070 63.716 145.173 1.00 34.93 22 GLN B O 1
ATOM 2883 N N . GLY B 1 27 ? 50.280 63.457 143.328 1.00 29.47 23 GLY B N 1
ATOM 2884 C CA . GLY B 1 27 ? 50.461 62.051 143.615 1.00 25.16 23 GLY B CA 1
ATOM 2885 C C . GLY B 1 27 ? 49.543 61.150 142.811 1.00 23.30 23 GLY B C 1
ATOM 2886 O O . GLY B 1 27 ? 49.841 59.968 142.670 1.00 23.13 23 GLY B O 1
ATOM 2887 N N . CYS B 1 28 ? 48.435 61.694 142.294 1.00 19.11 24 CYS B N 1
ATOM 2888 C CA . CYS B 1 28 ? 47.417 60.866 141.628 1.00 17.75 24 CYS B CA 1
ATOM 2889 C C . CYS B 1 28 ? 47.692 60.618 140.144 1.00 22.16 24 CYS B C 1
ATOM 2890 O O . CYS B 1 28 ? 46.949 59.876 139.519 1.00 21.53 24 CYS B O 1
ATOM 2893 N N . LEU B 1 29 ? 48.728 61.252 139.604 1.00 18.56 25 LEU B N 1
ATOM 2894 C CA . LEU B 1 29 ? 49.018 61.196 138.153 1.00 20.84 25 LEU B CA 1
ATOM 2895 C C . LEU B 1 29 ? 50.384 60.576 137.897 1.00 23.91 25 LEU B C 1
ATOM 2896 O O . LEU B 1 29 ? 51.406 61.021 138.438 1.00 23.93 25 LEU B O 1
ATOM 2901 N N . CYS B 1 30 ? 50.412 59.561 137.056 1.00 20.43 26 CYS B N 1
ATOM 2902 C CA . CYS B 1 30 ? 51.665 58.919 136.718 1.00 18.71 26 CYS B CA 1
ATOM 2903 C C . CYS B 1 30 ? 51.755 58.691 135.197 1.00 22.91 26 CYS B C 1
ATOM 2904 O O . CYS B 1 30 ? 50.766 58.337 134.571 1.00 24.26 26 CYS B O 1
ATOM 2907 N N . LEU B 1 31 ? 52.927 58.947 134.620 1.00 21.28 27 LEU B N 1
ATOM 2908 C CA A LEU B 1 31 ? 53.178 58.708 133.199 0.50 24.02 27 LEU B CA 1
ATOM 2909 C CA B LEU B 1 31 ? 53.170 58.696 133.200 0.50 23.98 27 LEU B CA 1
ATOM 2910 C C . LEU B 1 31 ? 54.274 57.665 133.044 1.00 26.78 27 LEU B C 1
ATOM 2911 O O . LEU B 1 31 ? 55.407 57.926 133.411 1.00 28.75 27 LEU B O 1
ATOM 2920 N N . ALA B 1 32 ? 53.953 56.497 132.490 1.00 22.09 28 ALA B N 1
ATOM 2921 C CA . ALA B 1 32 ? 54.944 55.415 132.450 1.00 20.44 28 ALA B CA 1
ATOM 2922 C C . ALA B 1 32 ? 54.544 54.311 131.492 1.00 23.64 28 ALA B C 1
ATOM 2923 O O . ALA B 1 32 ? 53.364 54.164 131.171 1.00 26.23 28 ALA B O 1
ATOM 2925 N N . ASN B 1 33 ? 55.524 53.505 131.090 1.00 25.49 29 ASN B N 1
ATOM 2926 C CA . ASN B 1 33 ? 55.278 52.331 130.249 1.00 26.10 29 ASN B CA 1
ATOM 2927 C C . ASN B 1 33 ? 54.811 51.161 131.123 1.00 27.26 29 ASN B C 1
ATOM 2928 O O . ASN B 1 33 ? 55.472 50.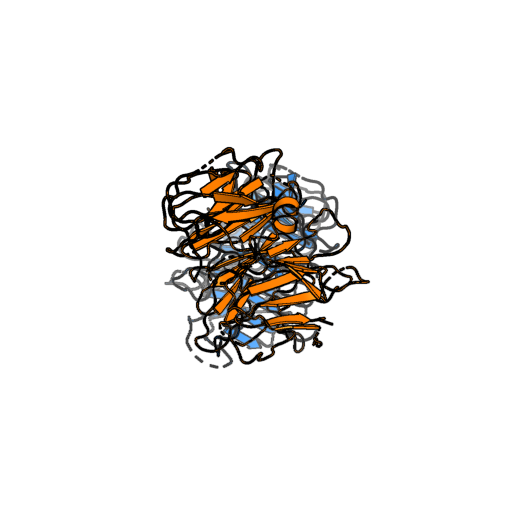118 131.231 1.00 27.82 29 ASN B O 1
ATOM 2933 N N . VAL B 1 34 ? 53.652 51.349 131.737 1.00 30.57 30 VAL B N 1
ATOM 2934 C CA . VAL B 1 34 ? 53.200 50.462 132.805 1.00 29.36 30 VAL B CA 1
ATOM 2935 C C . VAL B 1 34 ? 52.863 49.046 132.301 1.00 31.31 30 VAL B C 1
ATOM 2936 O O . VAL B 1 34 ? 52.913 48.087 133.079 1.00 34.25 30 VAL B O 1
ATOM 2940 N N . ASP B 1 35 ? 52.571 48.893 131.007 1.00 29.22 31 ASP B N 1
ATOM 2941 C CA . ASP B 1 35 ? 52.340 47.552 130.444 1.00 33.71 31 ASP B CA 1
ATOM 2942 C C . ASP B 1 35 ? 53.592 46.958 129.787 1.00 34.14 31 ASP B C 1
ATOM 2943 O O . ASP B 1 35 ? 53.515 45.930 129.117 1.00 36.54 31 ASP B O 1
ATOM 2948 N N . ASN B 1 36 ? 54.737 47.607 129.992 1.00 37.26 32 ASN B N 1
ATOM 2949 C CA . ASN B 1 36 ? 56.021 47.113 129.502 1.00 31.45 32 ASN B CA 1
ATOM 2950 C C . ASN B 1 36 ? 56.016 46.852 128.003 1.00 33.59 32 ASN B C 1
ATOM 2951 O O . ASN B 1 36 ? 56.639 45.904 127.530 1.00 36.66 32 ASN B O 1
ATOM 2956 N N . SER B 1 37 ? 55.297 47.689 127.270 1.00 35.96 33 SER B N 1
ATOM 2957 C CA . SER B 1 37 ? 55.211 47.563 125.816 1.00 39.19 33 SER B CA 1
ATOM 2958 C C . SER B 1 37 ? 56.564 47.713 125.134 1.00 46.49 33 SER B C 1
ATOM 2959 O O . SER B 1 37 ? 57.427 48.461 125.600 1.00 45.04 33 SER B O 1
ATOM 2962 N N . GLY B 1 38 ? 56.733 47.008 124.018 1.00 45.02 34 GLY B N 1
ATOM 2963 C CA . GLY B 1 38 ? 57.960 47.066 123.246 1.00 50.94 34 GLY B CA 1
ATOM 2964 C C . GLY B 1 38 ? 58.260 48.441 122.676 1.00 54.35 34 GLY B C 1
ATOM 2965 O O . GLY B 1 38 ? 59.418 48.856 122.648 1.00 57.54 34 GLY B O 1
ATOM 2966 N N . ASN B 1 39 ? 57.229 49.156 122.230 1.00 52.02 35 ASN B N 1
ATOM 2967 C CA . ASN B 1 39 ? 57.443 50.463 121.603 1.00 58.45 35 ASN B CA 1
ATOM 2968 C C . ASN B 1 39 ? 57.863 51.552 122.592 1.00 54.47 35 ASN B C 1
ATOM 2969 O O . ASN B 1 39 ? 58.341 52.610 122.194 1.00 55.25 35 ASN B O 1
ATOM 2974 N N . GLY B 1 40 ? 57.663 51.293 123.880 1.00 49.31 36 GLY B N 1
ATOM 2975 C CA . GLY B 1 40 ? 58.183 52.161 124.918 1.00 45.85 36 GLY B CA 1
ATOM 2976 C C . GLY B 1 40 ? 57.363 53.410 125.186 1.00 44.66 36 GLY B C 1
ATOM 2977 O O . GLY B 1 40 ? 57.814 54.306 125.892 1.00 46.62 36 GLY B O 1
ATOM 2978 N N . GLN B 1 41 ? 56.162 53.472 124.622 1.00 33.25 37 GLN B N 1
ATOM 2979 C CA . GLN B 1 41 ? 55.258 54.585 124.871 1.00 35.07 37 GLN B CA 1
ATOM 2980 C C . GLN B 1 41 ? 54.785 54.642 126.333 1.00 34.44 37 GLN B C 1
ATOM 2981 O O . GLN B 1 41 ? 54.529 53.609 126.955 1.00 30.04 37 GLN B O 1
ATOM 2987 N N . ASP B 1 42 ? 54.664 55.851 126.872 1.00 28.17 38 ASP B N 1
ATOM 2988 C CA . ASP B 1 42 ? 54.014 56.022 128.160 1.00 28.46 38 ASP B CA 1
ATOM 2989 C C . ASP B 1 42 ? 52.513 55.805 128.058 1.00 29.36 38 ASP B C 1
ATOM 2990 O O . ASP B 1 42 ? 51.931 55.907 126.986 1.00 33.19 38 ASP B O 1
ATOM 2995 N N . LYS B 1 43 ? 51.904 55.491 129.194 1.00 26.26 39 LYS B N 1
ATOM 2996 C CA . LYS B 1 43 ? 50.462 55.517 129.361 1.00 24.66 39 LYS B CA 1
ATOM 2997 C C . LYS B 1 43 ? 50.180 56.461 130.506 1.00 27.38 39 LYS B C 1
ATOM 2998 O O . LYS B 1 43 ? 51.038 56.655 131.365 1.00 24.13 39 LYS B O 1
ATOM 3004 N N . ILE B 1 44 ? 48.984 57.037 130.520 1.00 21.73 40 ILE B N 1
ATOM 3005 C CA . ILE B 1 44 ? 48.567 57.903 131.618 1.00 21.69 40 ILE B CA 1
ATOM 3006 C C . ILE B 1 44 ? 47.880 57.030 132.659 1.00 23.77 40 ILE B C 1
ATOM 3007 O O . ILE B 1 44 ? 46.899 56.352 132.360 1.00 25.03 40 ILE B O 1
ATOM 3012 N N . ILE B 1 45 ? 48.388 57.049 133.884 1.00 20.02 41 ILE B N 1
ATOM 3013 C CA . ILE B 1 45 ? 47.736 56.330 134.972 1.00 21.36 41 ILE B CA 1
ATOM 3014 C C . ILE B 1 45 ? 47.232 57.366 135.966 1.00 21.26 41 ILE B C 1
ATOM 3015 O O . ILE B 1 45 ? 47.993 58.237 136.393 1.00 23.29 41 ILE B O 1
ATOM 3020 N N . VAL B 1 46 ? 45.954 57.291 136.323 1.00 20.95 42 VAL B N 1
ATOM 3021 C CA A VAL B 1 46 ? 45.374 58.243 137.267 0.76 20.72 42 VAL B CA 1
ATOM 3022 C CA B VAL B 1 46 ? 45.383 58.236 137.273 0.24 21.02 42 VAL B CA 1
ATOM 3023 C C . VAL B 1 46 ? 44.529 57.520 138.300 1.00 22.30 42 VAL B C 1
ATOM 3024 O O . VAL B 1 46 ? 43.664 56.710 137.948 1.00 23.11 42 VAL B O 1
ATOM 3031 N N . GLY B 1 47 ? 44.781 57.829 139.566 1.00 21.03 43 GLY B N 1
ATOM 3032 C CA . GLY B 1 47 ? 43.983 57.292 140.648 1.00 21.78 43 GLY B CA 1
ATOM 3033 C C . GLY B 1 47 ? 43.171 58.417 141.249 1.00 22.79 43 GLY B C 1
ATOM 3034 O O . GLY B 1 47 ? 43.613 59.558 141.291 1.00 26.14 43 GLY B O 1
ATOM 3035 N N . SER B 1 48 ? 41.997 58.082 141.758 1.00 25.20 44 SER B N 1
ATOM 3036 C CA A SER B 1 48 ? 41.056 59.066 142.250 0.52 24.03 44 SER B CA 1
ATOM 3037 C CA B SER B 1 48 ? 41.088 59.096 142.270 0.48 23.91 44 SER B CA 1
ATOM 3038 C C . SER B 1 48 ? 40.760 58.889 143.747 1.00 22.57 44 SER B C 1
ATOM 3039 O O . SER B 1 48 ? 40.842 57.777 144.278 1.00 23.56 44 SER B O 1
ATOM 3044 N N . PHE B 1 49 ? 40.393 59.975 144.409 1.00 21.87 45 PHE B N 1
ATOM 3045 C CA . PHE B 1 49 ? 39.977 59.890 145.814 1.00 24.01 45 PHE B CA 1
ATOM 3046 C C . PHE B 1 49 ? 38.628 59.195 145.915 1.00 29.46 45 PHE B C 1
ATOM 3047 O O . PHE B 1 49 ? 38.204 58.806 146.997 1.00 27.91 45 PHE B O 1
ATOM 3063 N N . GLY B 1 51 ? 38.162 56.369 144.377 1.00 27.90 47 GLY B N 1
ATOM 3064 C CA . GLY B 1 51 ? 38.489 54.952 144.348 1.00 29.86 47 GLY B CA 1
ATOM 3065 C C . GLY B 1 51 ? 38.808 54.342 142.990 1.00 29.41 47 GLY B C 1
ATOM 3066 O O . GLY B 1 51 ? 39.215 53.188 142.905 1.00 30.60 47 GLY B O 1
ATOM 3067 N N . TYR B 1 52 ? 38.625 55.106 141.923 1.00 30.06 48 TYR B N 1
ATOM 3068 C CA . TYR B 1 52 ? 38.855 54.577 140.582 1.00 27.48 48 TYR B CA 1
ATOM 3069 C C . TYR B 1 52 ? 40.304 54.678 140.131 1.00 26.57 48 TYR B C 1
ATOM 3070 O O . TYR B 1 52 ? 40.960 55.695 140.349 1.00 27.27 48 TYR B O 1
ATOM 3079 N N . LEU B 1 53 ? 40.785 53.605 139.499 1.00 26.48 49 LEU B N 1
ATOM 3080 C CA . LEU B 1 53 ? 42.091 53.586 138.849 1.00 25.27 49 LEU B CA 1
ATOM 3081 C C . LEU B 1 53 ? 41.864 53.542 137.334 1.00 22.66 49 LEU B C 1
ATOM 3082 O O . LEU B 1 53 ? 41.191 52.639 136.829 1.00 26.42 49 LEU B O 1
ATOM 3087 N N . ARG B 1 54 ? 42.418 54.503 136.613 1.00 23.02 50 ARG B N 1
ATOM 3088 C CA . ARG B 1 54 ? 42.200 54.560 135.169 1.00 25.77 50 ARG B CA 1
ATOM 3089 C C . ARG B 1 54 ? 43.524 54.607 134.431 1.00 25.56 50 ARG B C 1
ATOM 3090 O O . ARG B 1 54 ? 44.466 55.265 134.884 1.00 24.73 50 ARG B O 1
ATOM 3098 N N . ILE B 1 55 ? 43.591 53.921 133.292 1.00 23.70 51 ILE B N 1
ATOM 3099 C CA . ILE B 1 55 ? 44.784 53.948 132.454 1.00 24.39 51 ILE B CA 1
ATOM 3100 C C . ILE B 1 55 ? 44.414 54.326 131.024 1.00 22.38 51 ILE B C 1
ATOM 3101 O O . ILE B 1 55 ? 43.568 53.679 130.417 1.00 27.69 51 ILE B O 1
ATOM 3106 N N . PHE B 1 56 ? 45.050 55.370 130.510 1.00 24.26 52 PHE B N 1
ATOM 3107 C CA . PHE B 1 56 ? 44.757 55.869 129.163 1.00 24.56 52 PHE B CA 1
ATOM 3108 C C . PHE B 1 56 ? 45.928 55.760 128.201 1.00 27.55 52 PHE B C 1
ATOM 3109 O O . PHE B 1 56 ? 47.083 55.935 128.590 1.00 27.86 52 PHE B O 1
ATOM 3117 N N . SER B 1 57 ? 45.613 55.550 126.924 1.00 27.47 53 SER B N 1
ATOM 3118 C CA . SER B 1 57 ? 46.564 55.758 125.845 1.00 28.45 53 SER B CA 1
ATOM 3119 C C . SER B 1 57 ? 45.887 56.694 124.829 1.00 28.81 53 SER B C 1
ATOM 3120 O O . SER B 1 57 ? 45.194 56.230 123.915 1.00 35.80 53 SER B O 1
ATOM 3123 N N . PRO B 1 58 ? 46.051 58.008 125.017 1.00 30.92 54 PRO B N 1
ATOM 3124 C CA . PRO B 1 58 ? 45.354 59.036 124.232 1.00 30.55 54 PRO B CA 1
ATOM 3125 C C . PRO B 1 58 ? 45.724 59.027 122.765 1.00 30.98 54 PRO B C 1
ATOM 3126 O O . PRO B 1 58 ? 46.891 58.826 122.417 1.00 31.58 54 PRO B O 1
ATOM 3130 N N . HIS B 1 59 ? 44.734 59.286 121.916 1.00 28.03 55 HIS B N 1
ATOM 3131 C CA . HIS B 1 59 ? 44.964 59.470 120.493 1.00 29.35 55 HIS B CA 1
ATOM 3132 C C . HIS B 1 59 ? 44.213 60.713 120.047 1.00 33.33 55 HIS B C 1
ATOM 3133 O O . HIS B 1 59 ? 43.145 61.009 120.558 1.00 29.75 55 HIS B O 1
ATOM 3140 N N . PRO B 1 60 ? 44.762 61.437 119.074 1.00 36.65 56 PRO B N 1
ATOM 3141 C CA . PRO B 1 60 ? 44.019 62.585 118.548 1.00 35.90 56 PRO B CA 1
ATOM 3142 C C . PRO B 1 60 ? 42.728 62.155 117.845 1.00 32.43 56 PRO B C 1
ATOM 3143 O O . PRO B 1 60 ? 42.614 61.018 117.382 1.00 34.76 56 PRO B O 1
ATOM 3147 N N . ALA B 1 61 ? 41.767 63.066 117.781 1.00 34.29 57 ALA B N 1
ATOM 3148 C CA . ALA B 1 61 ? 40.552 62.848 117.013 1.00 39.61 57 ALA B CA 1
ATOM 3149 C C . ALA B 1 61 ? 40.836 62.376 115.576 1.00 44.75 57 ALA B C 1
ATOM 3150 O O . ALA B 1 61 ? 41.645 62.962 114.835 1.00 37.15 57 ALA B O 1
ATOM 3152 N N . LYS B 1 62 ? 40.157 61.302 115.190 1.00 48.00 58 LYS B N 1
ATOM 3153 C CA . LYS B 1 62 ? 40.341 60.716 113.871 1.00 47.84 58 LYS B CA 1
ATOM 3154 C C . LYS B 1 62 ? 39.013 60.155 113.379 1.00 52.15 58 LYS B C 1
ATOM 3155 O O . LYS B 1 62 ? 38.520 59.162 113.908 1.00 57.61 58 LYS B O 1
ATOM 3161 N N . THR B 1 63 ? 38.428 60.800 112.375 1.00 49.81 59 THR B N 1
ATOM 3162 C CA . THR B 1 63 ? 37.076 60.456 111.948 1.00 53.04 59 THR B CA 1
ATOM 3163 C C . THR B 1 63 ? 37.031 60.074 110.476 1.00 58.43 59 THR B C 1
ATOM 3164 O O . THR B 1 63 ? 38.046 60.121 109.777 1.00 55.99 59 THR B O 1
ATOM 3168 N N . GLY B 1 64 ? 35.852 59.677 110.006 1.00 74.27 60 GLY B N 1
ATOM 3169 C CA . GLY B 1 64 ? 35.678 59.277 108.620 1.00 75.76 60 GLY B CA 1
ATOM 3170 C C . GLY B 1 64 ? 36.269 57.909 108.337 1.00 76.32 60 GLY B C 1
ATOM 3171 O O . GLY B 1 64 ? 36.108 57.361 107.250 1.00 82.13 60 GLY B O 1
ATOM 3172 N N . ASP B 1 65 ? 36.970 57.365 109.324 1.00 72.58 61 ASP B N 1
ATOM 3173 C CA . ASP B 1 65 ? 37.523 56.027 109.236 1.00 80.29 61 ASP B CA 1
ATOM 3174 C C . ASP B 1 65 ? 36.545 55.119 109.987 1.00 82.42 61 ASP B C 1
ATOM 3175 O O . ASP B 1 65 ? 35.361 55.448 110.099 1.00 88.77 61 ASP B O 1
ATOM 3180 N N . GLY B 1 66 ? 37.019 53.994 110.508 1.00 72.89 62 GLY B N 1
ATOM 3181 C CA . GLY B 1 66 ? 36.153 53.110 111.267 1.00 78.14 62 GLY B CA 1
ATOM 3182 C C . GLY B 1 66 ? 35.997 53.621 112.685 1.00 76.71 62 GLY B C 1
ATOM 3183 O O . GLY B 1 66 ? 36.329 54.771 112.977 1.00 78.97 62 GLY B O 1
ATOM 3184 N N . ALA B 1 67 ? 35.480 52.781 113.572 1.00 75.53 63 ALA B N 1
ATOM 3185 C CA . ALA B 1 67 ? 35.522 53.108 114.987 1.00 77.26 63 ALA B CA 1
ATOM 3186 C C . ALA B 1 67 ? 36.989 53.177 115.382 1.00 77.39 63 ALA B C 1
ATOM 3187 O O . ALA B 1 67 ? 37.812 52.429 114.851 1.00 78.54 63 ALA B O 1
ATOM 3189 N N . GLN B 1 68 ? 37.335 54.087 116.280 1.00 79.32 64 GLN B N 1
ATOM 3190 C CA . GLN B 1 68 ? 38.712 54.149 116.742 1.00 82.29 64 GLN B CA 1
ATOM 3191 C C . GLN B 1 68 ? 38.844 53.385 118.048 1.00 80.11 64 GLN B C 1
ATOM 3192 O O . GLN B 1 68 ? 37.892 53.312 118.827 1.00 75.80 64 GLN B O 1
ATOM 3198 N N . GLU B 1 70 ? 39.580 52.484 121.795 1.00 58.53 66 GLU B N 1
ATOM 3199 C CA . GLU B 1 70 ? 39.272 53.309 122.953 1.00 55.90 66 GLU B CA 1
ATOM 3200 C C . GLU B 1 70 ? 40.554 53.819 123.579 1.00 43.72 66 GLU B C 1
ATOM 3201 O O . GLU B 1 70 ? 41.546 53.100 123.657 1.00 46.07 66 GLU B O 1
ATOM 3207 N N . ASP B 1 71 ? 40.548 55.069 124.018 1.00 33.33 67 ASP B N 1
ATOM 3208 C CA . ASP B 1 71 ? 41.725 55.600 124.671 1.00 28.71 67 ASP B CA 1
ATOM 3209 C C . ASP B 1 71 ? 41.808 55.125 126.116 1.00 30.31 67 ASP B C 1
ATOM 3210 O O . ASP B 1 71 ? 42.897 55.057 126.690 1.00 28.58 67 ASP B O 1
ATOM 3215 N N . LEU B 1 72 ? 40.662 54.811 126.708 1.00 29.86 68 LEU B N 1
ATOM 3216 C CA . LEU B 1 72 ? 40.661 54.255 128.066 1.00 31.61 68 LEU B CA 1
ATOM 3217 C C . LEU B 1 72 ? 41.012 52.779 127.987 1.00 31.39 68 LEU B C 1
ATOM 3218 O O . LEU B 1 72 ? 40.234 51.974 127.485 1.00 34.65 68 LEU B O 1
ATOM 3223 N N . LEU B 1 73 ? 42.198 52.417 128.456 1.00 29.61 69 LEU B N 1
ATOM 3224 C CA . LEU B 1 73 ? 42.622 51.020 128.353 1.00 30.20 69 LEU B CA 1
ATOM 3225 C C . LEU B 1 73 ? 42.032 50.185 129.481 1.00 34.29 69 LEU B C 1
ATOM 3226 O O . LEU B 1 73 ? 41.738 49.004 129.312 1.00 36.61 69 LEU B O 1
ATOM 3231 N N . LEU B 1 74 ? 41.860 50.813 130.634 1.00 31.96 70 LEU B N 1
ATOM 3232 C CA A LEU B 1 74 ? 41.400 50.101 131.818 0.49 36.19 70 LEU B CA 1
ATOM 3233 C CA B LEU B 1 74 ? 41.408 50.100 131.817 0.51 36.19 70 LEU B CA 1
ATOM 3234 C C . LEU B 1 74 ? 40.806 51.054 132.840 1.00 32.53 70 LEU B C 1
ATOM 3235 O O . LEU B 1 74 ? 41.336 52.131 133.076 1.00 29.67 70 LEU B O 1
ATOM 3244 N N . GLU B 1 75 ? 39.697 50.646 133.441 1.00 32.66 71 GLU B N 1
ATOM 3245 C CA . GLU B 1 75 ? 39.109 51.391 134.544 1.00 32.20 71 GLU B CA 1
ATOM 3246 C C . GLU B 1 75 ? 38.700 50.380 135.604 1.00 33.96 71 GLU B C 1
ATOM 3247 O O . GLU B 1 75 ? 37.930 49.471 135.317 1.00 31.46 71 GLU B O 1
ATOM 3253 N N . VAL B 1 76 ? 39.223 50.511 136.818 1.00 32.64 72 VAL B N 1
ATOM 3254 C CA A VAL B 1 76 ? 38.804 49.602 137.872 0.38 33.76 72 VAL B CA 1
ATOM 3255 C CA B VAL B 1 76 ? 38.891 49.588 137.904 0.62 33.75 72 VAL B CA 1
ATOM 3256 C C . VAL B 1 76 ? 38.474 50.373 139.143 1.00 32.25 72 VAL B C 1
ATOM 3257 O O . VAL B 1 76 ? 39.161 51.314 139.529 1.00 30.09 72 VAL B O 1
ATOM 3264 N N . ASP B 1 77 ? 37.372 49.983 139.763 1.00 31.55 73 ASP B N 1
ATOM 3265 C CA . ASP B 1 77 ? 36.960 50.563 141.027 1.00 33.96 73 ASP B CA 1
ATOM 3266 C C . ASP B 1 77 ? 37.692 49.808 142.140 1.00 33.77 73 ASP B C 1
ATOM 3267 O O . ASP B 1 77 ? 37.494 48.606 142.290 1.00 32.38 73 ASP B O 1
ATOM 3272 N N . LEU B 1 78 ? 38.560 50.496 142.886 1.00 31.48 74 LEU B N 1
ATOM 3273 C CA . LEU B 1 78 ? 39.322 49.852 143.953 1.00 30.84 74 LEU B CA 1
ATOM 3274 C C . LEU B 1 78 ? 38.656 50.067 145.313 1.00 29.24 74 LEU B C 1
ATOM 3275 O O . LEU B 1 78 ? 39.173 49.620 146.324 1.00 32.90 74 LEU B O 1
ATOM 3280 N N . ARG B 1 79 ? 37.521 50.763 145.337 1.00 28.92 75 ARG B N 1
ATOM 3281 C CA . ARG B 1 79 ? 36.649 50.825 146.533 1.00 33.43 75 ARG B CA 1
ATOM 3282 C C . ARG B 1 79 ? 37.226 51.542 147.756 1.00 30.85 75 ARG B C 1
ATOM 3283 O O . ARG B 1 79 ? 36.730 51.353 148.864 1.00 35.77 75 ARG B O 1
ATOM 3291 N N . ASP B 1 80 ? 38.267 52.343 147.570 1.00 32.50 76 ASP B N 1
ATOM 3292 C CA . ASP B 1 80 ? 38.815 53.159 148.654 1.00 29.60 76 ASP B CA 1
ATOM 3293 C C . ASP B 1 80 ? 39.669 54.229 147.984 1.00 27.11 76 ASP B C 1
ATOM 3294 O O . ASP B 1 80 ? 40.213 53.992 146.896 1.00 28.81 76 ASP B O 1
ATOM 3299 N N . PRO B 1 81 ? 39.776 55.420 148.600 1.00 25.82 77 PRO B N 1
ATOM 3300 C CA . PRO B 1 81 ? 40.570 56.475 147.938 1.00 22.74 77 PRO B CA 1
ATOM 3301 C C . PRO B 1 81 ? 41.979 56.026 147.563 1.00 22.64 77 PRO B C 1
ATOM 3302 O O . PRO B 1 81 ? 42.662 55.339 148.335 1.00 23.17 77 PRO B O 1
ATOM 3306 N N . VAL B 1 82 ? 42.389 56.400 146.358 1.00 24.70 78 VAL B N 1
ATOM 3307 C CA . VAL B 1 82 ? 43.761 56.223 145.921 1.00 24.88 78 VAL B CA 1
ATOM 3308 C C . VAL B 1 82 ? 44.565 57.446 146.347 1.00 25.53 78 VAL B C 1
ATOM 3309 O O . VAL B 1 82 ? 44.308 58.561 145.876 1.00 24.56 78 VAL B O 1
ATOM 3313 N N . LEU B 1 83 ? 45.530 57.233 147.243 1.00 22.82 79 LEU B N 1
ATOM 3314 C CA A LEU B 1 83 ? 46.362 58.315 147.764 0.08 21.46 79 LEU B CA 1
ATOM 3315 C CA B LEU B 1 83 ? 46.358 58.328 147.759 0.92 18.23 79 LEU B CA 1
ATOM 3316 C C . LEU B 1 83 ? 47.523 58.652 146.832 1.00 20.32 79 LEU B C 1
ATOM 3317 O O . LEU B 1 83 ? 47.960 59.793 146.768 1.00 22.02 79 LEU B O 1
ATOM 3326 N N . GLN B 1 84 ? 48.030 57.646 146.130 1.00 19.27 80 GLN B N 1
ATOM 3327 C CA . GLN B 1 84 ? 49.183 57.859 145.257 1.00 21.89 80 GLN B CA 1
ATOM 3328 C C . GLN B 1 84 ? 49.338 56.665 144.325 1.00 23.16 80 GLN B C 1
ATOM 3329 O O . GLN B 1 84 ? 48.917 55.548 144.650 1.00 20.54 80 GLN B O 1
ATOM 3335 N N . VAL B 1 85 ? 49.910 56.913 143.147 1.00 23.35 81 VAL B N 1
ATOM 3336 C CA . VAL B 1 85 ? 50.235 55.847 142.208 1.00 18.34 81 VAL B CA 1
ATOM 3337 C C . VAL B 1 85 ? 51.662 56.065 141.726 1.00 21.28 81 VAL B C 1
ATOM 3338 O O . VAL B 1 85 ? 52.077 57.209 141.511 1.00 21.03 81 VAL B O 1
ATOM 3342 N N . GLU B 1 86 ? 52.416 54.981 141.593 1.00 20.43 82 GLU B N 1
ATOM 3343 C CA . GLU B 1 86 ? 53.778 55.038 141.068 1.00 22.98 82 GLU B CA 1
ATOM 3344 C C . GLU B 1 86 ? 54.018 53.795 140.244 1.00 21.47 82 GLU B C 1
ATOM 3345 O O . GLU B 1 86 ? 53.340 52.783 140.420 1.00 22.45 82 GLU B O 1
ATOM 3351 N N . VAL B 1 87 ? 54.991 53.881 139.342 1.00 19.18 83 VAL B N 1
ATOM 3352 C CA . VAL B 1 87 ? 55.351 52.733 138.521 1.00 19.02 83 VAL B CA 1
ATOM 3353 C C . VAL B 1 87 ? 56.838 52.496 138.655 1.00 21.75 83 VAL B C 1
ATOM 3354 O O . VAL B 1 87 ? 57.634 53.434 138.559 1.00 25.37 83 VAL B O 1
ATOM 3358 N N . GLY B 1 88 ? 57.215 51.248 138.873 1.00 22.85 84 GLY B N 1
ATOM 3359 C CA . GLY B 1 88 ? 58.604 50.928 139.135 1.00 22.26 84 GLY B CA 1
ATOM 3360 C C . GLY B 1 88 ? 58.837 49.438 139.232 1.00 26.53 84 GLY B C 1
ATOM 3361 O O . GLY B 1 88 ? 57.911 48.634 139.057 1.00 26.46 84 GLY B O 1
ATOM 3362 N N . LYS B 1 89 ? 60.083 49.067 139.522 1.00 24.86 85 LYS B N 1
ATOM 3363 C CA . LYS B 1 89 ? 60.485 47.664 139.543 1.00 24.62 85 LYS B CA 1
ATOM 3364 C C . LYS B 1 89 ? 60.158 47.027 140.896 1.00 29.30 85 LYS B C 1
ATOM 3365 O O . LYS B 1 89 ? 61.056 46.647 141.648 1.00 25.79 85 LYS B O 1
ATOM 3371 N N . PHE B 1 90 ? 58.868 46.895 141.179 1.00 27.31 86 PHE B N 1
ATOM 3372 C CA . PHE B 1 90 ? 58.396 46.554 142.514 1.00 27.03 86 PHE B CA 1
ATOM 3373 C C . PHE B 1 90 ? 58.304 45.050 142.808 1.00 30.38 86 PHE B C 1
ATOM 3374 O O . PHE B 1 90 ? 57.951 44.651 143.917 1.00 28.81 86 PHE B O 1
ATOM 3382 N N . VAL B 1 91 ? 58.610 44.218 141.820 1.00 28.03 87 VAL B N 1
ATOM 3383 C CA . VAL B 1 91 ? 58.482 42.769 141.968 1.00 28.50 87 VAL B CA 1
ATOM 3384 C C . VAL B 1 91 ? 59.843 42.082 141.888 1.00 33.34 87 VAL B C 1
ATOM 3385 O O . VAL B 1 91 ? 60.597 42.293 140.938 1.00 31.95 87 VAL B O 1
ATOM 3389 N N . SER B 1 92 ? 60.168 41.251 142.875 1.00 34.69 88 SER B N 1
ATOM 3390 C CA . SER B 1 92 ? 61.486 40.628 142.879 1.00 35.67 88 SER B CA 1
ATOM 3391 C C . SER B 1 92 ? 61.589 39.577 141.776 1.00 36.10 88 SER B C 1
ATOM 3392 O O . SER B 1 92 ? 60.607 38.912 141.422 1.00 37.17 88 SER B O 1
ATOM 3395 N N . GLY B 1 93 ? 62.786 39.445 141.221 1.00 37.19 89 GLY B N 1
ATOM 3396 C CA . GLY B 1 93 ? 63.034 38.445 140.202 1.00 37.30 89 GLY B CA 1
ATOM 3397 C C . GLY B 1 93 ? 62.821 38.991 138.806 1.00 41.38 89 GLY B C 1
ATOM 3398 O O . GLY B 1 93 ? 63.138 38.322 137.831 1.00 44.09 89 GLY B O 1
ATOM 3399 N N . THR B 1 94 ? 62.285 40.204 138.701 1.00 39.21 90 THR B N 1
ATOM 3400 C CA . THR B 1 94 ? 62.082 40.809 137.387 1.00 41.21 90 THR B CA 1
ATOM 3401 C C . THR B 1 94 ? 62.328 42.311 137.392 1.00 35.04 90 THR B C 1
ATOM 3402 O O . THR B 1 94 ? 62.117 42.984 138.398 1.00 36.49 90 THR B O 1
ATOM 3406 N N . GLU B 1 95 ? 62.759 42.853 136.257 1.00 35.08 91 GLU B N 1
ATOM 3407 C CA . GLU B 1 95 ? 62.907 44.304 136.157 1.00 37.99 91 GLU B CA 1
ATOM 3408 C C . GLU B 1 95 ? 61.742 44.936 135.383 1.00 35.11 91 GLU B C 1
ATOM 3409 O O . GLU B 1 95 ? 61.742 46.144 135.113 1.00 33.87 91 GLU B O 1
ATOM 3428 N N . LEU B 1 97 ? 58.305 46.688 134.780 1.00 30.48 93 LEU B N 1
ATOM 3429 C CA . LEU B 1 97 ? 57.614 47.685 135.584 1.00 25.11 93 LEU B CA 1
ATOM 3430 C C . LEU B 1 97 ? 56.276 47.146 136.118 1.00 27.06 93 LEU B C 1
ATOM 3431 O O . LEU B 1 97 ? 55.595 46.345 135.461 1.00 28.76 93 LEU B O 1
ATOM 3436 N N . HIS B 1 98 ? 55.914 47.602 137.313 1.00 26.20 94 HIS B N 1
ATOM 3437 C CA . HIS B 1 98 ? 54.634 47.273 137.925 1.00 27.03 94 HIS B CA 1
ATOM 3438 C C . HIS B 1 98 ? 54.005 48.527 138.508 1.00 25.03 94 HIS B C 1
ATOM 3439 O O . HIS B 1 98 ? 54.679 49.538 138.729 1.00 22.98 94 HIS B O 1
ATOM 3446 N N . LEU B 1 99 ? 52.703 48.458 138.759 1.00 25.25 95 LEU B N 1
ATOM 3447 C CA . LEU B 1 99 ? 51.978 49.598 139.309 1.00 20.02 95 LEU B CA 1
ATOM 3448 C C . LEU B 1 99 ? 51.804 49.462 140.827 1.00 23.82 95 LEU B C 1
ATOM 3449 O O . LEU B 1 99 ? 51.336 48.425 141.309 1.00 23.78 95 LEU B O 1
ATOM 3454 N N . ALA B 1 100 ? 52.209 50.489 141.570 1.00 21.00 96 ALA B N 1
ATOM 3455 C CA . ALA B 1 100 ? 51.944 50.537 143.012 1.00 21.52 96 ALA B CA 1
ATOM 3456 C C . ALA B 1 100 ? 50.794 51.497 143.290 1.00 23.60 96 ALA B C 1
ATOM 3457 O O . ALA B 1 100 ? 50.782 52.625 142.807 1.00 22.28 96 ALA B O 1
ATOM 3459 N N . VAL B 1 101 ? 49.814 51.034 144.057 1.00 20.77 97 VAL B N 1
ATOM 3460 C CA . VAL B 1 101 ? 48.697 51.874 144.454 1.00 19.57 97 VAL B CA 1
ATOM 3461 C C . VAL B 1 101 ? 48.734 51.979 145.967 1.00 20.62 97 VAL B C 1
ATOM 3462 O O . VAL B 1 101 ? 48.683 50.952 146.659 1.00 20.81 97 VAL B O 1
ATOM 3466 N N . LEU B 1 102 ? 48.822 53.205 146.463 1.00 20.50 98 LEU B N 1
ATOM 3467 C CA . LEU B 1 102 ? 48.773 53.456 147.903 1.00 18.82 98 LEU B CA 1
ATOM 3468 C C . LEU B 1 102 ? 47.365 53.834 148.342 1.00 18.24 98 LEU B C 1
ATOM 3469 O O . LEU B 1 102 ? 46.749 54.768 147.804 1.00 19.94 98 LEU B O 1
ATOM 3474 N N . HIS B 1 103 ? 46.856 53.093 149.324 1.00 18.27 99 HIS B N 1
ATOM 3475 C CA . HIS B 1 103 ? 45.610 53.402 149.991 1.00 18.52 99 HIS B CA 1
ATOM 3476 C C . HIS B 1 103 ? 45.948 53.745 151.440 1.00 23.33 99 HIS B C 1
ATOM 3477 O O . HIS B 1 103 ? 47.077 53.551 151.871 1.00 21.50 99 HIS B O 1
ATOM 3484 N N . SER B 1 104 ? 44.971 54.207 152.206 1.00 23.39 100 SER B N 1
ATOM 3485 C CA A SER B 1 104 ? 45.248 54.632 153.575 0.29 22.57 100 SER B CA 1
ATOM 3486 C CA B SER B 1 104 ? 45.258 54.642 153.570 0.71 22.73 100 SER B CA 1
ATOM 3487 C C . SER B 1 104 ? 45.758 53.491 154.455 1.00 23.78 100 SER B C 1
ATOM 3488 O O . SER B 1 104 ? 46.586 53.710 155.334 1.00 24.31 100 SER B O 1
ATOM 3493 N N . ARG B 1 105 ? 45.307 52.270 154.204 1.00 21.76 101 ARG B N 1
ATOM 3494 C CA . ARG B 1 105 ? 45.713 51.158 155.052 1.00 21.12 101 ARG B CA 1
ATOM 3495 C C . ARG B 1 105 ? 46.470 50.081 154.296 1.00 22.18 101 ARG B C 1
ATOM 3496 O O . ARG B 1 105 ? 47.005 49.159 154.916 1.00 23.60 101 ARG B O 1
ATOM 3504 N N . LYS B 1 106 ? 46.525 50.162 152.969 1.00 20.81 102 LYS B N 1
ATOM 3505 C CA . LYS B 1 106 ? 47.270 49.117 152.282 1.00 20.17 102 LYS B CA 1
ATOM 3506 C C . LYS B 1 106 ? 48.044 49.636 151.079 1.00 21.91 102 LYS B C 1
ATOM 3507 O O . LYS B 1 106 ? 47.740 50.690 150.522 1.00 22.58 102 LYS B O 1
ATOM 3513 N N . LEU B 1 107 ? 49.084 48.890 150.747 1.00 21.94 103 LEU B N 1
ATOM 3514 C CA . LEU B 1 107 ? 49.882 49.100 149.557 1.00 22.09 103 LEU B CA 1
ATOM 3515 C C . LEU B 1 107 ? 49.663 47.902 148.644 1.00 21.05 103 LEU B C 1
ATOM 3516 O O . LEU B 1 107 ? 49.907 46.766 149.052 1.00 22.95 103 LEU B O 1
ATOM 3521 N N . CYS B 1 108 ? 49.187 48.157 147.421 1.00 21.46 104 CYS B N 1
ATOM 3522 C CA . CYS B 1 108 ? 48.923 47.098 146.448 1.00 20.46 104 CYS B CA 1
ATOM 3523 C C . CYS B 1 108 ? 49.790 47.260 145.215 1.00 19.76 104 CYS B C 1
ATOM 3524 O O . CYS B 1 108 ? 49.893 48.353 144.671 1.00 22.85 104 CYS B O 1
ATOM 3527 N N . VAL B 1 109 ? 50.380 46.164 144.767 1.00 20.97 105 VAL B N 1
ATOM 3528 C CA . VAL B 1 109 ? 51.231 46.202 143.591 1.00 23.90 105 VAL B CA 1
ATOM 3529 C C . VAL B 1 109 ? 50.648 45.291 142.528 1.00 24.06 105 VAL B C 1
ATOM 3530 O O . VAL B 1 109 ? 50.333 44.132 142.795 1.00 24.52 105 VAL B O 1
ATOM 3534 N N . TYR B 1 110 ? 50.495 45.839 141.324 1.00 23.23 106 TYR B N 1
ATOM 3535 C CA . TYR B 1 110 ? 49.850 45.135 140.227 1.00 23.87 106 TYR B CA 1
ATOM 3536 C C . TYR B 1 110 ? 50.705 45.035 138.986 1.00 27.21 106 TYR B C 1
ATOM 3537 O O . TYR B 1 110 ? 51.505 45.923 138.709 1.00 25.67 106 TYR B O 1
ATOM 3546 N N . SER B 1 111 ? 50.484 43.970 138.228 1.00 27.96 107 SER B N 1
ATOM 3547 C CA A SER B 1 111 ? 50.978 43.874 136.867 0.27 31.17 107 SER B CA 1
ATOM 3548 C CA B SER B 1 111 ? 50.988 43.906 136.864 0.73 30.76 107 SER B CA 1
ATOM 3549 C C . SER B 1 111 ? 49.895 44.409 135.938 1.00 34.28 107 SER B C 1
ATOM 3550 O O . SER B 1 111 ? 48.705 44.203 136.186 1.00 35.72 107 SER B O 1
ATOM 3555 N N . VAL B 1 112 ? 50.304 45.090 134.882 1.00 31.74 108 VAL B N 1
ATOM 3556 C CA . VAL B 1 112 ? 49.371 45.572 133.884 1.00 32.04 108 VAL B CA 1
ATOM 3557 C C . VAL B 1 112 ? 49.813 44.984 132.553 1.00 32.95 108 VAL B C 1
ATOM 3558 O O . VAL B 1 112 ? 50.967 45.123 132.169 1.00 35.57 108 VAL B O 1
ATOM 3562 N N . SER B 1 113 ? 48.909 44.297 131.866 1.00 31.90 109 SER B N 1
ATOM 3563 C CA . SER B 1 113 ? 49.277 43.634 130.625 1.00 46.97 109 SER B CA 1
ATOM 3564 C C . SER B 1 113 ? 48.099 43.561 129.672 1.00 57.86 109 SER B C 1
ATOM 3565 O O . SER B 1 113 ? 46.946 43.539 130.104 1.00 49.42 109 SER B O 1
ATOM 3568 N N . GLN B 1 124 ? 41.061 46.767 127.335 1.00 83.66 120 GLN B N 1
ATOM 3569 C CA . GLN B 1 124 ? 42.176 46.419 126.462 1.00 71.73 120 GLN B CA 1
ATOM 3570 C C . GLN B 1 124 ? 43.351 45.870 127.269 1.00 64.04 120 GLN B C 1
ATOM 3571 O O . GLN B 1 124 ? 44.200 45.151 126.745 1.00 68.31 120 GLN B O 1
ATOM 3573 N N . CYS B 1 125 ? 43.404 46.218 128.547 1.00 57.28 121 CYS B N 1
ATOM 3574 C CA A CYS B 1 125 ? 44.401 45.579 129.381 0.25 54.54 121 CYS B CA 1
ATOM 3575 C CA B CYS B 1 125 ? 44.439 45.774 129.479 0.75 53.58 121 CYS B CA 1
ATOM 3576 C C . CYS B 1 125 ? 43.800 45.110 130.693 1.00 52.46 121 CYS B C 1
ATOM 3577 O O . CYS B 1 125 ? 42.661 45.432 131.039 1.00 49.83 121 CYS B O 1
ATOM 3582 N N . GLN B 1 126 ? 44.557 44.266 131.378 1.00 43.91 122 GLN B N 1
ATOM 3583 C CA . GLN B 1 126 ? 44.102 43.704 132.633 1.00 44.28 122 GLN B CA 1
ATOM 3584 C C . GLN B 1 126 ? 45.130 43.954 133.723 1.00 40.67 122 GLN B C 1
ATOM 3585 O O . GLN B 1 126 ? 46.323 44.105 133.465 1.00 40.61 122 GLN B O 1
ATOM 3599 N N . LYS B 1 128 ? 46.583 42.573 137.380 1.00 32.02 124 LYS B N 1
ATOM 3600 C CA . LYS B 1 128 ? 46.630 41.435 138.303 1.00 32.29 124 LYS B CA 1
ATOM 3601 C C . LYS B 1 128 ? 47.390 41.818 139.550 1.00 28.46 124 LYS B C 1
ATOM 3602 O O . LYS B 1 128 ? 48.483 42.373 139.465 1.00 26.00 124 LYS B O 1
ATOM 3608 N N . LEU B 1 129 ? 46.815 41.516 140.710 1.00 26.72 125 LEU B N 1
ATOM 3609 C CA . LEU B 1 129 ? 47.481 41.804 141.975 1.00 25.67 125 LEU B CA 1
ATOM 3610 C C . LEU B 1 129 ? 48.671 40.870 142.168 1.00 25.76 125 LEU B C 1
ATOM 3611 O O . LEU B 1 129 ? 48.511 39.649 142.112 1.00 27.13 125 LEU B O 1
ATOM 3624 N N . TYR B 1 131 ? 51.117 41.444 144.946 1.00 26.05 127 TYR B N 1
ATOM 3625 C CA . TYR B 1 131 ? 51.113 41.301 146.392 1.00 30.04 127 TYR B CA 1
ATOM 3626 C C . TYR B 1 131 ? 50.452 42.511 147.029 1.00 26.59 127 TYR B C 1
ATOM 3627 O O . TYR B 1 131 ? 50.274 43.553 146.393 1.00 23.51 127 TYR B O 1
ATOM 3636 N N . GLU B 1 132 ? 50.109 42.380 148.303 1.00 25.60 128 GLU B N 1
ATOM 3637 C CA . GLU B 1 132 ? 49.455 43.473 149.002 1.00 24.88 128 GLU B CA 1
ATOM 3638 C C . GLU B 1 132 ? 49.923 43.498 150.467 1.00 22.45 128 GLU B C 1
ATOM 3639 O O . GLU B 1 132 ? 49.946 42.460 151.154 1.00 26.00 128 GLU B O 1
ATOM 3645 N N . HIS B 1 133 ? 50.358 44.676 150.895 1.00 20.92 129 HIS B N 1
ATOM 3646 C CA . HIS B 1 133 ? 50.798 44.922 152.272 1.00 26.30 129 HIS B CA 1
ATOM 3647 C C . HIS B 1 133 ? 49.733 45.690 153.026 1.00 24.82 129 HIS B C 1
ATOM 3648 O O . HIS B 1 133 ? 49.436 46.834 152.684 1.00 26.79 129 HIS B O 1
ATOM 3655 N N . ASN B 1 134 ? 49.180 45.090 154.069 1.00 22.17 130 ASN B N 1
ATOM 3656 C CA . ASN B 1 134 ? 48.303 45.837 154.939 1.00 23.13 130 ASN B CA 1
ATOM 3657 C C . ASN B 1 134 ? 49.114 46.647 155.934 1.00 27.94 130 ASN B C 1
ATOM 3658 O O . ASN B 1 134 ? 50.068 46.140 156.529 1.00 27.35 130 ASN B O 1
ATOM 3663 N N . LEU B 1 135 ? 48.728 47.899 156.125 1.00 23.28 131 LEU B N 1
ATOM 3664 C CA . LEU B 1 135 ? 49.500 48.809 156.969 1.00 25.35 131 LEU B CA 1
ATOM 3665 C C . LEU B 1 135 ? 48.931 48.858 158.388 1.00 25.57 131 LEU B C 1
ATOM 3666 O O . LEU B 1 135 ? 47.720 48.860 158.568 1.00 27.06 131 LEU B O 1
ATOM 3671 N N . GLN B 1 136 ? 49.795 48.908 159.399 1.00 27.50 132 GLN B N 1
ATOM 3672 C CA . GLN B 1 136 ? 49.308 49.007 160.774 1.00 29.21 132 GLN B CA 1
ATOM 3673 C C . GLN B 1 136 ? 49.101 50.462 161.205 1.00 28.79 132 GLN B C 1
ATOM 3674 O O . GLN B 1 136 ? 48.646 50.737 162.321 1.00 33.20 132 GLN B O 1
ATOM 3680 N N . ARG B 1 137 ? 49.433 51.382 160.313 1.00 26.89 133 ARG B N 1
ATOM 3681 C CA . ARG B 1 137 ? 49.251 52.814 160.535 1.00 31.21 133 ARG B CA 1
ATOM 3682 C C . ARG B 1 137 ? 48.686 53.400 159.266 1.00 27.53 133 ARG B C 1
ATOM 3683 O O . ARG B 1 137 ? 49.067 52.970 158.185 1.00 27.58 133 ARG B O 1
ATOM 3691 N N . THR B 1 138 ? 47.826 54.402 159.379 1.00 24.02 134 THR B N 1
ATOM 3692 C CA A THR B 1 138 ? 47.280 55.053 158.187 0.83 24.84 134 THR B CA 1
ATOM 3693 C CA B THR B 1 138 ? 47.267 55.054 158.198 0.17 27.11 134 THR B CA 1
ATOM 3694 C C . THR B 1 138 ? 48.358 55.793 157.413 1.00 29.07 134 THR B C 1
ATOM 3695 O O . THR B 1 138 ? 49.228 56.454 157.993 1.00 24.59 134 THR B O 1
ATOM 3702 N N . ALA B 1 139 ? 48.317 55.657 156.089 1.00 19.26 135 ALA B N 1
ATOM 3703 C CA . ALA B 1 139 ? 49.356 56.205 155.228 1.00 18.85 135 ALA B CA 1
ATOM 3704 C C . ALA B 1 139 ? 49.113 57.647 154.800 1.00 20.90 135 ALA B C 1
ATOM 3705 O O . ALA B 1 139 ? 47.978 58.110 154.709 1.00 22.97 135 ALA B O 1
ATOM 3707 N N . CYS B 1 140 ? 50.208 58.342 154.509 1.00 20.71 136 CYS B N 1
ATOM 3708 C CA . CYS B 1 140 ? 50.140 59.658 153.913 1.00 16.49 136 CYS B CA 1
ATOM 3709 C C . CYS B 1 140 ? 50.597 59.615 152.456 1.00 20.55 136 CYS B C 1
ATOM 3710 O O . CYS B 1 140 ? 49.815 59.871 151.547 1.00 21.16 136 CYS B O 1
ATOM 3713 N N . ASN B 1 141 ? 51.869 59.290 152.252 1.00 19.15 137 ASN B N 1
ATOM 3714 C CA . ASN B 1 141 ? 52.448 59.293 150.905 1.00 20.69 137 ASN B CA 1
ATOM 3715 C C . ASN B 1 141 ? 53.592 58.298 150.818 1.00 17.41 137 ASN B C 1
ATOM 3716 O O . ASN B 1 141 ? 53.879 57.595 151.794 1.00 20.58 137 ASN B O 1
ATOM 3729 N N . THR B 1 143 ? 57.514 57.010 148.544 1.00 20.44 139 THR B N 1
ATOM 3730 C CA . THR B 1 143 ? 58.530 57.190 147.531 1.00 21.59 139 THR B CA 1
ATOM 3731 C C . THR B 1 143 ? 59.140 55.825 147.253 1.00 21.55 139 THR B C 1
ATOM 3732 O O . THR B 1 143 ? 58.783 54.840 147.891 1.00 21.83 139 THR B O 1
ATOM 3736 N N . TYR B 1 144 ? 60.018 55.745 146.263 1.00 20.27 140 TYR B N 1
ATOM 3737 C CA . TYR B 1 144 ? 60.583 54.458 145.907 1.00 21.12 140 TYR B CA 1
ATOM 3738 C C . TYR B 1 144 ? 61.945 54.636 145.274 1.00 24.12 140 TYR B C 1
ATOM 3739 O O . TYR B 1 144 ? 62.317 55.739 144.869 1.00 22.95 140 TYR B O 1
ATOM 3748 N N . GLY B 1 145 ? 62.694 53.544 145.194 1.00 23.26 141 GLY B N 1
ATOM 3749 C CA . GLY B 1 145 ? 63.994 53.605 144.567 1.00 26.87 141 GLY B CA 1
ATOM 3750 C C . GLY B 1 145 ? 64.875 52.488 145.055 1.00 26.64 141 GLY B C 1
ATOM 3751 O O . GLY B 1 145 ? 64.458 51.630 145.830 1.00 25.93 141 GLY B O 1
ATOM 3752 N N . SER B 1 146 ? 66.117 52.498 144.601 1.00 27.16 142 SER B N 1
ATOM 3753 C CA A SER B 1 146 ? 67.048 51.421 144.898 0.50 30.62 142 SER B CA 1
ATOM 3754 C CA B SER B 1 146 ? 67.022 51.401 144.913 0.50 30.28 142 SER B CA 1
ATOM 3755 C C . SER B 1 146 ? 67.759 51.640 146.233 1.00 28.76 142 SER B C 1
ATOM 3756 O O . SER B 1 146 ? 68.991 51.795 146.263 1.00 33.53 142 SER B O 1
ATOM 3761 N N . PHE B 1 147 ? 66.985 51.660 147.318 1.00 29.41 143 PHE B N 1
ATOM 3762 C CA . PHE B 1 147 ? 67.497 51.940 148.660 1.00 31.80 143 PHE B CA 1
ATOM 3763 C C . PHE B 1 147 ? 68.674 51.030 148.963 1.00 36.01 143 PHE B C 1
ATOM 3764 O O . PHE B 1 147 ? 68.606 49.825 148.720 1.00 30.83 143 PHE B O 1
ATOM 3772 N N . GLY B 1 148 ? 69.742 51.599 149.509 1.00 32.86 144 GLY B N 1
ATOM 3773 C CA . GLY B 1 148 ? 70.893 50.813 149.912 1.00 31.99 144 GLY B CA 1
ATOM 3774 C C . GLY B 1 148 ? 71.840 50.550 148.761 1.00 34.58 144 GLY B C 1
ATOM 3775 O O . GLY B 1 148 ? 72.847 49.870 148.929 1.00 41.24 144 GLY B O 1
ATOM 3776 N N . GLY B 1 149 ? 71.525 51.093 147.589 1.00 35.63 145 GLY B N 1
ATOM 3777 C CA . GLY B 1 149 ? 72.386 50.925 146.426 1.00 37.43 145 GLY B CA 1
ATOM 3778 C C . GLY B 1 149 ? 72.178 49.607 145.699 1.00 42.88 145 GLY B C 1
ATOM 3779 O O . GLY B 1 149 ? 72.946 49.255 144.808 1.00 42.58 145 GLY B O 1
ATOM 3780 N N . VAL B 1 150 ? 71.138 48.872 146.074 1.00 40.86 146 VAL B N 1
ATOM 3781 C CA . VAL B 1 150 ? 70.792 47.639 145.374 1.00 46.24 146 VAL B CA 1
ATOM 3782 C C . VAL B 1 150 ? 70.465 47.947 143.918 1.00 50.92 146 VAL B C 1
ATOM 3783 O O . VAL B 1 150 ? 70.032 49.037 143.606 1.00 63.65 146 VAL B O 1
ATOM 3787 N N . LYS B 1 151 ? 70.706 47.013 143.011 1.00 49.73 147 LYS B N 1
ATOM 3788 C CA . LYS B 1 151 ? 70.453 47.297 141.603 1.00 48.80 147 LYS B CA 1
ATOM 3789 C C . LYS B 1 151 ? 69.280 46.477 141.088 1.00 42.60 147 LYS B C 1
ATOM 3790 O O . LYS B 1 151 ? 69.044 45.370 141.553 1.00 41.08 147 LYS B O 1
ATOM 3792 N N . GLY B 1 152 ? 68.527 47.036 140.146 1.00 43.16 148 GLY B N 1
ATOM 3793 C CA . GLY B 1 152 ? 67.509 46.273 139.448 1.00 37.71 148 GLY B CA 1
ATOM 3794 C C . GLY B 1 152 ? 66.218 46.089 140.218 1.00 38.20 148 GLY B C 1
ATOM 3795 O O . GLY B 1 152 ? 65.391 45.240 139.872 1.00 36.98 148 GLY B O 1
ATOM 3796 N N . ARG B 1 153 ? 66.023 46.884 141.260 1.00 34.47 149 ARG B N 1
ATOM 3797 C CA . ARG B 1 153 ? 64.792 46.768 142.023 1.00 36.42 149 ARG B CA 1
ATOM 3798 C C . ARG B 1 153 ? 64.452 48.066 142.724 1.00 36.06 149 ARG B C 1
ATOM 3799 O O . ARG B 1 153 ? 65.325 48.848 143.108 1.00 38.95 149 ARG B O 1
ATOM 3807 N N . ASP B 1 154 ? 63.158 48.288 142.863 1.00 27.56 150 ASP B N 1
ATOM 3808 C CA . ASP B 1 154 ? 62.640 49.500 143.463 1.00 24.95 150 ASP B CA 1
ATOM 3809 C C . ASP B 1 154 ? 61.954 49.126 144.756 1.00 28.80 150 ASP B C 1
ATOM 3810 O O . ASP B 1 154 ? 60.938 48.441 144.740 1.00 26.60 150 ASP B O 1
ATOM 3815 N N . LEU B 1 155 ? 62.541 49.527 145.877 1.00 26.17 151 LEU B N 1
ATOM 3816 C CA . LEU B 1 155 ? 61.914 49.301 147.178 1.00 24.29 151 LEU B CA 1
ATOM 3817 C C . LEU B 1 155 ? 60.976 50.466 147.424 1.00 25.17 151 LEU B C 1
ATOM 3818 O O . LEU B 1 155 ? 61.093 51.494 146.759 1.00 23.02 151 LEU B O 1
ATOM 3823 N N . ILE B 1 156 ? 60.063 50.327 148.383 1.00 21.65 152 ILE B N 1
ATOM 3824 C CA . ILE B 1 156 ? 59.088 51.380 148.643 1.00 21.83 152 ILE B CA 1
ATOM 3825 C C . ILE B 1 156 ? 59.139 51.840 150.094 1.00 22.74 152 ILE B C 1
ATOM 3826 O O . ILE B 1 156 ? 59.287 51.029 150.996 1.00 21.91 152 ILE B O 1
ATOM 3831 N N . CYS B 1 157 ? 59.025 53.149 150.299 1.00 18.10 153 CYS B N 1
ATOM 3832 C CA . CYS B 1 157 ? 58.949 53.708 151.648 1.00 20.30 153 CYS B CA 1
ATOM 3833 C C . CYS B 1 157 ? 57.675 54.521 151.763 1.00 18.06 153 CYS B C 1
ATOM 3834 O O . CYS B 1 157 ? 57.450 55.431 150.973 1.00 21.82 153 CYS B O 1
ATOM 3837 N N . ILE B 1 158 ? 56.824 54.146 152.717 1.00 18.42 154 ILE B N 1
ATOM 3838 C CA . ILE B 1 158 ? 55.570 54.836 152.958 1.00 17.95 154 ILE B CA 1
ATOM 3839 C C . ILE B 1 158 ? 55.707 55.650 154.233 1.00 20.35 154 ILE B C 1
ATOM 3840 O O . ILE B 1 158 ? 56.114 55.104 155.273 1.00 24.18 154 ILE B O 1
ATOM 3845 N N . GLN B 1 159 ? 55.355 56.929 154.159 1.00 20.56 155 GLN B N 1
ATOM 3846 C CA . GLN B 1 159 ? 55.258 57.761 155.365 1.00 20.55 155 GLN B CA 1
ATOM 3847 C C . GLN B 1 159 ? 53.855 57.700 155.933 1.00 22.29 155 GLN B C 1
ATOM 3848 O O . GLN B 1 159 ? 52.885 57.977 155.224 1.00 21.34 155 GLN B O 1
ATOM 3854 N N . SER B 1 160 ? 53.732 57.347 157.214 1.00 19.82 156 SER B N 1
ATOM 3855 C CA . SER B 1 160 ? 52.419 57.328 157.846 1.00 22.38 156 SER B CA 1
ATOM 3856 C C . SER B 1 160 ? 51.985 58.734 158.239 1.00 24.03 156 SER B C 1
ATOM 3857 O O . SER B 1 160 ? 52.815 59.649 158.333 1.00 22.29 156 SER B O 1
ATOM 3868 N N . ASP B 1 162 ? 51.185 59.668 161.084 1.00 22.81 158 ASP B N 1
ATOM 3869 C CA . ASP B 1 162 ? 51.800 60.043 162.360 1.00 25.79 158 ASP B CA 1
ATOM 3870 C C . ASP B 1 162 ? 53.337 59.973 162.322 1.00 27.86 158 ASP B C 1
ATOM 3871 O O . ASP B 1 162 ? 53.996 59.974 163.357 1.00 30.75 158 ASP B O 1
ATOM 3876 N N . GLY B 1 163 ? 53.901 59.914 161.126 1.00 27.53 159 GLY B N 1
ATOM 3877 C CA . GLY B 1 163 ? 55.316 60.198 160.948 1.00 28.64 159 GLY B CA 1
ATOM 3878 C C . GLY B 1 163 ? 56.285 59.042 161.046 1.00 31.47 159 GLY B C 1
ATOM 3879 O O . GLY B 1 163 ? 57.452 59.229 161.378 1.00 31.51 159 GLY B O 1
ATOM 3888 N N . LEU B 1 165 ? 58.338 56.312 158.900 1.00 22.73 161 LEU B N 1
ATOM 3889 C CA . LEU B 1 165 ? 58.747 55.837 157.577 1.00 24.04 161 LEU B CA 1
ATOM 3890 C C . LEU B 1 165 ? 58.760 54.304 157.607 1.00 27.19 161 LEU B C 1
ATOM 3891 O O . LEU B 1 165 ? 59.449 53.696 158.420 1.00 30.93 161 LEU B O 1
ATOM 3904 N N . VAL B 1 167 ? 59.418 50.927 155.504 1.00 25.37 163 VAL B N 1
ATOM 3905 C CA . VAL B 1 167 ? 60.145 50.466 154.326 1.00 24.15 163 VAL B CA 1
ATOM 3906 C C . VAL B 1 167 ? 59.776 49.039 153.948 1.00 25.02 163 VAL B C 1
ATOM 3907 O O . VAL B 1 167 ? 59.823 48.142 154.788 1.00 26.39 163 VAL B O 1
ATOM 3911 N N . PHE B 1 168 ? 59.414 48.848 152.677 1.00 24.04 164 PHE B N 1
ATOM 3912 C CA . PHE B 1 168 ? 59.073 47.534 152.145 1.00 25.21 164 PHE B CA 1
ATOM 3913 C C . PHE B 1 168 ? 60.061 47.096 151.087 1.00 26.46 164 PHE B C 1
ATOM 3914 O O . PHE B 1 168 ? 60.282 47.809 150.104 1.00 27.06 164 PHE B O 1
ATOM 3922 N N . GLU B 1 169 ? 60.647 45.915 151.286 1.00 26.46 165 GLU B N 1
ATOM 3923 C CA . GLU B 1 169 ? 61.527 45.319 150.285 1.00 28.36 165 GLU B CA 1
ATOM 3924 C C . GLU B 1 169 ? 60.695 44.466 149.344 1.00 26.17 165 GLU B C 1
ATOM 3925 O O . GLU B 1 169 ? 60.642 43.241 149.485 1.00 30.17 165 GLU B O 1
ATOM 3931 N N . GLN B 1 170 ? 60.033 45.137 148.402 1.00 25.41 166 GLN B N 1
ATOM 3932 C CA . GLN B 1 170 ? 59.127 44.483 147.470 1.00 25.14 166 GLN B CA 1
ATOM 3933 C C . GLN B 1 170 ? 58.102 43.662 148.258 1.00 24.46 166 GLN B C 1
ATOM 3934 O O . GLN B 1 170 ? 57.313 44.254 148.993 1.00 27.26 166 GLN B O 1
ATOM 3940 N N . GLU B 1 171 ? 58.126 42.335 148.142 1.00 28.33 167 GLU B N 1
ATOM 3941 C CA . GLU B 1 171 ? 57.091 41.491 148.764 1.00 29.78 167 GLU B CA 1
ATOM 3942 C C . GLU B 1 171 ? 57.156 41.383 150.299 1.00 31.67 167 GLU B C 1
ATOM 3943 O O . GLU B 1 171 ? 56.267 40.771 150.906 1.00 30.47 167 GLU B O 1
ATOM 3949 N N . SER B 1 172 ? 58.182 41.944 150.938 1.00 27.09 168 SER B N 1
ATOM 3950 C CA . SER B 1 172 ? 58.257 41.836 152.407 1.00 33.32 168 SER B CA 1
ATOM 3951 C C . SER B 1 172 ? 58.569 43.146 153.128 1.00 37.15 168 SER B C 1
ATOM 3952 O O . SER B 1 172 ? 59.370 43.967 152.671 1.00 35.83 168 SER B O 1
ATOM 3955 N N . TYR B 1 173 ? 57.891 43.332 154.255 1.00 30.88 169 TYR B N 1
ATOM 3956 C CA . TYR B 1 173 ? 58.123 44.462 155.141 1.00 33.60 169 TYR B CA 1
ATOM 3957 C C . TYR B 1 173 ? 59.521 44.392 155.719 1.00 34.03 169 TYR B C 1
ATOM 3958 O O . TYR B 1 173 ? 59.931 43.347 156.212 1.00 31.57 169 TYR B O 1
ATOM 3967 N N . ALA B 1 174 ? 60.254 45.496 155.663 1.00 31.03 170 ALA B N 1
ATOM 3968 C CA . ALA B 1 174 ? 61.605 45.520 156.218 1.00 34.23 170 ALA B CA 1
ATOM 3969 C C . ALA B 1 174 ? 61.623 46.090 157.636 1.00 33.60 170 ALA B C 1
ATOM 3970 O O . ALA B 1 174 ? 61.966 45.388 158.574 1.00 34.54 170 ALA B O 1
ATOM 3972 N N . PHE B 1 175 ? 61.245 47.355 157.795 1.00 30.30 171 PHE B N 1
ATOM 3973 C CA . PHE B 1 175 ? 61.302 47.998 159.109 1.00 34.00 171 PHE B CA 1
ATOM 3974 C C . PHE B 1 175 ? 60.570 49.329 159.081 1.00 33.67 171 PHE B C 1
ATOM 3975 O O . PHE B 1 175 ? 60.259 49.854 158.011 1.00 31.79 171 PHE B O 1
ATOM 3983 N N . GLY B 1 176 ? 60.323 49.884 160.264 1.00 31.58 172 GLY B N 1
ATOM 3984 C CA . GLY B 1 176 ? 59.716 51.199 160.371 1.00 30.44 172 GLY B CA 1
ATOM 3985 C C . GLY B 1 176 ? 60.429 52.051 161.404 1.00 28.27 172 GLY B C 1
ATOM 3986 O O . GLY B 1 176 ? 60.894 51.546 162.438 1.00 33.92 172 GLY B O 1
ATOM 3987 N N . ARG B 1 177 ? 60.495 53.347 161.137 1.00 27.58 173 ARG B N 1
ATOM 3988 C CA . ARG B 1 177 ? 61.212 54.289 161.996 1.00 32.51 173 ARG B CA 1
ATOM 3989 C C . ARG B 1 177 ? 60.446 55.590 162.097 1.00 27.85 173 ARG B C 1
ATOM 3990 O O . ARG B 1 177 ? 59.990 56.114 161.089 1.00 28.92 173 ARG B O 1
ATOM 3998 N N . PHE B 1 178 ? 60.329 56.133 163.300 1.00 25.97 174 PHE B N 1
ATOM 3999 C CA . PHE B 1 178 ? 59.675 57.425 163.481 1.00 30.56 174 PHE B CA 1
ATOM 4000 C C . PHE B 1 178 ? 60.613 58.590 163.208 1.00 32.38 174 PHE B C 1
ATOM 4001 O O . PHE B 1 178 ? 61.739 58.619 163.699 1.00 32.02 174 PHE B O 1
ATOM 4009 N N . LEU B 1 179 ? 60.127 59.571 162.458 1.00 25.75 175 LEU B N 1
ATOM 4010 C CA . LEU B 1 179 ? 60.880 60.812 162.225 1.00 26.57 175 LEU B CA 1
ATOM 4011 C C . LEU B 1 179 ? 60.912 61.688 163.472 1.00 28.67 175 LEU B C 1
ATOM 4012 O O . LEU B 1 179 ? 59.899 61.841 164.141 1.00 30.06 175 LEU B O 1
ATOM 4017 N N . PRO B 1 180 ? 62.067 62.295 163.769 1.00 29.03 176 PRO B N 1
ATOM 4018 C CA . PRO B 1 180 ? 62.112 63.284 164.852 1.00 33.08 176 PRO B CA 1
ATOM 4019 C C . PRO B 1 180 ? 61.571 64.631 164.371 1.00 32.91 176 PRO B C 1
ATOM 4020 O O . PRO B 1 180 ? 61.479 64.821 163.146 1.00 30.45 176 PRO B O 1
ATOM 4024 N N . GLY B 1 181 ? 61.220 65.530 165.298 1.00 31.48 177 GLY B N 1
ATOM 4025 C CA . GLY B 1 181 ? 60.793 66.886 164.954 1.00 33.13 177 GLY B CA 1
ATOM 4026 C C . GLY B 1 181 ? 59.610 66.909 164.000 1.00 30.14 177 GLY B C 1
ATOM 4027 O O . GLY B 1 181 ? 59.534 67.738 163.068 1.00 28.42 177 GLY B O 1
ATOM 4028 N N . PHE B 1 182 ? 58.684 65.982 164.232 1.00 30.26 178 PHE B N 1
ATOM 4029 C CA . PHE B 1 182 ? 57.569 65.748 163.309 1.00 28.26 178 PHE B CA 1
ATOM 4030 C C . PHE B 1 182 ? 56.281 66.346 163.854 1.00 32.53 178 PHE B C 1
ATOM 4031 O O . PHE B 1 182 ? 55.967 66.204 165.045 1.00 27.07 178 PHE B O 1
ATOM 4039 N N . LEU B 1 183 ? 55.521 67.000 162.986 1.00 25.21 179 LEU B N 1
ATOM 4040 C CA . LEU B 1 183 ? 54.192 67.451 163.371 1.00 29.66 179 LEU B CA 1
ATOM 4041 C C . LEU B 1 183 ? 53.148 66.955 162.368 1.00 26.89 179 LEU B C 1
ATOM 4042 O O . LEU B 1 183 ? 52.335 66.098 162.695 1.00 25.84 179 LEU B O 1
ATOM 4047 N N . LEU B 1 184 ? 53.183 67.498 161.153 1.00 22.47 180 LEU B N 1
ATOM 4048 C CA . LEU B 1 184 ? 52.375 67.014 160.027 1.00 25.46 180 LEU B CA 1
ATOM 4049 C C . LEU B 1 184 ? 53.283 66.462 158.922 1.00 23.47 180 LEU B C 1
ATOM 4050 O O . LEU B 1 184 ? 54.393 66.955 158.725 1.00 22.54 180 LEU B O 1
ATOM 4055 N N . PRO B 1 185 ? 52.815 65.432 158.196 1.00 23.07 181 PRO B N 1
ATOM 4056 C CA . PRO B 1 185 ? 53.684 64.818 157.183 1.00 20.65 181 PRO B CA 1
ATOM 4057 C C . PRO B 1 185 ? 53.906 65.739 155.981 1.00 22.87 181 PRO B C 1
ATOM 4058 O O . PRO B 1 185 ? 52.956 66.346 155.475 1.00 20.77 181 PRO B O 1
ATOM 4062 N N . GLY B 1 186 ? 55.154 65.841 155.537 1.00 19.63 182 GLY B N 1
ATOM 4063 C CA . GLY B 1 186 ? 55.501 66.685 154.405 1.00 16.30 182 GLY B CA 1
ATOM 4064 C C . GLY B 1 186 ? 55.726 65.809 153.177 1.00 18.30 182 GLY B C 1
ATOM 4065 O O . GLY B 1 186 ? 55.564 64.589 153.229 1.00 19.36 182 GLY B O 1
ATOM 4066 N N . PRO B 1 187 ? 56.068 66.436 152.056 1.00 19.98 183 PRO B N 1
ATOM 4067 C CA . PRO B 1 187 ? 56.395 65.653 150.862 1.00 20.24 183 PRO B CA 1
ATOM 4068 C C . PRO B 1 187 ? 57.577 64.743 151.146 1.00 20.36 183 PRO B C 1
ATOM 4069 O O . PRO B 1 187 ? 58.362 65.011 152.059 1.00 20.88 183 PRO B O 1
ATOM 4073 N N . LEU B 1 188 ? 57.698 63.672 150.370 1.00 19.24 184 LEU B N 1
ATOM 4074 C CA . LEU B 1 188 ? 58.687 62.637 150.626 1.00 19.38 184 LEU B CA 1
ATOM 4075 C C . LEU B 1 188 ? 59.367 62.239 149.321 1.00 21.95 184 LEU B C 1
ATOM 4076 O O . LEU B 1 188 ? 58.688 61.952 148.329 1.00 21.30 184 LEU B O 1
ATOM 4081 N N . ALA B 1 189 ? 60.692 62.229 149.296 1.00 17.29 185 ALA B N 1
ATOM 4082 C CA . ALA B 1 189 ? 61.395 61.765 148.084 1.00 21.35 185 ALA B CA 1
ATOM 4083 C C . ALA B 1 189 ? 62.645 60.980 148.431 1.00 24.74 185 ALA B C 1
ATOM 4084 O O . ALA B 1 189 ? 63.197 61.131 149.522 1.00 30.59 185 ALA B O 1
ATOM 4086 N N . TYR B 1 190 ? 63.096 60.149 147.495 1.00 22.07 186 TYR B N 1
ATOM 4087 C CA . TYR B 1 190 ? 64.300 59.365 147.708 1.00 23.89 186 TYR B CA 1
ATOM 4088 C C . TYR B 1 190 ? 65.391 59.820 146.743 1.00 23.45 186 TYR B C 1
ATOM 4089 O O . TYR B 1 190 ? 65.144 60.016 145.553 1.00 25.50 186 TYR B O 1
ATOM 4098 N N . SER B 1 191 ? 66.586 60.028 147.279 1.00 24.85 187 SER B N 1
ATOM 4099 C CA . SER B 1 191 ? 67.744 60.401 146.470 1.00 27.55 187 SER B CA 1
ATOM 4100 C C . SER B 1 191 ? 68.694 59.225 146.339 1.00 29.80 187 SER B C 1
ATOM 4101 O O . SER B 1 191 ? 69.307 58.806 147.320 1.00 27.70 187 SER B O 1
ATOM 4104 N N . SER B 1 192 ? 68.835 58.704 145.127 1.00 28.87 188 SER B N 1
ATOM 4105 C CA . SER B 1 192 ? 69.673 57.540 144.926 1.00 28.60 188 SER B CA 1
ATOM 4106 C C . SER B 1 192 ? 71.143 57.910 145.015 1.00 31.92 188 SER B C 1
ATOM 4107 O O . SER B 1 192 ? 71.956 57.117 145.471 1.00 39.26 188 SER B O 1
ATOM 4110 N N . ARG B 1 193 ? 71.478 59.119 144.573 1.00 35.80 189 ARG B N 1
ATOM 4111 C CA . ARG B 1 193 ? 72.858 59.591 144.610 1.00 38.55 189 ARG B CA 1
ATOM 4112 C C . ARG B 1 193 ? 73.420 59.644 146.038 1.00 38.69 189 ARG B C 1
ATOM 4113 O O . ARG B 1 193 ? 74.583 59.329 146.268 1.00 39.52 189 ARG B O 1
ATOM 4115 N N . THR B 1 194 ? 72.598 60.055 146.996 1.00 33.48 190 THR B N 1
ATOM 4116 C CA . THR B 1 194 ? 73.052 60.164 148.382 1.00 31.38 190 THR B CA 1
ATOM 4117 C C . THR B 1 194 ? 72.455 59.043 149.238 1.00 32.33 190 THR B C 1
ATOM 4118 O O . THR B 1 194 ? 72.707 58.977 150.441 1.00 34.70 190 THR B O 1
ATOM 4122 N N . ASP B 1 195 ? 71.668 58.174 148.601 1.00 29.66 191 ASP B N 1
ATOM 4123 C CA . ASP B 1 195 ? 70.965 57.079 149.277 1.00 26.63 191 ASP B CA 1
ATOM 4124 C C . ASP B 1 195 ? 70.269 57.571 150.543 1.00 27.70 191 ASP B C 1
ATOM 4125 O O . ASP B 1 195 ? 70.490 57.038 151.641 1.00 30.01 191 ASP B O 1
ATOM 4130 N N . SER B 1 196 ? 69.449 58.602 150.372 1.00 25.18 192 SER B N 1
ATOM 4131 C CA . SER B 1 196 ? 68.797 59.286 151.485 1.00 29.17 192 SER B CA 1
ATOM 4132 C C . SER B 1 196 ? 67.334 59.577 151.194 1.00 30.00 192 SER B C 1
ATOM 4133 O O . SER B 1 196 ? 66.934 59.730 150.037 1.00 26.69 192 SER B O 1
ATOM 4136 N N . PHE B 1 197 ? 66.538 59.672 152.252 1.00 24.15 193 PHE B N 1
ATOM 4137 C CA . PHE B 1 197 ? 65.177 60.165 152.128 1.00 20.48 193 PHE B CA 1
ATOM 4138 C C . PHE B 1 197 ? 65.127 61.637 152.481 1.00 23.62 193 PHE B C 1
ATOM 4139 O O . PHE B 1 197 ? 65.748 62.087 153.453 1.00 23.47 193 PHE B O 1
ATOM 4147 N N . LEU B 1 198 ? 64.366 62.381 151.697 1.00 19.91 194 LEU B N 1
ATOM 4148 C CA . LEU B 1 198 ? 64.212 63.815 151.909 1.00 22.41 194 LEU B CA 1
ATOM 4149 C C . LEU B 1 198 ? 62.764 64.149 152.247 1.00 24.90 194 LEU B C 1
ATOM 4150 O O . LEU B 1 198 ? 61.843 63.615 151.624 1.00 21.07 194 LEU B O 1
ATOM 4155 N N . THR B 1 199 ? 62.563 65.022 153.229 1.00 19.71 195 THR B N 1
ATOM 4156 C CA . THR B 1 199 ? 61.218 65.522 153.513 1.00 19.82 195 THR B CA 1
ATOM 4157 C C . THR B 1 199 ? 61.293 66.973 153.958 1.00 22.26 195 THR B C 1
ATOM 4158 O O . THR B 1 199 ? 62.378 67.566 154.009 1.00 20.39 195 THR B O 1
ATOM 4162 N N . VAL B 1 200 ? 60.142 67.578 154.224 1.00 20.61 196 VAL B N 1
ATOM 4163 C CA . VAL B 1 200 ? 60.139 68.939 154.738 1.00 19.40 196 VAL B CA 1
ATOM 4164 C C . VAL B 1 200 ? 59.175 68.934 155.914 1.00 22.78 196 VAL B C 1
ATOM 4165 O O . VAL B 1 200 ? 58.034 68.499 155.771 1.00 19.87 196 VAL B O 1
ATOM 4169 N N . SER B 1 201 ? 59.641 69.377 157.077 1.00 20.63 197 SER B N 1
ATOM 4170 C CA . SER B 1 201 ? 58.816 69.312 158.291 1.00 20.17 197 SER B CA 1
ATOM 4171 C C . SER B 1 201 ? 57.903 70.516 158.449 1.00 21.94 197 SER B C 1
ATOM 4172 O O . SER B 1 201 ? 58.026 71.498 157.727 1.00 22.42 197 SER B O 1
ATOM 4175 N N . SER B 1 202 ? 57.015 70.460 159.438 1.00 21.19 198 SER B N 1
ATOM 4176 C CA . SER B 1 202 ? 56.113 71.576 159.702 1.00 21.71 198 SER B CA 1
ATOM 4177 C C . SER B 1 202 ? 56.825 72.818 160.219 1.00 24.46 198 SER B C 1
ATOM 4178 O O . SER B 1 202 ? 56.307 73.918 160.087 1.00 28.66 198 SER B O 1
ATOM 4181 N N . CYS B 1 203 ? 58.008 72.665 160.806 1.00 24.88 199 CYS B N 1
ATOM 4182 C CA . CYS B 1 203 ? 58.742 73.851 161.251 1.00 30.83 199 CYS B CA 1
ATOM 4183 C C . CYS B 1 203 ? 59.703 74.311 160.155 1.00 28.50 199 CYS B C 1
ATOM 4184 O O . CYS B 1 203 ? 60.671 75.026 160.419 1.00 27.13 199 CYS B O 1
ATOM 4187 N N . GLN B 1 204 ? 59.395 73.899 158.926 1.00 23.72 200 GLN B N 1
ATOM 4188 C CA . GLN B 1 204 ? 59.943 74.485 157.703 1.00 21.39 200 GLN B CA 1
ATOM 4189 C C . GLN B 1 204 ? 61.403 74.090 157.431 1.00 22.22 200 GLN B C 1
ATOM 4190 O O . GLN B 1 204 ? 62.168 74.842 156.823 1.00 25.27 200 GLN B O 1
ATOM 4196 N N . GLN B 1 205 ? 61.764 72.885 157.857 1.00 25.12 201 GLN B N 1
ATOM 4197 C CA A GLN B 1 205 ? 63.100 72.337 157.628 0.51 25.02 201 GLN B CA 1
ATOM 4198 C CA B GLN B 1 205 ? 63.097 72.372 157.587 0.49 24.52 201 GLN B CA 1
ATOM 4199 C C . GLN B 1 205 ? 63.083 71.285 156.527 1.00 21.42 201 GLN B C 1
ATOM 4200 O O . GLN B 1 205 ? 62.356 70.300 156.640 1.00 22.35 201 GLN B O 1
ATOM 4211 N N . VAL B 1 206 ? 63.886 71.477 155.479 1.00 20.69 202 VAL B N 1
ATOM 4212 C CA . VAL B 1 206 ? 64.137 70.377 154.575 1.00 19.81 202 VAL B CA 1
ATOM 4213 C C . VAL B 1 206 ? 65.086 69.454 155.331 1.00 21.32 202 VAL B C 1
ATOM 4214 O O . VAL B 1 206 ? 66.031 69.937 155.952 1.00 26.26 202 VAL B O 1
ATOM 4218 N N . GLU B 1 207 ? 64.816 68.155 155.317 1.00 20.07 203 GLU B N 1
ATOM 4219 C CA . GLU B 1 207 ? 65.593 67.195 156.100 1.00 24.02 203 GLU B CA 1
ATOM 4220 C C . GLU B 1 207 ? 66.008 66.015 155.248 1.00 23.66 203 GLU B C 1
ATOM 4221 O O . GLU B 1 207 ? 65.216 65.503 154.471 1.00 23.99 203 GLU B O 1
ATOM 4227 N N . SER B 1 208 ? 67.244 65.573 155.428 1.00 24.02 204 SER B N 1
ATOM 4228 C CA . SER B 1 208 ? 67.773 64.428 154.707 1.00 23.80 204 SER B CA 1
ATOM 4229 C C . SER B 1 208 ? 68.259 63.344 155.670 1.00 25.74 204 SER B C 1
ATOM 4230 O O . SER B 1 208 ? 69.050 63.610 156.570 1.00 27.20 204 SER B O 1
ATOM 4233 N N . TYR B 1 209 ? 67.769 62.129 155.470 1.00 23.88 205 TYR B N 1
ATOM 4234 C CA . TYR B 1 209 ? 68.113 60.979 156.302 1.00 27.94 205 TYR B CA 1
ATOM 4235 C C . TYR B 1 209 ? 68.762 59.875 155.478 1.00 26.49 205 TYR B C 1
ATOM 4236 O O . TYR B 1 209 ? 68.159 59.386 154.523 1.00 28.29 205 TYR B O 1
ATOM 4245 N N . LYS B 1 210 ? 69.963 59.456 155.866 1.00 27.30 206 LYS B N 1
ATOM 4246 C CA A LYS B 1 210 ? 70.644 58.366 155.177 0.62 31.22 206 LYS B CA 1
ATOM 4247 C CA B LYS B 1 210 ? 70.653 58.367 155.181 0.38 31.37 206 LYS B CA 1
ATOM 4248 C C . LYS B 1 210 ? 69.891 57.060 155.371 1.00 34.09 206 LYS B C 1
ATOM 4249 O O . LYS B 1 210 ? 69.458 56.740 156.477 1.00 37.01 206 LYS B O 1
ATOM 4260 N N . TYR B 1 211 ? 69.725 56.308 154.292 1.00 31.67 207 TYR B N 1
ATOM 4261 C CA . TYR B 1 211 ? 68.987 55.058 154.387 1.00 35.70 207 TYR B CA 1
ATOM 4262 C C . TYR B 1 211 ? 69.622 54.113 155.404 1.00 37.86 207 TYR B C 1
ATOM 4263 O O . TYR B 1 211 ? 68.931 53.514 156.225 1.00 37.47 207 TYR B O 1
ATOM 4272 N N . GLN B 1 212 ? 70.941 53.995 155.358 1.00 40.97 208 GLN B N 1
ATOM 4273 C CA . GLN B 1 212 ? 71.630 53.083 156.269 1.00 54.09 208 GLN B CA 1
ATOM 4274 C C . GLN B 1 212 ? 71.524 53.520 157.734 1.00 53.69 208 GLN B C 1
ATOM 4275 O O . GLN B 1 212 ? 71.480 52.681 158.629 1.00 55.26 208 GLN B O 1
ATOM 4281 N N . VAL B 1 213 ? 71.469 54.824 157.982 1.00 51.59 209 VAL B N 1
ATOM 4282 C CA . VAL B 1 213 ? 71.260 55.320 159.340 1.00 51.21 209 VAL B CA 1
ATOM 4283 C C . VAL B 1 213 ? 69.853 54.945 159.825 1.00 46.59 209 VAL B C 1
ATOM 4284 O O . VAL B 1 213 ? 69.679 54.479 160.952 1.00 48.12 209 VAL B O 1
ATOM 4288 N N . LEU B 1 214 ? 68.856 55.133 158.965 1.00 40.05 210 LEU B N 1
ATOM 4289 C CA . LEU B 1 214 ? 67.495 54.711 159.273 1.00 39.12 210 LEU B CA 1
ATOM 4290 C C . LEU B 1 214 ? 67.427 53.236 159.624 1.00 44.53 210 LEU B C 1
ATOM 4291 O O . LEU B 1 214 ? 66.839 52.857 160.641 1.00 51.76 210 LEU B O 1
ATOM 4296 N N . ALA B 1 215 ? 68.029 52.408 158.776 1.00 41.03 211 ALA B N 1
ATOM 4297 C CA . ALA B 1 215 ? 67.979 50.962 158.951 1.00 47.51 211 ALA B CA 1
ATOM 4298 C C . ALA B 1 215 ? 68.622 50.537 160.274 1.00 53.61 211 ALA B C 1
ATOM 4299 O O . ALA B 1 215 ? 68.163 49.600 160.931 1.00 55.25 211 ALA B O 1
ATOM 4301 N N . PHE B 1 216 ? 69.674 51.248 160.666 1.00 54.17 212 PHE B N 1
ATOM 4302 C CA . PHE B 1 216 ? 70.464 50.893 161.847 1.00 57.62 212 PHE B CA 1
ATOM 4303 C C . PHE B 1 216 ? 69.831 51.425 163.138 1.00 59.09 212 PHE B C 1
ATOM 4304 O O . PHE B 1 216 ? 70.062 50.883 164.223 1.00 65.45 212 PHE B O 1
ATOM 4306 N N . ALA B 1 217 ? 69.020 52.475 163.012 1.00 52.76 213 ALA B N 1
ATOM 4307 C CA . ALA B 1 217 ? 68.377 53.114 164.163 1.00 58.08 213 ALA B CA 1
ATOM 4308 C C . ALA B 1 217 ? 67.199 52.308 164.726 1.00 62.65 213 ALA B C 1
ATOM 4309 O O . ALA B 1 217 ? 66.053 52.751 164.673 1.00 61.78 213 ALA B O 1
ATOM 4311 N N . THR B 1 218 ? 67.488 51.145 165.296 1.00 67.22 214 THR B N 1
ATOM 4312 C CA . THR B 1 218 ? 66.442 50.231 165.752 1.00 72.60 214 THR B CA 1
ATOM 4313 C C . THR B 1 218 ? 65.602 50.743 166.934 1.00 81.06 214 THR B C 1
ATOM 4314 O O . THR B 1 218 ? 64.544 50.185 167.226 1.00 86.48 214 THR B O 1
ATOM 4318 N N . ASP B 1 219 ? 66.060 51.796 167.609 1.00 79.68 215 ASP B N 1
ATOM 4319 C CA . ASP B 1 219 ? 65.285 52.391 168.701 1.00 77.23 215 ASP B CA 1
ATOM 4320 C C . ASP B 1 219 ? 64.294 53.452 168.209 1.00 69.06 215 ASP B C 1
ATOM 4321 O O . ASP B 1 219 ? 63.672 54.156 169.011 1.00 61.99 215 ASP B O 1
ATOM 4323 N N . ALA B 1 220 ? 64.150 53.570 166.893 1.00 61.04 216 ALA B N 1
ATOM 4324 C CA . ALA B 1 220 ? 63.229 54.549 166.332 1.00 60.14 216 ALA B CA 1
ATOM 4325 C C . ALA B 1 220 ? 61.890 53.913 165.973 1.00 58.58 216 ALA B C 1
ATOM 4326 O O . ALA B 1 220 ? 61.006 54.596 165.463 1.00 47.57 216 ALA B O 1
ATOM 4328 N N . ASP B 1 221 ? 61.739 52.614 166.245 1.00 60.55 217 ASP B N 1
ATOM 4329 C CA . ASP B 1 221 ? 60.496 51.904 165.921 1.00 61.56 217 ASP B CA 1
ATOM 4330 C C . ASP B 1 221 ? 59.457 52.004 167.046 1.00 62.23 217 ASP B C 1
ATOM 4331 O O . ASP B 1 221 ? 58.385 51.397 166.978 1.00 60.23 217 ASP B O 1
ATOM 4333 N N . LYS B 1 222 ? 59.795 52.772 168.076 1.00 65.43 218 LYS B N 1
ATOM 4334 C CA . LYS B 1 222 ? 58.900 53.030 169.195 1.00 74.76 218 LYS B CA 1
ATOM 4335 C C . LYS B 1 222 ? 59.057 54.486 169.609 1.00 77.99 218 LYS B C 1
ATOM 4336 O O . LYS B 1 222 ? 60.104 55.089 169.377 1.00 80.64 218 LYS B O 1
ATOM 4338 N N . VAL B 1 238 ? 69.031 60.063 163.628 1.00 58.18 234 VAL B N 1
ATOM 4339 C CA . VAL B 1 238 ? 69.523 61.422 163.470 1.00 50.19 234 VAL B CA 1
ATOM 4340 C C . VAL B 1 238 ? 69.427 61.858 162.007 1.00 46.41 234 VAL B C 1
ATOM 4341 O O . VAL B 1 238 ? 69.578 61.056 161.089 1.00 44.36 234 VAL B O 1
ATOM 4345 N N . VAL B 1 239 ? 69.142 63.133 161.802 1.00 41.04 235 VAL B N 1
ATOM 4346 C CA . VAL B 1 239 ? 69.107 63.691 160.463 1.00 37.06 235 VAL B CA 1
ATOM 4347 C C . VAL B 1 239 ? 70.542 63.860 159.953 1.00 34.64 235 VAL B C 1
ATOM 4348 O O . VAL B 1 239 ? 71.469 64.038 160.735 1.00 37.56 235 VAL B O 1
ATOM 4352 N N . ASP B 1 240 ? 70.741 63.752 158.650 1.00 31.05 236 ASP B N 1
ATOM 4353 C CA . ASP B 1 240 ? 72.073 63.950 158.088 1.00 34.07 236 ASP B CA 1
ATOM 4354 C C . ASP B 1 240 ? 72.356 65.440 157.925 1.00 35.05 236 ASP B C 1
ATOM 4355 O O . ASP B 1 240 ? 73.403 65.932 158.337 1.00 36.93 236 ASP B O 1
ATOM 4360 N N . TRP B 1 241 ? 71.429 66.152 157.293 1.00 28.29 237 TRP B N 1
ATOM 4361 C CA . TRP B 1 241 ? 71.515 67.602 157.208 1.00 25.13 237 TRP B CA 1
ATOM 4362 C C . TRP B 1 241 ? 70.115 68.199 157.173 1.00 26.66 237 TRP B C 1
ATOM 4363 O O . TRP B 1 241 ? 69.135 67.505 156.895 1.00 25.81 237 TRP B O 1
ATOM 4374 N N . THR B 1 242 ? 70.042 69.486 157.486 1.00 29.37 238 THR B N 1
ATOM 4375 C CA A THR B 1 242 ? 68.784 70.219 157.461 0.64 31.50 238 THR B CA 1
ATOM 4376 C CA B THR B 1 242 ? 68.787 70.212 157.469 0.36 32.20 238 THR B CA 1
ATOM 4377 C C . THR B 1 242 ? 68.983 71.587 156.834 1.00 32.32 238 THR B C 1
ATOM 4378 O O . THR B 1 242 ? 70.093 72.136 156.832 1.00 31.57 238 THR B O 1
ATOM 4385 N N . LEU B 1 243 ? 67.903 72.139 156.301 1.00 26.07 239 LEU B N 1
ATOM 4386 C CA . LEU B 1 243 ? 67.921 73.483 155.754 1.00 27.67 239 LEU B CA 1
ATOM 4387 C C . LEU B 1 243 ? 66.599 74.168 156.056 1.00 26.73 239 LEU B C 1
ATOM 4388 O O . LEU B 1 243 ? 65.532 73.683 155.653 1.00 22.96 239 LEU B O 1
ATOM 4393 N N . ASN B 1 244 ? 66.655 75.286 156.769 1.00 25.68 240 ASN B N 1
ATOM 4394 C CA . ASN B 1 244 ? 65.433 76.024 157.026 1.00 31.80 240 ASN B CA 1
ATOM 4395 C C . ASN B 1 244 ? 65.072 76.859 155.821 1.00 28.20 240 ASN B C 1
ATOM 4396 O O . ASN B 1 244 ? 65.824 77.738 155.431 1.00 30.65 240 ASN B O 1
ATOM 4401 N N . ILE B 1 245 ? 63.918 76.593 155.227 1.00 26.43 241 ILE B N 1
ATOM 4402 C CA . ILE B 1 245 ? 63.534 77.355 154.052 1.00 24.15 241 ILE B CA 1
ATOM 4403 C C . ILE B 1 245 ? 62.506 78.442 154.384 1.00 28.44 241 ILE B C 1
ATOM 4404 O O . ILE B 1 245 ? 62.101 79.194 153.510 1.00 30.76 241 ILE B O 1
ATOM 4409 N N . GLY B 1 246 ? 62.085 78.519 155.647 1.00 25.93 242 GLY B N 1
ATOM 4410 C CA . GLY B 1 246 ? 61.262 79.636 156.093 1.00 30.39 242 GLY B CA 1
ATOM 4411 C C . GLY B 1 246 ? 59.850 79.672 155.544 1.00 28.26 242 GLY B C 1
ATOM 4412 O O . GLY B 1 246 ? 59.184 80.706 155.614 1.00 26.45 242 GLY B O 1
ATOM 4413 N N . GLU B 1 247 ? 59.399 78.549 154.991 1.00 25.26 243 GLU B N 1
ATOM 4414 C CA . GLU B 1 247 ? 58.035 78.423 154.499 1.00 24.43 243 GLU B CA 1
ATOM 4415 C C . GLU B 1 247 ? 57.639 76.962 154.430 1.00 21.77 243 GLU B C 1
ATOM 4416 O O . GLU B 1 247 ? 58.490 76.076 154.534 1.00 24.69 243 GLU B O 1
ATOM 4422 N N . GLN B 1 248 ? 56.352 76.695 154.254 1.00 20.82 244 GLN B N 1
ATOM 4423 C CA . GLN B 1 248 ? 55.922 75.317 154.082 1.00 21.08 244 GLN B CA 1
ATOM 4424 C C . GLN B 1 248 ? 56.232 74.849 152.659 1.00 21.99 244 GLN B C 1
ATOM 4425 O O . GLN B 1 248 ? 56.152 75.638 151.712 1.00 23.43 244 GLN B O 1
ATOM 4431 N N . ALA B 1 249 ? 56.555 73.570 152.506 1.00 20.53 245 ALA B N 1
ATOM 4432 C CA . ALA B 1 249 ? 56.742 73.003 151.160 1.00 20.77 245 ALA B CA 1
ATOM 4433 C C . ALA B 1 249 ? 55.493 72.317 150.625 1.00 24.75 245 ALA B C 1
ATOM 4434 O O . ALA B 1 249 ? 54.756 71.649 151.365 1.00 22.08 245 ALA B O 1
ATOM 4436 N N . LEU B 1 250 ? 55.249 72.485 149.325 1.00 21.58 246 LEU B N 1
ATOM 4437 C CA . LEU B 1 250 ? 54.194 71.736 148.647 1.00 23.65 246 LEU B CA 1
ATOM 4438 C C . LEU B 1 250 ? 54.704 70.398 148.121 1.00 23.25 246 LEU B C 1
ATOM 4439 O O . LEU B 1 250 ? 53.977 69.397 148.115 1.00 22.93 246 LEU B O 1
ATOM 4444 N N . ASP B 1 251 ? 55.956 70.372 147.677 1.00 20.77 247 ASP B N 1
ATOM 4445 C CA . ASP B 1 251 ? 56.465 69.182 146.989 1.00 18.01 247 ASP B CA 1
ATOM 4446 C C . ASP B 1 251 ? 57.989 69.177 146.936 1.00 22.76 247 ASP B C 1
ATOM 4447 O O . ASP B 1 251 ? 58.644 70.207 147.137 1.00 22.99 247 ASP B O 1
ATOM 4452 N N . ILE B 1 252 ? 58.535 67.999 146.669 1.00 23.89 248 ILE B N 1
ATOM 4453 C CA A ILE B 1 252 ? 59.960 67.857 146.507 0.46 25.36 248 ILE B CA 1
ATOM 4454 C CA B ILE B 1 252 ? 59.978 67.774 146.516 0.54 27.29 248 ILE B CA 1
ATOM 4455 C C . ILE B 1 252 ? 60.211 66.869 145.341 1.00 33.74 248 ILE B C 1
ATOM 4456 O O . ILE B 1 252 ? 59.531 65.849 145.211 1.00 28.71 248 ILE B O 1
ATOM 4465 N N . CYS B 1 253 ? 61.162 67.206 144.479 1.00 26.16 249 CYS B N 1
ATOM 4466 C CA . CYS B 1 253 ? 61.462 66.368 143.310 1.00 30.51 249 CYS B CA 1
ATOM 4467 C C . CYS B 1 253 ? 62.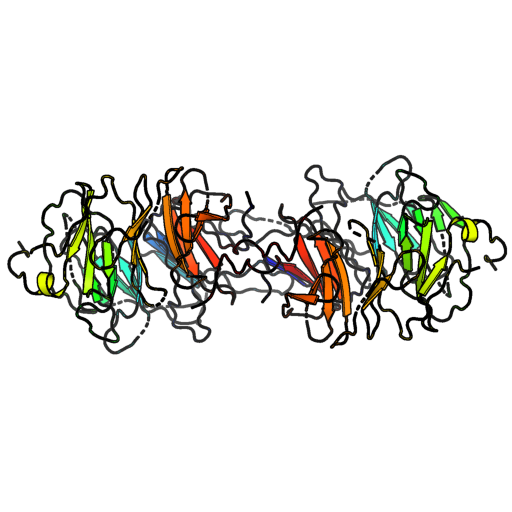967 66.200 143.214 1.00 37.13 249 CYS B C 1
ATOM 4468 O O . CYS B 1 253 ? 63.690 67.188 143.273 1.00 36.53 249 CYS B O 1
ATOM 4471 N N . ILE B 1 254 ? 63.458 64.971 143.086 1.00 25.02 250 ILE B N 1
ATOM 4472 C CA . ILE B 1 254 ? 64.901 64.800 142.947 1.00 25.86 250 ILE B CA 1
ATOM 4473 C C . ILE B 1 254 ? 65.184 64.371 141.523 1.00 26.77 250 ILE B C 1
ATOM 4474 O O . ILE B 1 254 ? 64.655 63.363 141.069 1.00 24.05 250 ILE B O 1
ATOM 4479 N N . VAL B 1 255 ? 65.967 65.166 140.804 1.00 26.10 251 VAL B N 1
ATOM 4480 C CA . VAL B 1 255 ? 66.208 64.874 139.385 1.00 30.27 251 VAL B CA 1
ATOM 4481 C C . VAL B 1 255 ? 67.652 65.094 138.998 1.00 34.56 251 VAL B C 1
ATOM 4482 O O . VAL B 1 255 ? 68.377 65.869 139.620 1.00 36.88 251 VAL B O 1
ATOM 4486 N N . SER B 1 256 ? 68.051 64.405 137.939 1.00 44.34 252 SER B N 1
ATOM 4487 C CA . SER B 1 256 ? 69.417 64.444 137.441 1.00 57.51 252 SER B CA 1
ATOM 4488 C C . SER B 1 256 ? 69.397 64.344 135.922 1.00 61.11 252 SER B C 1
ATOM 4489 O O . SER B 1 256 ? 68.826 63.406 135.366 1.00 66.54 252 SER B O 1
ATOM 4492 N N . PHE B 1 257 ? 69.992 65.322 135.249 1.00 65.58 253 PHE B N 1
ATOM 4493 C CA . PHE B 1 257 ? 70.091 65.281 133.792 1.00 68.69 253 PHE B CA 1
ATOM 4494 C C . PHE B 1 257 ? 71.541 65.402 133.342 1.00 69.12 253 PHE B C 1
ATOM 4495 O O . PHE B 1 257 ? 72.105 64.466 132.776 1.00 81.32 253 PHE B O 1
ATOM 4503 N N . SER B 1 263 ? 69.961 66.978 141.720 1.00 43.31 259 SER B N 1
ATOM 4504 C CA . SER B 1 263 ? 69.479 68.186 142.360 1.00 39.17 259 SER B CA 1
ATOM 4505 C C . SER B 1 263 ? 68.190 67.903 143.113 1.00 31.24 259 SER B C 1
ATOM 4506 O O . SER B 1 263 ? 67.309 67.190 142.639 1.00 28.71 259 SER B O 1
ATOM 4509 N N . VAL B 1 264 ? 68.095 68.489 144.291 1.00 24.97 260 VAL B N 1
ATOM 4510 C CA . VAL B 1 264 ? 66.890 68.401 145.099 1.00 25.11 260 VAL B CA 1
ATOM 4511 C C . VAL B 1 264 ? 66.063 69.652 144.886 1.00 27.22 260 VAL B C 1
ATOM 4512 O O . VAL B 1 264 ? 66.479 70.745 145.276 1.00 30.71 260 VAL B O 1
ATOM 4516 N N . PHE B 1 265 ? 64.913 69.510 144.238 1.00 20.49 261 PHE B N 1
ATOM 4517 C CA . PHE B 1 265 ? 64.070 70.666 143.970 1.00 19.35 261 PHE B CA 1
ATOM 4518 C C . PHE B 1 265 ? 62.974 70.729 145.003 1.00 19.57 261 PHE B C 1
ATOM 4519 O O . PHE B 1 265 ? 62.353 69.713 145.289 1.00 21.94 261 PHE B O 1
ATOM 4527 N N . VAL B 1 266 ? 62.733 71.915 145.552 1.00 18.70 262 VAL B N 1
ATOM 4528 C CA . VAL B 1 266 ? 61.665 72.077 146.537 1.00 19.56 262 VAL B CA 1
ATOM 4529 C C . VAL B 1 266 ? 60.697 73.149 146.072 1.00 21.06 262 VAL B C 1
ATOM 4530 O O . VAL B 1 266 ? 61.106 74.262 145.735 1.00 18.91 262 VAL B O 1
ATOM 4534 N N . LEU B 1 267 ? 59.419 72.799 146.025 1.00 18.70 263 LEU B N 1
ATOM 4535 C CA . LEU B 1 267 ? 58.372 73.761 145.712 1.00 21.42 263 LEU B CA 1
ATOM 4536 C C . LEU B 1 267 ? 57.793 74.277 147.024 1.00 19.43 263 LEU B C 1
ATOM 4537 O O . LEU B 1 267 ? 57.108 73.545 147.717 1.00 20.68 263 LEU B O 1
ATOM 4542 N N . GLY B 1 268 ? 58.094 75.520 147.362 1.00 22.49 264 GLY B N 1
ATOM 4543 C CA . GLY B 1 268 ? 57.534 76.125 148.559 1.00 20.52 264 GLY B CA 1
ATOM 4544 C C . GLY B 1 268 ? 56.304 76.934 148.240 1.00 26.69 264 GLY B C 1
ATOM 4545 O O . GLY B 1 268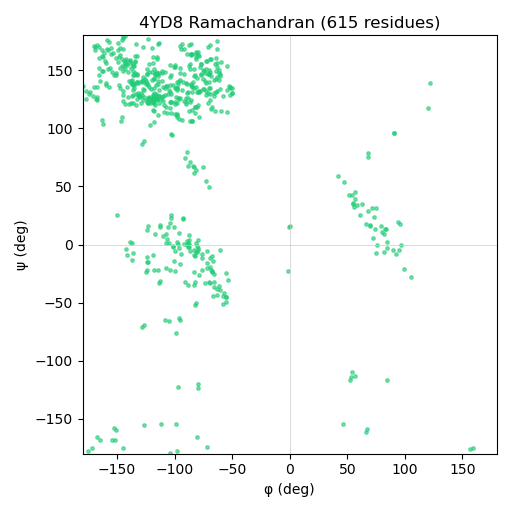 ? 55.982 77.155 147.069 1.00 26.95 264 GLY B O 1
ATOM 4546 N N . GLU B 1 269 ? 55.599 77.379 149.275 1.00 24.32 265 GLU B N 1
ATOM 4547 C CA A GLU B 1 269 ? 54.415 78.203 149.067 0.56 26.24 265 GLU B CA 1
ATOM 4548 C CA B GLU B 1 269 ? 54.421 78.215 149.087 0.44 25.92 265 GLU B CA 1
ATOM 4549 C C . GLU B 1 269 ? 54.774 79.562 148.475 1.00 27.66 265 GLU B C 1
ATOM 4550 O O . GLU B 1 269 ? 53.937 80.195 147.828 1.00 31.56 265 GLU B O 1
ATOM 4561 N N . ARG B 1 270 ? 56.012 80.005 148.699 1.00 27.38 266 ARG B N 1
ATOM 4562 C CA . ARG B 1 270 ? 56.440 81.340 148.271 1.00 33.48 266 ARG B CA 1
ATOM 4563 C C . ARG B 1 270 ? 57.694 81.336 147.383 1.00 36.02 266 ARG B C 1
ATOM 4564 O O . ARG B 1 270 ? 57.923 82.276 146.630 1.00 38.72 266 ARG B O 1
ATOM 4572 N N . ASN B 1 271 ? 58.506 80.291 147.486 1.00 28.22 267 ASN B N 1
ATOM 4573 C CA . ASN B 1 271 ? 59.745 80.222 146.716 1.00 27.57 267 ASN B CA 1
ATOM 4574 C C . ASN B 1 271 ? 59.949 78.840 146.095 1.00 29.78 267 ASN B C 1
ATOM 4575 O O . ASN B 1 271 ? 59.421 77.832 146.571 1.00 26.90 267 ASN B O 1
ATOM 4580 N N . PHE B 1 272 ? 60.718 78.822 145.017 1.00 21.56 268 PHE B N 1
ATOM 4581 C CA . PHE B 1 272 ? 61.126 77.603 144.345 1.00 21.42 268 PHE B CA 1
ATOM 4582 C C . PHE B 1 272 ? 62.620 77.428 144.652 1.00 20.76 268 PHE B C 1
ATOM 4583 O O . PHE B 1 272 ? 63.392 78.371 144.480 1.00 22.72 268 PHE B O 1
ATOM 4591 N N . PHE B 1 273 ? 63.027 76.255 145.137 1.00 23.71 269 PHE B N 1
ATOM 4592 C CA . PHE B 1 273 ? 64.434 76.014 145.495 1.00 21.05 269 PHE B CA 1
ATOM 4593 C C . PHE B 1 273 ? 65.080 74.910 144.669 1.00 23.00 269 PHE B C 1
ATOM 4594 O O . PHE B 1 273 ? 64.449 73.892 144.406 1.00 23.66 269 PHE B O 1
ATOM 4602 N N . CYS B 1 274 ? 66.354 75.093 144.321 1.00 21.31 270 CYS B N 1
ATOM 4603 C CA . CYS B 1 274 ? 67.192 74.002 143.827 1.00 21.58 270 CYS B CA 1
ATOM 4604 C C . CYS B 1 274 ? 68.366 73.818 144.783 1.00 23.91 270 CYS B C 1
ATOM 4605 O O . CYS B 1 274 ? 69.166 74.733 144.975 1.00 24.52 270 CYS B O 1
ATOM 4608 N N . LEU B 1 275 ? 68.429 72.659 145.431 1.00 24.28 271 LEU B N 1
ATOM 4609 C CA . LEU B 1 275 ? 69.491 72.368 146.387 1.00 22.61 271 LEU B CA 1
ATOM 4610 C C . LEU B 1 275 ? 70.530 71.426 145.793 1.00 27.93 271 LEU B C 1
ATOM 4611 O O . LEU B 1 275 ? 70.195 70.525 145.016 1.00 30.04 271 LEU B O 1
ATOM 4616 N N . LYS B 1 276 ? 71.789 71.639 146.155 1.00 28.63 272 LYS B N 1
ATOM 4617 C CA . LYS B 1 276 ? 72.798 70.599 146.006 1.00 29.65 272 LYS B CA 1
ATOM 4618 C C . LYS B 1 276 ? 72.360 69.462 146.917 1.00 32.11 272 LYS B C 1
ATOM 4619 O O . LYS B 1 276 ? 71.687 69.709 147.908 1.00 33.01 272 LYS B O 1
ATOM 4625 N N . ASP B 1 277 ? 72.718 68.221 146.625 1.00 38.01 273 ASP B N 1
ATOM 4626 C CA . ASP B 1 277 ? 72.175 67.171 147.480 1.00 40.86 273 ASP B CA 1
ATOM 4627 C C . ASP B 1 277 ? 72.938 67.049 148.797 1.00 35.02 273 ASP B C 1
ATOM 4628 O O . ASP B 1 277 ? 72.631 66.177 149.605 1.00 37.29 273 ASP B O 1
ATOM 4633 N N . ASN B 1 278 ? 73.907 67.937 149.022 1.00 34.38 274 ASN B N 1
ATOM 4634 C CA . ASN B 1 278 ? 74.498 68.070 150.350 1.00 31.99 274 ASN B CA 1
ATOM 4635 C C . ASN B 1 278 ? 73.699 69.075 151.181 1.00 30.14 274 ASN B C 1
ATOM 4636 O O . ASN B 1 278 ? 74.054 69.384 152.314 1.00 31.10 274 ASN B O 1
ATOM 4641 N N . GLY B 1 279 ? 72.632 69.606 150.593 1.00 26.59 275 GLY B N 1
ATOM 4642 C CA . GLY B 1 279 ? 71.743 70.494 151.320 1.00 30.48 275 GLY B CA 1
ATOM 4643 C C . GLY B 1 279 ? 71.989 71.986 151.189 1.00 33.04 275 GLY B C 1
ATOM 4644 O O . GLY B 1 279 ? 71.228 72.787 151.727 1.00 35.15 275 GLY B O 1
ATOM 4645 N N . GLN B 1 280 ? 73.056 72.376 150.500 1.00 27.37 276 GLN B N 1
ATOM 4646 C CA . GLN B 1 280 ? 73.283 73.794 150.233 1.00 25.23 276 GLN B CA 1
ATOM 4647 C C . GLN B 1 280 ? 72.372 74.272 149.104 1.00 27.51 276 GLN B C 1
ATOM 4648 O O . GLN B 1 280 ? 72.101 73.527 148.162 1.00 29.57 276 GLN B O 1
ATOM 4654 N N . ILE B 1 281 ? 71.922 75.518 149.182 1.00 28.05 277 ILE B N 1
ATOM 4655 C CA . ILE B 1 281 ? 71.124 76.087 148.099 1.00 25.17 277 ILE B CA 1
ATOM 4656 C C . ILE B 1 281 ? 71.994 76.299 146.862 1.00 24.01 277 ILE B C 1
ATOM 4657 O O . ILE B 1 281 ? 73.075 76.861 146.964 1.00 25.80 277 ILE B O 1
ATOM 4662 N N . ARG B 1 282 ? 71.545 75.814 145.702 1.00 23.97 278 ARG B N 1
ATOM 4663 C CA A ARG B 1 282 ? 72.221 76.066 144.432 0.57 25.03 278 ARG B CA 1
ATOM 4664 C CA B ARG B 1 282 ? 72.258 76.110 144.457 0.43 25.05 278 ARG B CA 1
ATOM 4665 C C . ARG B 1 282 ? 71.647 77.336 143.796 1.00 25.32 278 ARG B C 1
ATOM 4666 O O . ARG B 1 282 ? 72.375 78.237 143.353 1.00 26.38 278 ARG B O 1
ATOM 4681 N N . PHE B 1 283 ? 70.319 77.379 143.729 1.00 24.50 279 PHE B N 1
ATOM 4682 C CA . PHE B 1 283 ? 69.639 78.618 143.382 1.00 25.79 279 PHE B CA 1
ATOM 4683 C C . PHE B 1 283 ? 68.246 78.627 144.017 1.00 23.70 279 PHE B C 1
ATOM 4684 O O . PHE B 1 283 ? 67.731 77.592 144.433 1.00 22.86 279 PHE B O 1
ATOM 4705 N N . LYS B 1 285 ? 64.297 81.038 143.786 1.00 23.39 281 LYS B N 1
ATOM 4706 C CA . LYS B 1 285 ? 63.547 82.061 143.081 1.00 27.76 281 LYS B CA 1
ATOM 4707 C C . LYS B 1 285 ? 62.265 82.376 143.831 1.00 24.64 281 LYS B C 1
ATOM 4708 O O . LYS B 1 285 ? 61.525 81.463 144.174 1.00 24.58 281 LYS B O 1
ATOM 4714 N N . LYS B 1 286 ? 61.989 83.656 144.057 1.00 25.87 282 LYS B N 1
ATOM 4715 C CA A LYS B 1 286 ? 60.709 84.072 144.613 0.48 26.66 282 LYS B CA 1
ATOM 4716 C CA B LYS B 1 286 ? 60.707 84.042 144.623 0.52 26.84 282 LYS B CA 1
ATOM 4717 C C . LYS B 1 286 ? 59.621 83.930 143.558 1.00 29.11 282 LYS B C 1
ATOM 4718 O O . LYS B 1 286 ? 59.789 84.379 142.436 1.00 30.19 282 LYS B O 1
ATOM 4729 N N . LEU B 1 287 ? 58.508 83.309 143.920 1.00 23.89 283 LEU B N 1
ATOM 4730 C CA . LEU B 1 287 ? 57.402 83.174 142.987 1.00 31.54 283 LEU B CA 1
ATOM 4731 C C . LEU B 1 287 ? 56.453 84.366 143.113 1.00 32.94 283 LEU B C 1
ATOM 4732 O O . LEU B 1 287 ? 56.164 84.830 144.212 1.00 43.47 283 LEU B O 1
ATOM 4737 N N . ASP B 1 288 ? 55.978 84.853 141.972 1.00 37.88 284 ASP B N 1
ATOM 4738 C CA . ASP B 1 288 ? 55.109 86.022 141.922 1.00 49.87 284 ASP B CA 1
ATOM 4739 C C . ASP B 1 288 ? 53.637 85.647 142.075 1.00 53.37 284 ASP B C 1
ATOM 4740 O O . ASP B 1 288 ? 52.754 86.504 142.045 1.00 49.43 284 ASP B O 1
ATOM 4745 N N . TRP B 1 289 ? 53.387 84.355 142.232 1.00 47.13 285 TRP B N 1
ATOM 4746 C CA A TRP B 1 289 ? 52.031 83.847 142.384 0.57 43.97 285 TRP B CA 1
ATOM 4747 C CA B TRP B 1 289 ? 52.031 83.831 142.350 0.43 43.22 285 TRP B CA 1
ATOM 4748 C C . TRP B 1 289 ? 52.044 82.602 143.256 1.00 44.69 285 TRP B C 1
ATOM 4749 O O . TRP B 1 289 ? 53.100 82.044 143.533 1.00 48.28 285 TRP B O 1
ATOM 4770 N N . SER B 1 290 ? 50.874 82.177 143.709 1.00 40.94 286 SER B N 1
ATOM 4771 C CA A SER B 1 290 ? 50.780 80.959 144.507 0.53 37.02 286 SER B CA 1
ATOM 4772 C CA B SER B 1 290 ? 50.772 80.963 144.505 0.47 37.04 286 SER B CA 1
ATOM 4773 C C . SER B 1 290 ? 50.846 79.730 143.607 1.00 31.80 286 SER B C 1
ATOM 4774 O O . SER B 1 290 ? 49.986 79.534 142.753 1.00 32.26 286 SER B O 1
ATOM 4779 N N . PRO B 1 291 ? 51.878 78.894 143.793 1.00 28.13 287 PRO B N 1
ATOM 4780 C CA . PRO B 1 291 ? 52.003 77.700 142.950 1.00 27.17 287 PRO B CA 1
ATOM 4781 C C . PRO B 1 291 ? 51.049 76.580 143.371 1.00 28.41 287 PRO B C 1
ATOM 4782 O O . PRO B 1 291 ? 50.633 76.513 144.538 1.00 27.29 287 PRO B O 1
ATOM 4786 N N . SER B 1 292 ? 50.711 75.703 142.431 1.00 26.32 288 SER B N 1
ATOM 4787 C CA . SER B 1 292 ? 49.898 74.531 142.759 1.00 25.36 288 SER B CA 1
ATOM 4788 C C . SER B 1 292 ? 50.675 73.222 142.604 1.00 30.26 288 SER B C 1
ATOM 4789 O O . SER B 1 292 ? 50.430 72.267 143.344 1.00 30.73 288 SER B O 1
ATOM 4792 N N . CYS B 1 293 ? 51.601 73.175 141.648 1.00 23.69 289 CYS B N 1
ATOM 4793 C CA . CYS B 1 293 ? 52.371 71.968 141.381 1.00 24.09 289 CYS B CA 1
ATOM 4794 C C . CYS B 1 293 ? 53.600 72.321 140.554 1.00 23.64 289 CYS B C 1
ATOM 4795 O O . CYS B 1 293 ? 53.703 73.430 140.042 1.00 23.62 289 CYS B O 1
ATOM 4798 N N . PHE B 1 294 ? 54.544 71.395 140.430 1.00 23.45 290 PHE B N 1
ATOM 4799 C CA . PHE B 1 294 ? 55.724 71.651 139.613 1.00 24.74 290 PHE B CA 1
ATOM 4800 C C . PHE B 1 294 ? 56.317 70.338 139.124 1.00 25.14 290 PHE B C 1
ATOM 4801 O O . PHE B 1 294 ? 55.887 69.248 139.537 1.00 22.89 290 PHE B O 1
ATOM 4809 N N . LEU B 1 295 ? 57.251 70.453 138.187 1.00 23.44 291 LEU B N 1
ATOM 4810 C CA . LEU B 1 295 ? 57.996 69.322 137.684 1.00 21.85 291 LEU B CA 1
ATOM 4811 C C . LEU B 1 295 ? 59.238 69.820 136.969 1.00 24.12 291 LEU B C 1
ATOM 4812 O O . LEU B 1 295 ? 59.138 70.374 135.866 1.00 24.55 291 LEU B O 1
ATOM 4817 N N . PRO B 1 296 ? 60.416 69.635 137.585 1.00 27.05 292 PRO B N 1
ATOM 4818 C CA . PRO B 1 296 ? 61.666 69.831 136.845 1.00 26.92 292 PRO B CA 1
ATOM 4819 C C . PRO B 1 296 ? 61.739 68.705 135.829 1.00 32.52 292 PRO B C 1
ATOM 4820 O O . PRO B 1 296 ? 61.792 67.552 136.272 1.00 29.69 292 PRO B O 1
ATOM 4824 N N . TYR B 1 297 ? 61.719 69.008 134.528 1.00 30.46 293 TYR B N 1
ATOM 4825 C CA . TYR B 1 297 ? 61.353 67.984 133.540 1.00 28.83 293 TYR B CA 1
ATOM 4826 C C . TYR B 1 297 ? 62.382 67.726 132.458 1.00 32.20 293 TYR B C 1
ATOM 4827 O O . TYR B 1 297 ? 62.304 66.718 131.778 1.00 32.72 293 TYR B O 1
ATOM 4836 N N . CYS B 1 298 ? 63.352 68.618 132.293 1.00 30.90 294 CYS B N 1
ATOM 4837 C CA . CYS B 1 298 ? 64.411 68.363 131.324 1.00 32.63 294 CYS B CA 1
ATOM 4838 C C . CYS B 1 298 ? 65.537 69.377 131.476 1.00 37.86 294 CYS B C 1
ATOM 4839 O O . CYS B 1 298 ? 65.410 70.346 132.220 1.00 38.63 294 CYS B O 1
ATOM 4842 N N . SER B 1 299 ? 66.641 69.131 130.774 1.00 34.48 295 SER B N 1
ATOM 4843 C CA . SER B 1 299 ? 67.694 70.125 130.628 1.00 40.53 295 SER B CA 1
ATOM 4844 C C . SER B 1 299 ? 67.900 70.352 129.143 1.00 46.87 295 SER B C 1
ATOM 4845 O O . SER B 1 299 ? 68.184 69.402 128.422 1.00 45.98 295 SER B O 1
ATOM 4848 N N . VAL B 1 300 ? 67.739 71.592 128.681 1.00 46.66 296 VAL B N 1
ATOM 4849 C CA . VAL B 1 300 ? 67.954 71.892 127.263 1.00 49.92 296 VAL B CA 1
ATOM 4850 C C . VAL B 1 300 ? 69.370 72.382 127.002 1.00 48.93 296 VAL B C 1
ATOM 4851 O O . VAL B 1 300 ? 69.769 72.548 125.860 1.00 51.45 296 VAL B O 1
ATOM 4855 N N . SER B 1 301 ? 70.133 72.624 128.058 1.00 46.21 297 SER B N 1
ATOM 4856 C CA . SER B 1 301 ? 71.535 72.986 127.886 1.00 51.27 297 SER B CA 1
ATOM 4857 C C . SER B 1 301 ? 72.313 72.729 129.168 1.00 50.57 297 SER B C 1
ATOM 4858 O O . SER B 1 301 ? 71.744 72.697 130.267 1.00 44.62 297 SER B O 1
ATOM 4861 N N . GLU B 1 302 ? 73.617 72.544 128.996 1.00 48.11 298 GLU B N 1
ATOM 4862 C CA . GLU B 1 302 ? 74.534 72.178 130.065 1.00 51.25 298 GLU B CA 1
ATOM 4863 C C . GLU B 1 302 ? 74.394 73.068 131.296 1.00 51.26 298 GLU B C 1
ATOM 4864 O O . GLU B 1 302 ? 74.386 74.296 131.185 1.00 46.81 298 GLU B O 1
ATOM 4866 N N . GLY B 1 303 ? 74.274 72.438 132.460 1.00 49.20 299 GLY B N 1
ATOM 4867 C CA . GLY B 1 303 ? 74.227 73.147 133.725 1.00 45.88 299 GLY B CA 1
ATOM 4868 C C . GLY B 1 303 ? 72.914 73.845 134.029 1.00 44.91 299 GLY B C 1
ATOM 4869 O O . GLY B 1 303 ? 72.780 74.474 135.077 1.00 46.26 299 GLY B O 1
ATOM 4870 N N . THR B 1 304 ? 71.946 73.749 133.120 1.00 39.30 300 THR B N 1
ATOM 4871 C CA . THR B 1 304 ? 70.639 74.373 133.342 1.00 39.10 300 THR B CA 1
ATOM 4872 C C . THR B 1 304 ? 69.513 73.342 133.450 1.00 41.18 300 THR B C 1
ATOM 4873 O O . THR B 1 304 ? 69.639 72.208 132.984 1.00 43.80 300 THR B O 1
ATOM 4877 N N . ILE B 1 305 ? 68.400 73.750 134.044 1.00 32.80 301 ILE B N 1
ATOM 4878 C CA A ILE B 1 305 ? 67.256 72.866 134.261 0.58 31.01 301 ILE B CA 1
ATOM 4879 C CA B ILE B 1 305 ? 67.264 72.852 134.200 0.42 30.57 301 ILE B CA 1
ATOM 4880 C C . ILE B 1 305 ? 65.956 73.578 133.918 1.00 32.99 301 ILE B C 1
ATOM 4881 O O . ILE B 1 305 ? 65.756 74.731 134.318 1.00 35.88 301 ILE B O 1
ATOM 4890 N N . ASN B 1 306 ? 65.077 72.900 133.187 1.00 28.48 302 ASN B N 1
ATOM 4891 C CA . ASN B 1 306 ? 63.750 73.417 132.897 1.00 28.67 302 ASN B CA 1
ATOM 4892 C C . ASN B 1 306 ? 62.730 72.820 133.863 1.00 30.33 302 ASN B C 1
ATOM 4893 O O . ASN B 1 306 ? 62.709 71.607 134.097 1.00 31.07 302 ASN B O 1
ATOM 4898 N N . THR B 1 307 ? 61.887 73.686 134.421 1.00 25.60 303 THR B N 1
ATOM 4899 C CA . THR B 1 307 ? 60.867 73.299 135.393 1.00 25.15 303 THR B CA 1
ATOM 4900 C C . THR B 1 307 ? 59.509 73.855 135.035 1.00 26.22 303 THR B C 1
ATOM 4901 O O . THR B 1 307 ? 59.382 75.059 134.807 1.00 24.97 303 THR B O 1
ATOM 4905 N N . LEU B 1 308 ? 58.500 72.985 134.982 1.00 26.04 304 LEU B N 1
ATOM 4906 C CA . LEU B 1 308 ? 57.111 73.406 134.887 1.00 26.58 304 LEU B CA 1
ATOM 4907 C C . LEU B 1 308 ? 56.601 73.803 136.260 1.00 22.94 304 LEU B C 1
ATOM 4908 O O . LEU B 1 308 ? 56.781 73.054 137.199 1.00 23.94 304 LEU B O 1
ATOM 4913 N N . ILE B 1 309 ? 55.961 74.962 136.367 1.00 21.72 305 ILE B N 1
ATOM 4914 C CA . ILE B 1 309 ? 55.257 75.317 137.597 1.00 26.38 305 ILE B CA 1
ATOM 4915 C C . ILE B 1 309 ? 53.838 75.745 137.247 1.00 26.80 305 ILE B C 1
ATOM 4916 O O . ILE B 1 309 ? 53.639 76.658 136.434 1.00 29.79 305 ILE B O 1
ATOM 4921 N N . GLY B 1 310 ? 52.856 75.052 137.822 1.00 25.70 306 GLY B N 1
ATOM 4922 C CA . GLY B 1 310 ? 51.463 75.402 137.639 1.00 29.68 306 GLY B CA 1
ATOM 4923 C C . GLY B 1 310 ? 51.021 76.271 138.801 1.00 37.67 306 GLY B C 1
ATOM 4924 O O . GLY B 1 310 ? 51.511 76.109 139.917 1.00 33.13 306 GLY B O 1
ATOM 4925 N N . ASN B 1 311 ? 50.098 77.191 138.551 1.00 33.14 307 ASN B N 1
ATOM 4926 C CA . ASN B 1 311 ? 49.689 78.126 139.592 1.00 33.87 307 ASN B CA 1
ATOM 4927 C C . ASN B 1 311 ? 48.180 78.155 139.800 1.00 39.34 307 ASN B C 1
ATOM 4928 O O . ASN B 1 311 ? 47.410 77.584 139.015 1.00 33.14 307 ASN B O 1
ATOM 4930 N N . HIS B 1 312 ? 47.754 78.829 140.861 1.00 39.95 308 HIS B N 1
ATOM 4931 C CA . HIS B 1 312 ? 46.344 78.837 141.228 1.00 42.41 308 HIS B CA 1
ATOM 4932 C C . HIS B 1 312 ? 45.518 79.801 140.388 1.00 46.61 308 HIS B C 1
ATOM 4933 O O . HIS B 1 312 ? 44.300 79.880 140.533 1.00 49.97 308 HIS B O 1
ATOM 4940 N N . ASN B 1 313 ? 46.188 80.525 139.504 1.00 47.46 309 ASN B N 1
ATOM 4941 C CA . ASN B 1 313 ? 45.504 81.422 138.591 1.00 52.38 309 ASN B CA 1
ATOM 4942 C C . ASN B 1 313 ? 45.434 80.809 137.197 1.00 52.41 309 ASN B C 1
ATOM 4943 O O . ASN B 1 313 ? 45.359 81.525 136.198 1.00 59.76 309 ASN B O 1
ATOM 4948 N N . ASN B 1 314 ? 45.489 79.478 137.150 1.00 49.35 310 ASN B N 1
ATOM 4949 C CA . ASN B 1 314 ? 45.343 78.710 135.911 1.00 54.67 310 ASN B CA 1
ATOM 4950 C C . ASN B 1 314 ? 46.488 78.883 134.917 1.00 50.97 310 ASN B C 1
ATOM 4951 O O . ASN B 1 314 ? 46.368 78.479 133.762 1.00 52.37 310 ASN B O 1
ATOM 4964 N N . LEU B 1 316 ? 50.345 78.072 133.558 1.00 32.75 312 LEU B N 1
ATOM 4965 C CA . LEU B 1 316 ? 51.401 77.081 133.594 1.00 30.84 312 LEU B CA 1
ATOM 4966 C C . LEU B 1 316 ? 52.658 77.734 133.045 1.00 33.04 312 LEU B C 1
ATOM 4967 O O . LEU B 1 316 ? 52.643 78.304 131.955 1.00 33.73 312 LEU B O 1
ATOM 4972 N N . HIS B 1 317 ? 53.742 77.663 133.802 1.00 29.76 313 HIS B N 1
ATOM 4973 C CA . HIS B 1 317 ? 54.974 78.347 133.429 1.00 32.01 313 HIS B CA 1
ATOM 4974 C C . HIS B 1 317 ? 56.099 77.361 133.197 1.00 31.13 313 HIS B C 1
ATOM 4975 O O . HIS B 1 317 ? 56.136 76.296 133.802 1.00 31.37 313 HIS B O 1
ATOM 4982 N N . ILE B 1 318 ? 57.031 77.727 132.325 1.00 28.86 314 ILE B N 1
ATOM 4983 C CA . ILE B 1 318 ? 58.286 77.002 132.252 1.00 30.61 314 ILE B CA 1
ATOM 4984 C C . ILE B 1 318 ? 59.431 77.952 132.576 1.00 30.68 314 ILE B C 1
ATOM 4985 O O . ILE B 1 318 ? 59.513 79.048 132.014 1.00 30.75 314 ILE B O 1
ATOM 4990 N N . TYR B 1 319 ? 60.271 77.533 133.522 1.00 29.12 315 TYR B N 1
ATOM 4991 C CA . TYR B 1 319 ? 61.482 78.257 133.893 1.00 27.62 315 TYR B CA 1
ATOM 4992 C C . TYR B 1 319 ? 62.705 77.494 133.445 1.00 27.09 315 TYR B C 1
ATOM 4993 O O . TYR B 1 319 ? 62.768 76.281 133.606 1.00 33.39 315 TYR B O 1
ATOM 5002 N N . GLN B 1 320 ? 63.668 78.206 132.870 1.00 28.43 316 GLN B N 1
ATOM 5003 C CA . GLN B 1 320 ? 65.016 77.678 132.776 1.00 29.02 316 GLN B CA 1
ATOM 5004 C C . GLN B 1 320 ? 65.842 78.260 133.930 1.00 28.72 316 GLN B C 1
ATOM 5005 O O . GLN B 1 320 ? 66.119 79.461 133.948 1.00 29.47 316 GLN B O 1
ATOM 5011 N N . ASP B 1 321 ? 66.239 77.404 134.865 1.00 29.66 317 ASP B N 1
ATOM 5012 C CA . ASP B 1 321 ? 66.748 77.841 136.172 1.00 29.62 317 ASP B CA 1
ATOM 5013 C C . ASP B 1 3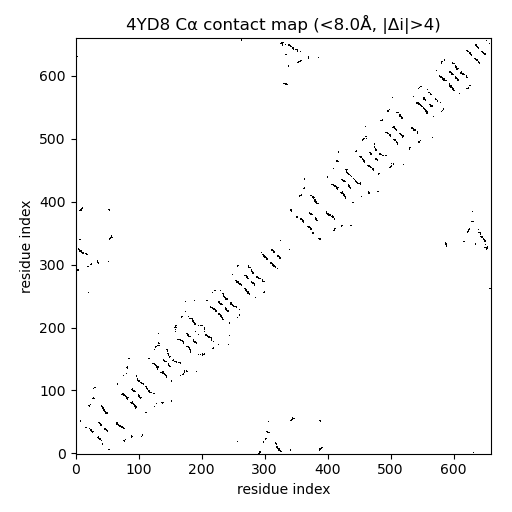21 ? 65.697 78.773 136.803 1.00 26.54 317 ASP B C 1
ATOM 5014 O O . ASP B 1 321 ? 64.633 78.299 137.157 1.00 25.57 317 ASP B O 1
ATOM 5019 N N . VAL B 1 322 ? 65.950 80.078 136.918 1.00 27.26 318 VAL B N 1
ATOM 5020 C CA . VAL B 1 322 ? 64.933 80.963 137.500 1.00 29.60 318 VAL B CA 1
ATOM 5021 C C . VAL B 1 322 ? 64.308 81.911 136.477 1.00 29.28 318 VAL B C 1
ATOM 5022 O O . VAL B 1 322 ? 63.514 82.776 136.829 1.00 33.32 318 VAL B O 1
ATOM 5026 N N . THR B 1 323 ? 64.636 81.715 135.206 1.00 28.88 319 THR B N 1
ATOM 5027 C CA . THR B 1 323 ? 64.194 82.617 134.148 1.00 34.08 319 THR B CA 1
ATOM 5028 C C . THR B 1 323 ? 62.951 82.070 133.433 1.00 33.05 319 THR B C 1
ATOM 5029 O O . THR B 1 323 ? 62.979 80.966 132.907 1.00 30.64 319 THR B O 1
ATOM 5033 N N . LEU B 1 324 ? 61.866 82.835 133.436 1.00 35.84 320 LEU B N 1
ATOM 5034 C CA . LEU B 1 324 ? 60.644 82.433 132.729 1.00 37.25 320 LEU B CA 1
ATOM 5035 C C . LEU B 1 324 ? 60.838 82.386 131.213 1.00 41.36 320 LEU B C 1
ATOM 5036 O O . LEU B 1 324 ? 61.291 83.354 130.604 1.00 42.15 320 LEU B O 1
ATOM 5041 N N . LYS B 1 325 ? 60.478 81.256 130.607 1.00 38.01 321 LYS B N 1
ATOM 5042 C CA . LYS B 1 325 ? 60.680 81.049 129.178 1.00 41.56 321 LYS B CA 1
ATOM 5043 C C . LYS B 1 325 ? 59.378 80.925 128.388 1.00 46.12 321 LYS B C 1
ATOM 5044 O O . LYS B 1 325 ? 59.361 81.147 127.179 1.00 46.39 321 LYS B O 1
ATOM 5050 N N . TRP B 1 326 ? 58.299 80.572 129.078 1.00 42.79 322 TRP B N 1
ATOM 5051 C CA . TRP B 1 326 ? 57.057 80.150 128.430 1.00 43.93 322 TRP B CA 1
ATOM 5052 C C . TRP B 1 326 ? 55.907 80.163 129.421 1.00 43.74 322 TRP B C 1
ATOM 5053 O O . TRP B 1 326 ? 56.080 79.794 130.584 1.00 38.79 322 TRP B O 1
ATOM 5064 N N . ALA B 1 327 ? 54.739 80.591 128.962 1.00 41.32 323 ALA B N 1
ATOM 5065 C CA . ALA B 1 327 ? 53.562 80.656 129.812 1.00 39.01 323 ALA B CA 1
ATOM 5066 C C . ALA B 1 327 ? 52.282 80.397 129.019 1.00 43.14 323 ALA B C 1
ATOM 5067 O O . ALA B 1 327 ? 52.097 80.945 127.931 1.00 40.09 323 ALA B O 1
ATOM 5069 N N . THR B 1 328 ? 51.407 79.559 129.566 1.00 40.45 324 THR B N 1
ATOM 5070 C CA A THR B 1 328 ? 50.100 79.299 128.981 0.53 43.66 324 THR B CA 1
ATOM 5071 C CA B THR B 1 328 ? 50.082 79.360 128.974 0.47 42.83 324 THR B CA 1
ATOM 5072 C C . THR B 1 328 ? 48.981 79.372 130.011 1.00 43.10 324 THR B C 1
ATOM 5073 O O . THR B 1 328 ? 49.182 79.002 131.170 1.00 42.54 324 THR B O 1
ATOM 5080 N N . GLN B 1 329 ? 47.811 79.822 129.583 1.00 39.94 325 GLN B N 1
ATOM 5081 C CA . GLN B 1 329 ? 46.640 79.750 130.424 1.00 45.32 325 GLN B CA 1
ATOM 5082 C C . GLN B 1 329 ? 46.055 78.364 130.227 1.00 46.27 325 GLN B C 1
ATOM 5083 O O . GLN B 1 329 ? 45.917 77.902 129.095 1.00 48.12 325 GLN B O 1
ATOM 5089 N N . LEU B 1 330 ? 45.756 77.686 131.330 1.00 41.91 326 LEU B N 1
ATOM 5090 C CA . LEU B 1 330 ? 45.094 76.397 131.279 1.00 40.69 326 LEU B CA 1
ATOM 5091 C C . LEU B 1 330 ? 43.617 76.604 131.562 1.00 44.69 326 LEU B C 1
ATOM 5092 O O . LEU B 1 330 ? 43.246 77.575 132.233 1.00 41.13 326 LEU B O 1
ATOM 5097 N N . PRO B 1 331 ? 42.769 75.692 131.066 1.00 44.50 327 PRO B N 1
ATOM 5098 C CA . PRO B 1 331 ? 41.340 75.762 131.392 1.00 50.59 327 PRO B CA 1
ATOM 5099 C C . PRO B 1 331 ? 41.079 75.517 132.873 1.00 47.90 327 PRO B C 1
ATOM 5100 O O . PRO B 1 331 ? 40.069 75.974 133.399 1.00 47.31 327 PRO B O 1
ATOM 5104 N N . HIS B 1 332 ? 41.977 74.793 133.535 1.00 43.84 328 HIS B N 1
ATOM 5105 C CA . HIS B 1 332 ? 41.781 74.434 134.936 1.00 37.91 328 HIS B CA 1
ATOM 5106 C C . HIS B 1 332 ? 43.103 74.445 135.703 1.00 38.02 328 HIS B C 1
ATOM 5107 O O . HIS B 1 332 ? 44.170 74.254 135.121 1.00 40.30 328 HIS B O 1
ATOM 5114 N N . ILE B 1 333 ? 43.025 74.675 137.007 1.00 35.30 329 ILE B N 1
ATOM 5115 C CA . ILE B 1 333 ? 44.210 74.670 137.862 1.00 42.54 329 ILE B CA 1
ATOM 5116 C C . ILE B 1 333 ? 44.787 73.271 138.000 1.00 33.41 329 ILE B C 1
ATOM 5117 O O . ILE B 1 333 ? 44.094 72.354 138.406 1.00 29.57 329 ILE B O 1
ATOM 5122 N N . PRO B 1 334 ? 46.070 73.103 137.677 1.00 29.35 330 PRO B N 1
ATOM 5123 C CA . PRO B 1 334 ? 46.599 71.744 137.737 1.00 28.51 330 PRO B CA 1
ATOM 5124 C C . PRO B 1 334 ? 47.040 71.367 139.153 1.00 33.84 330 PRO B C 1
ATOM 5125 O O . PRO B 1 334 ? 47.619 72.214 139.842 1.00 33.09 330 PRO B O 1
ATOM 5129 N N . VAL B 1 335 ? 46.771 70.134 139.580 1.00 27.37 331 VAL B N 1
ATOM 5130 C CA . VAL B 1 335 ? 47.353 69.641 140.831 1.00 27.42 331 VAL B CA 1
ATOM 5131 C C . VAL B 1 335 ? 48.540 68.748 140.552 1.00 26.65 331 VAL B C 1
ATOM 5132 O O . VAL B 1 335 ? 49.298 68.422 141.461 1.00 25.13 331 VAL B O 1
ATOM 5136 N N . ALA B 1 336 ? 48.679 68.317 139.297 1.00 20.74 332 ALA B N 1
ATOM 5137 C CA . ALA B 1 336 ? 49.834 67.529 138.897 1.00 21.61 332 ALA B CA 1
ATOM 5138 C C . ALA B 1 336 ? 50.115 67.742 137.418 1.00 23.78 332 ALA B C 1
ATOM 5139 O O . ALA B 1 336 ? 49.196 67.902 136.628 1.00 24.69 332 ALA B O 1
ATOM 5141 N N . VAL B 1 337 ? 51.386 67.725 137.058 1.00 20.82 333 VAL B N 1
ATOM 5142 C CA . VAL B 1 337 ? 51.768 67.792 135.654 1.00 19.39 333 VAL B CA 1
ATOM 5143 C C . VAL B 1 337 ? 52.880 66.787 135.427 1.00 24.33 333 VAL B C 1
ATOM 5144 O O . VAL B 1 337 ? 53.720 66.563 136.307 1.00 25.05 333 VAL B O 1
ATOM 5148 N N . ARG B 1 338 ? 52.844 66.132 134.278 1.00 23.12 334 ARG B N 1
ATOM 5149 C CA . ARG B 1 338 ? 53.914 65.240 133.848 1.00 22.39 334 ARG B CA 1
ATOM 5150 C C . ARG B 1 338 ? 54.274 65.484 132.397 1.00 30.40 334 ARG B C 1
ATOM 5151 O O . ARG B 1 338 ? 53.468 66.012 131.624 1.00 27.11 334 ARG B O 1
ATOM 5159 N N . VAL B 1 339 ? 55.489 65.095 132.025 1.00 23.08 335 VAL B N 1
ATOM 5160 C CA . VAL B 1 339 ? 55.918 65.160 130.637 1.00 23.39 335 VAL B CA 1
ATOM 5161 C C . VAL B 1 339 ? 56.337 63.779 130.182 1.00 29.77 335 VAL B C 1
ATOM 5162 O O . VAL B 1 339 ? 57.032 63.075 130.897 1.00 31.04 335 VAL B O 1
ATOM 5166 N N . GLY B 1 340 ? 55.923 63.374 128.991 1.00 25.66 336 GLY B N 1
ATOM 5167 C CA . GLY B 1 340 ? 56.294 62.053 128.546 1.00 29.04 336 GLY B CA 1
ATOM 5168 C C . GLY B 1 340 ? 56.118 61.780 127.082 1.00 32.72 336 GLY B C 1
ATOM 5169 O O . GLY B 1 340 ? 55.902 62.691 126.269 1.00 34.28 336 GLY B O 1
ATOM 5170 N N . CYS B 1 341 ? 56.227 60.501 126.747 1.00 31.75 337 CYS B N 1
ATOM 5171 C CA A CYS B 1 341 ? 56.131 60.072 125.367 0.69 31.97 337 CYS B CA 1
ATOM 5172 C CA B CYS B 1 341 ? 56.139 60.060 125.363 0.31 33.42 337 CYS B CA 1
ATOM 5173 C C . CYS B 1 341 ? 54.763 59.488 125.073 1.00 35.02 337 CYS B C 1
ATOM 5174 O O . CYS B 1 341 ? 54.433 58.383 125.512 1.00 32.69 337 CYS B O 1
ATOM 5179 N N . LEU B 1 342 ? 53.972 60.247 124.331 1.00 31.62 338 LEU B N 1
ATOM 5180 C CA . LEU B 1 342 ? 52.618 59.864 123.996 1.00 28.99 338 LEU B CA 1
ATOM 5181 C C . LEU B 1 342 ? 52.427 60.129 122.523 1.00 37.98 338 LEU B C 1
ATOM 5182 O O . LEU B 1 342 ? 53.026 61.054 121.983 1.00 38.30 338 LEU B O 1
ATOM 5187 N N . HIS B 1 343 ? 51.609 59.304 121.883 1.00 35.63 339 HIS B N 1
ATOM 5188 C CA . HIS B 1 343 ? 51.320 59.458 120.465 1.00 43.91 339 HIS B CA 1
ATOM 5189 C C . HIS B 1 343 ? 52.621 59.484 119.649 1.00 47.07 339 HIS B C 1
ATOM 5190 O O . HIS B 1 343 ? 52.727 60.195 118.641 1.00 47.54 339 HIS B O 1
ATOM 5197 N N . ASP B 1 344 ? 53.603 58.707 120.113 1.00 47.41 340 ASP B N 1
ATOM 5198 C CA A ASP B 1 344 ? 54.918 58.601 119.473 0.49 56.18 340 ASP B CA 1
ATOM 5199 C CA B ASP B 1 344 ? 54.919 58.601 119.473 0.51 56.17 340 ASP B CA 1
ATOM 5200 C C . ASP B 1 344 ? 55.659 59.929 119.389 1.00 56.03 340 ASP B C 1
ATOM 5201 O O . ASP B 1 344 ? 56.481 60.130 118.498 1.00 66.72 340 ASP B O 1
ATOM 5210 N N . LEU B 1 345 ? 55.366 60.825 120.320 1.00 53.19 341 LEU B N 1
ATOM 5211 C CA . LEU B 1 345 ? 56.037 62.117 120.396 1.00 55.96 341 LEU B CA 1
ATOM 5212 C C . LEU B 1 345 ? 56.576 62.327 121.795 1.00 52.32 341 LEU B C 1
ATOM 5213 O O . LEU B 1 345 ? 55.870 62.095 122.778 1.00 48.91 341 LEU B O 1
ATOM 5218 N N . LYS B 1 346 ? 57.821 62.769 121.900 1.00 46.28 342 LYS B N 1
ATOM 5219 C CA . LYS B 1 346 ? 58.342 63.139 123.201 1.00 48.04 342 LYS B CA 1
ATOM 5220 C C . LYS B 1 346 ? 57.876 64.549 123.560 1.00 43.90 342 LYS B C 1
ATOM 5221 O O . LYS B 1 346 ? 57.393 65.287 122.701 1.00 49.79 342 LYS B O 1
ATOM 5227 N N . GLY B 1 347 ? 57.992 64.897 124.834 1.00 44.29 343 GLY B N 1
ATOM 5228 C CA . GLY B 1 347 ? 57.678 66.235 125.304 1.00 49.02 343 GLY B CA 1
ATOM 5229 C C . GLY B 1 347 ? 56.199 66.580 125.355 1.00 47.15 343 GLY B C 1
ATOM 5230 O O . GLY B 1 347 ? 55.822 67.751 125.304 1.00 50.99 343 GLY B O 1
ATOM 5231 N N . VAL B 1 348 ? 55.350 65.567 125.456 1.00 34.49 344 VAL B N 1
ATOM 5232 C CA . VAL B 1 348 ? 53.934 65.822 125.654 1.00 27.61 344 VAL B CA 1
ATOM 5233 C C . VAL B 1 348 ? 53.655 66.177 127.106 1.00 30.79 344 VAL B C 1
ATOM 5234 O O . VAL B 1 348 ? 54.133 65.514 128.026 1.00 30.61 344 VAL B O 1
ATOM 5238 N N . ILE B 1 349 ? 52.903 67.250 127.312 1.00 25.76 345 ILE B N 1
ATOM 5239 C CA . ILE B 1 349 ? 52.536 67.676 128.652 1.00 24.48 345 ILE B CA 1
ATOM 5240 C C . ILE B 1 349 ? 51.187 67.077 129.011 1.00 25.77 345 ILE B C 1
ATOM 5241 O O . ILE B 1 349 ? 50.253 67.115 128.217 1.00 25.45 345 ILE B O 1
ATOM 5246 N N . VAL B 1 350 ? 51.099 66.511 130.206 1.00 23.57 346 VAL B N 1
ATOM 5247 C CA . VAL B 1 350 ? 49.841 65.984 130.716 1.00 22.07 346 VAL B CA 1
ATOM 5248 C C . VAL B 1 350 ? 49.517 66.720 132.009 1.00 21.26 346 VAL B C 1
ATOM 5249 O O . VAL B 1 350 ? 50.319 66.718 132.951 1.00 22.50 346 VAL B O 1
ATOM 5253 N N . THR B 1 351 ? 48.362 67.378 132.051 1.00 24.29 347 THR B N 1
ATOM 5254 C CA . THR B 1 351 ? 47.918 68.033 133.283 1.00 20.80 347 THR B CA 1
ATOM 5255 C C . THR B 1 351 ? 46.667 67.370 133.860 1.00 26.70 347 THR B C 1
ATOM 5256 O O . THR B 1 351 ? 45.820 66.862 133.124 1.00 23.35 347 THR B O 1
ATOM 5260 N N . LEU B 1 352 ? 46.564 67.395 135.188 1.00 21.78 348 LEU B N 1
ATOM 5261 C CA . LEU B 1 352 ? 45.397 66.883 135.906 1.00 24.05 348 LEU B CA 1
ATOM 5262 C C . LEU B 1 352 ? 44.926 67.946 136.909 1.00 22.17 348 LEU B C 1
ATOM 5263 O O . LEU B 1 352 ? 45.730 68.455 137.706 1.00 25.13 348 LEU B O 1
ATOM 5268 N N . SER B 1 353 ? 43.644 68.303 136.855 1.00 22.61 349 SER B N 1
ATOM 5269 C CA . SER B 1 353 ? 43.084 69.283 137.802 1.00 24.89 349 SER B CA 1
ATOM 5270 C C . SER B 1 353 ? 42.523 68.567 139.016 1.00 26.26 349 SER B C 1
ATOM 5271 O O . SER B 1 353 ? 42.353 67.358 138.987 1.00 23.16 349 SER B O 1
ATOM 5274 N N . ASP B 1 354 ? 42.190 69.294 140.079 1.00 26.55 350 ASP B N 1
ATOM 5275 C CA . ASP B 1 354 ? 41.733 68.576 141.268 1.00 29.62 350 ASP B CA 1
ATOM 5276 C C . ASP B 1 354 ? 40.301 68.055 141.137 1.00 28.31 350 ASP B C 1
ATOM 5277 O O . ASP B 1 354 ? 39.877 67.242 141.958 1.00 28.71 350 ASP B O 1
ATOM 5282 N N . ASP B 1 355 ? 39.566 68.491 140.111 1.00 24.76 351 ASP B N 1
ATOM 5283 C CA . ASP B 1 355 ? 38.240 67.924 139.848 1.00 27.46 351 ASP B CA 1
ATOM 5284 C C . ASP B 1 355 ? 38.208 66.985 138.630 1.00 30.00 351 ASP B C 1
ATOM 5285 O O . ASP B 1 355 ? 37.132 66.609 138.130 1.00 29.12 351 ASP B O 1
ATOM 5290 N N . GLY B 1 356 ? 39.382 66.564 138.171 1.00 26.61 352 GLY B N 1
ATOM 5291 C CA . GLY B 1 356 ? 39.428 65.481 137.203 1.00 25.46 352 GLY B CA 1
ATOM 5292 C C . GLY B 1 356 ? 39.482 65.854 135.730 1.00 26.86 352 GLY B C 1
ATOM 5293 O O . GLY B 1 356 ? 39.186 65.025 134.875 1.00 26.10 352 GLY B O 1
ATOM 5294 N N . HIS B 1 357 ? 39.874 67.084 135.433 1.00 27.44 353 HIS B N 1
ATOM 5295 C CA . HIS B 1 357 ? 40.122 67.466 134.038 1.00 29.16 353 HIS B CA 1
ATOM 5296 C C . HIS B 1 357 ? 41.523 67.016 133.657 1.00 25.86 353 HIS B C 1
ATOM 5297 O O . HIS B 1 357 ? 42.500 67.415 134.273 1.00 23.34 353 HIS B O 1
ATOM 5304 N N . LEU B 1 358 ? 41.600 66.132 132.675 1.00 25.34 354 LEU B N 1
ATOM 5305 C CA . LEU B 1 358 ? 42.864 65.533 132.254 1.00 21.97 354 LEU B CA 1
ATOM 5306 C C . LEU B 1 358 ? 43.150 65.935 130.810 1.00 23.90 354 LEU B C 1
ATOM 5307 O O . LEU B 1 358 ? 42.316 65.721 129.945 1.00 24.72 354 LEU B O 1
ATOM 5312 N N . GLN B 1 359 ? 44.306 66.531 130.555 1.00 22.56 355 GLN B N 1
ATOM 5313 C CA . GLN B 1 359 ? 44.569 67.107 129.231 1.00 24.93 355 GLN B CA 1
ATOM 5314 C C . GLN B 1 359 ? 46.003 66.857 128.762 1.00 25.20 355 GLN B C 1
ATOM 5315 O O . GLN B 1 359 ? 46.960 66.948 129.554 1.00 23.57 355 GLN B O 1
ATOM 5321 N N . CYS B 1 360 ? 46.132 66.562 127.470 1.00 25.12 356 CYS B N 1
ATOM 5322 C CA . CYS B 1 360 ? 47.414 66.408 126.798 1.00 25.25 356 CYS B CA 1
ATOM 5323 C C . CYS B 1 360 ? 47.653 67.575 125.868 1.00 30.15 356 CYS B C 1
ATOM 5324 O O . CYS B 1 360 ? 46.754 67.965 125.106 1.00 27.22 356 CYS B O 1
ATOM 5327 N N . SER B 1 361 ? 48.861 68.113 125.907 1.00 26.60 357 SER B N 1
ATOM 5328 C CA . SER B 1 361 ? 49.223 69.184 124.992 1.00 27.87 357 SER B CA 1
ATOM 5329 C C . SER B 1 361 ? 50.674 69.090 124.558 1.00 31.72 357 SER B C 1
ATOM 5330 O O . SER B 1 361 ? 51.468 68.332 125.122 1.00 31.44 357 SER B O 1
ATOM 5333 N N . TYR B 1 362 ? 51.010 69.876 123.544 1.00 29.99 358 TYR B N 1
ATOM 5334 C CA . TYR B 1 362 ? 52.373 69.981 123.075 1.00 32.25 358 TYR B CA 1
ATOM 5335 C C . TYR B 1 362 ? 52.943 71.301 123.566 1.00 36.97 358 TYR B C 1
ATOM 5336 O O . TYR B 1 362 ? 52.204 72.254 123.801 1.00 43.51 358 TYR B O 1
ATOM 5345 N N . LEU B 1 363 ? 54.253 71.381 123.708 1.00 41.13 359 LEU B N 1
ATOM 5346 C CA . LEU B 1 363 ? 54.859 72.651 124.096 1.00 47.13 359 LEU B CA 1
ATOM 5347 C C . LEU B 1 363 ? 54.623 73.754 123.028 1.00 47.09 359 LEU B C 1
ATOM 5348 O O . LEU B 1 363 ? 54.033 73.494 121.970 1.00 47.84 359 LEU B O 1
ATOM 5353 N N . GLY B 1 364 ? 55.038 74.982 123.324 1.00 44.62 360 GLY B N 1
ATOM 5354 C CA . GLY B 1 364 ? 54.744 76.124 122.470 1.00 51.35 360 GLY B CA 1
ATOM 5355 C C . GLY B 1 364 ? 55.382 76.046 121.093 1.00 58.46 360 GLY B C 1
ATOM 5356 O O . GLY B 1 364 ? 56.342 75.308 120.897 1.00 63.93 360 GLY B O 1
ATOM 5357 N N . THR B 1 365 ? 54.854 76.819 120.149 1.00 57.49 361 THR B N 1
ATOM 5358 C CA . THR B 1 365 ? 55.356 76.839 118.776 1.00 62.02 361 THR B CA 1
ATOM 5359 C C . THR B 1 365 ? 56.677 77.604 118.636 1.00 64.12 361 THR B C 1
ATOM 5360 O O . THR B 1 365 ? 56.828 78.704 119.171 1.00 63.00 361 THR B O 1
ATOM 5364 N N . ASP B 1 366 ? 57.629 77.007 117.920 1.00 63.44 362 ASP B N 1
ATOM 5365 C CA . ASP B 1 366 ? 58.897 77.663 117.588 1.00 57.42 362 ASP B CA 1
ATOM 5366 C C . ASP B 1 366 ? 58.649 79.002 116.895 1.00 56.63 362 ASP B C 1
ATOM 5367 O O . ASP B 1 366 ? 58.132 79.042 115.776 1.00 56.29 362 ASP B O 1
ATOM 5372 N N . PRO B 1 367 ? 59.035 80.104 117.556 1.00 56.30 363 PRO B N 1
ATOM 5373 C CA . PRO B 1 367 ? 58.866 81.472 117.037 1.00 53.31 363 PRO B CA 1
ATOM 5374 C C . PRO B 1 367 ? 59.493 81.701 115.663 1.00 58.92 363 PRO B C 1
ATOM 5375 O O . PRO B 1 367 ? 59.075 82.604 114.940 1.00 60.83 363 PRO B O 1
ATOM 5379 N N . SER B 1 368 ? 60.488 80.899 115.310 1.00 60.13 364 SER B N 1
ATOM 5380 C CA . SER B 1 368 ? 61.148 81.042 114.016 1.00 63.22 364 SER B CA 1
ATOM 5381 C C . SER B 1 368 ? 60.327 80.397 112.897 1.00 55.99 364 SER B C 1
ATOM 5382 O O . SER B 1 368 ? 60.672 80.495 111.717 1.00 59.89 364 SER B O 1
ATOM 5385 N N . LEU B 1 369 ? 59.237 79.736 113.267 1.00 54.09 365 LEU B N 1
ATOM 5386 C CA . LEU B 1 369 ? 58.423 79.039 112.278 1.00 56.48 365 LEU B CA 1
ATOM 5387 C C . LEU B 1 369 ? 57.101 79.762 112.016 1.00 57.37 365 LEU B C 1
ATOM 5388 O O . LEU B 1 369 ? 56.462 79.544 110.984 1.00 56.58 365 LEU B O 1
ATOM 5393 N N . PHE B 1 370 ? 56.688 80.618 112.946 1.00 55.35 366 PHE B N 1
ATOM 5394 C CA . PHE B 1 370 ? 55.484 81.414 112.730 1.00 58.54 366 PHE B CA 1
ATOM 5395 C C . PHE B 1 370 ? 55.439 82.689 113.562 1.00 56.33 366 PHE B C 1
ATOM 5396 O O . PHE B 1 370 ? 55.745 82.694 114.759 1.00 54.85 366 PHE B O 1
ATOM 5404 N N . GLN B 1 371 ? 55.042 83.764 112.897 1.00 59.49 367 GLN B N 1
ATOM 5405 C CA . GLN B 1 371 ? 54.749 85.037 113.532 1.00 67.35 367 GLN B CA 1
ATOM 5406 C C . GLN B 1 371 ? 53.462 85.550 112.909 1.00 77.66 367 GLN B C 1
ATOM 5407 O O . GLN B 1 371 ? 53.272 85.439 111.698 1.00 78.20 367 GLN B O 1
ATOM 5413 N N . ALA B 1 372 ? 52.569 86.091 113.727 1.00 84.41 368 ALA B N 1
ATOM 5414 C CA . ALA B 1 372 ? 51.353 86.699 113.203 1.00 90.63 368 ALA B CA 1
ATOM 5415 C C . ALA B 1 372 ? 51.696 88.055 112.584 1.00 90.18 368 ALA B C 1
ATOM 5416 O O . ALA B 1 372 ? 52.653 88.704 113.009 1.00 89.44 368 ALA B O 1
ATOM 5418 N N . PRO B 1 373 ? 50.933 88.476 111.560 1.00 86.96 369 PRO B N 1
ATOM 5419 C CA . PRO B 1 373 ? 51.160 89.783 110.933 1.00 87.46 369 PRO B CA 1
ATOM 5420 C C . PRO B 1 373 ? 51.098 90.933 111.935 1.00 87.14 369 PRO B C 1
ATOM 5421 O O . PRO B 1 373 ? 52.104 91.622 112.109 1.00 88.67 369 PRO B O 1
#